Protein AF-V5IE99-F1 (afdb_monomer)

Organism: Ixodes ricinus (NCBI:txid34613)

InterPro domains:
  IPR027350 Glycosyltransferase family 23 (GT23) domain [PS51659] (46-322)
  IPR045573 Alpha-(1,6)-fucosyltransferase, N- and catalytic domain [PF19745] (2-326)

Mean predicted aligned error: 5.26 Å

Sequence (420 aa):
RSMELDVKNMRELGGVNRSVTSNMLKLRNYVREKIHALQNPTDCGRAPKLRCLLDNPHGVAAGIHDVLWCFVAALRMGRTVVLDSTQWHYAPGMEWAKTFLPTAGPSCSSASKNNTIEKGYPGYDSAPKERSQILDLPSTIVEPLVGNHGNPYAWWYGQIVSYAFRLQDSTQQKIEELKAAQGYAHPIVGVHIRQTDKSREAAYHSVEEYMSHVEEFYAGLSLTAPVEKKRVFVATDEPKVVNEIRKKFPDYLVIHNNSSSSQAHDLGVRSKSSSLFGVISDIHLLAESDFLVCTMSSGFCRVAYELMQARHPDASLMAASLDVEYFYAYVPFPPRRTLQPNVPSFASELGWSGPGVLIERPGTFASLDEAKFKKNADGFVAGRIAKHAALKQMTVFPVFKTVQTYRVANYSAFSTLPPS

Solvent-accessible surface area (backbone atoms only — not comparable to full-atom values): 22319 Å² total; per-residue (Å²): 99,71,68,57,50,51,51,51,48,51,36,51,76,70,43,47,51,59,52,36,40,51,53,36,48,53,50,50,51,46,51,52,49,40,56,49,52,51,24,45,46,90,55,28,49,75,40,47,30,30,34,28,47,41,56,56,89,64,59,70,40,58,44,52,52,38,53,42,39,37,48,50,54,21,37,40,69,48,25,25,49,45,74,42,40,45,61,17,51,47,25,44,60,75,44,45,67,71,47,25,45,75,62,36,31,80,53,48,78,81,41,55,75,48,62,42,47,76,74,53,28,50,38,82,89,30,40,76,70,55,49,53,51,66,60,44,39,44,60,60,50,42,64,69,38,58,75,49,29,87,40,48,66,45,33,57,49,5,51,49,45,55,58,55,62,30,62,27,68,75,40,50,50,54,47,51,52,51,30,64,76,58,65,66,56,86,67,25,34,12,34,48,51,79,64,81,82,38,79,85,53,29,51,90,77,58,72,64,65,53,48,50,56,52,48,51,51,53,57,48,45,52,76,79,44,88,74,92,61,53,36,34,40,46,42,35,32,44,64,66,55,60,56,49,46,50,69,76,41,68,81,44,49,79,32,62,57,65,68,32,16,53,31,49,50,34,82,92,38,47,68,31,44,90,31,39,61,38,55,50,46,45,36,51,52,36,25,66,30,74,28,33,34,31,39,36,71,35,52,58,46,44,53,15,54,14,41,24,26,55,75,40,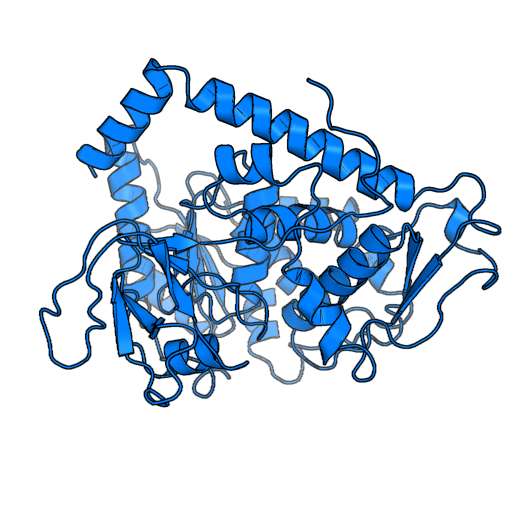59,63,40,61,80,39,54,48,44,48,32,34,76,86,75,58,98,48,56,58,66,63,40,27,33,27,67,45,59,37,79,55,89,51,95,58,39,54,61,45,91,36,53,72,46,42,38,27,45,78,52,54,52,46,65,42,55,44,16,44,74,38,87,53,58,76,59,57,45,70,29,38,61,58,93,49,82,86,61,81,66,74,27,31,34,61,48,91,45,43,43,83,48,81,45,71,36,84,23,58,50,50,78,62,72,66,86,132

Structure (mmCIF, N/CA/C/O backbone):
data_AF-V5IE99-F1
#
_entry.id   AF-V5IE99-F1
#
loop_
_atom_site.group_PDB
_atom_site.id
_atom_site.type_symbol
_atom_site.label_atom_id
_atom_site.label_alt_id
_atom_site.label_comp_id
_atom_site.label_asym_id
_atom_site.label_entity_id
_atom_site.label_seq_id
_atom_site.pdbx_PDB_ins_code
_atom_site.Cartn_x
_atom_site.Cartn_y
_atom_site.Cartn_z
_atom_site.occupancy
_atom_site.B_iso_or_equiv
_atom_site.auth_seq_id
_atom_site.auth_comp_id
_atom_site.auth_asym_id
_atom_site.auth_atom_id
_atom_site.pdbx_PDB_model_num
ATOM 1 N N . ARG A 1 1 ? -15.075 -18.399 11.398 1.00 77.75 1 ARG A N 1
ATOM 2 C CA . ARG A 1 1 ? -14.352 -18.378 12.692 1.00 77.75 1 ARG A CA 1
ATOM 3 C C . ARG A 1 1 ? -13.781 -19.742 13.089 1.00 77.75 1 ARG A C 1
ATOM 5 O O . ARG A 1 1 ? -12.583 -19.898 12.928 1.00 77.75 1 ARG A O 1
ATOM 12 N N . SER A 1 2 ? -14.563 -20.749 13.521 1.00 80.94 2 SER A N 1
ATOM 13 C CA . SER A 1 2 ? -13.982 -22.071 13.884 1.00 80.94 2 SER A CA 1
ATOM 14 C C . SER A 1 2 ? -13.213 -22.717 12.727 1.00 80.94 2 SER A C 1
ATOM 16 O O . SER A 1 2 ? -12.048 -23.039 12.885 1.00 80.94 2 SER A O 1
ATOM 18 N N . MET A 1 3 ? -13.807 -22.784 11.530 1.00 85.81 3 MET A N 1
ATOM 19 C CA . MET A 1 3 ? -13.120 -23.334 10.350 1.00 85.81 3 MET A CA 1
ATOM 20 C C . MET A 1 3 ? -11.851 -22.557 9.964 1.00 85.81 3 MET A C 1
ATOM 22 O O . MET A 1 3 ? -10.882 -23.151 9.511 1.00 85.81 3 MET A O 1
ATOM 26 N N . GLU A 1 4 ? -11.836 -21.231 10.128 1.00 83.69 4 GLU A N 1
ATOM 27 C CA . GLU A 1 4 ? -10.646 -20.411 9.843 1.00 83.69 4 GLU A CA 1
ATOM 28 C C . GLU A 1 4 ? -9.533 -20.700 10.851 1.00 83.69 4 GLU A C 1
ATOM 30 O O . GLU A 1 4 ? -8.364 -20.789 10.475 1.00 83.69 4 GLU A O 1
ATOM 35 N N . LEU A 1 5 ? -9.905 -20.891 12.120 1.00 83.50 5 LEU A N 1
ATOM 36 C CA . LEU A 1 5 ? -8.990 -21.316 13.167 1.00 83.50 5 LEU A CA 1
ATOM 37 C C . LEU A 1 5 ? -8.450 -22.723 12.888 1.00 83.50 5 LEU A C 1
ATOM 39 O O . LEU A 1 5 ? -7.245 -22.931 12.978 1.00 83.50 5 LEU A O 1
ATOM 43 N N . ASP A 1 6 ? -9.299 -23.656 12.461 1.00 85.75 6 ASP A N 1
ATOM 44 C CA . ASP A 1 6 ? -8.879 -25.005 12.081 1.00 85.75 6 ASP A CA 1
ATOM 45 C C . ASP A 1 6 ? -7.899 -24.965 10.904 1.00 85.75 6 ASP A C 1
ATOM 47 O O . ASP A 1 6 ? -6.848 -25.601 10.950 1.00 85.75 6 ASP A O 1
ATOM 51 N N . VAL A 1 7 ? -8.173 -24.155 9.874 1.00 85.31 7 VAL A N 1
ATOM 52 C CA . VAL A 1 7 ? -7.245 -23.940 8.751 1.00 85.31 7 VAL A CA 1
ATOM 53 C C . VAL A 1 7 ? -5.921 -23.348 9.232 1.00 85.31 7 VAL A C 1
ATOM 55 O O . VAL A 1 7 ? -4.860 -23.827 8.824 1.00 85.31 7 VAL A O 1
ATOM 58 N N . LYS A 1 8 ? -5.948 -22.345 10.116 1.00 83.56 8 LYS A N 1
ATOM 59 C CA . LYS A 1 8 ? -4.735 -21.757 10.705 1.00 83.56 8 LYS A CA 1
ATOM 60 C C . LYS A 1 8 ? -3.921 -22.812 11.462 1.00 83.56 8 LYS A C 1
ATOM 62 O O . LYS A 1 8 ? -2.722 -22.935 11.211 1.00 83.56 8 LYS A O 1
ATOM 67 N N . ASN A 1 9 ? -4.578 -23.604 12.306 1.00 83.81 9 ASN A N 1
ATOM 68 C CA . ASN A 1 9 ? -3.962 -24.667 13.097 1.00 83.81 9 ASN A CA 1
ATOM 69 C C . ASN A 1 9 ? -3.379 -25.767 12.201 1.00 83.81 9 ASN A C 1
ATOM 71 O O . ASN A 1 9 ? -2.246 -26.191 12.411 1.00 83.81 9 ASN A O 1
ATOM 75 N N . MET A 1 10 ? -4.094 -26.185 11.152 1.00 84.12 10 MET A N 1
ATOM 76 C CA . MET A 1 10 ? -3.597 -27.164 10.179 1.00 84.12 10 MET A CA 1
ATOM 77 C C . MET A 1 10 ? -2.335 -26.668 9.463 1.00 84.12 10 MET A C 1
ATOM 79 O O . MET A 1 10 ? -1.373 -27.423 9.312 1.00 84.12 10 MET A O 1
ATOM 83 N N . ARG A 1 11 ? -2.299 -25.391 9.054 1.00 84.69 11 ARG A N 1
ATOM 84 C CA . ARG A 1 11 ? -1.109 -24.788 8.423 1.00 84.69 11 ARG A CA 1
ATOM 85 C C . ARG A 1 11 ? 0.074 -24.692 9.388 1.00 84.69 11 ARG A C 1
ATOM 87 O O . ARG A 1 11 ? 1.222 -24.827 8.963 1.00 84.69 11 ARG A O 1
ATOM 94 N N . GLU A 1 12 ? -0.184 -24.451 10.668 1.00 82.31 12 GLU A N 1
ATOM 95 C CA . GLU A 1 12 ? 0.849 -24.393 11.700 1.00 82.31 12 GLU A CA 1
ATOM 96 C C . GLU A 1 12 ? 1.422 -25.780 12.016 1.00 82.31 12 GLU A C 1
ATOM 98 O O . GLU A 1 12 ? 2.633 -25.985 11.894 1.00 82.31 12 GLU A O 1
ATOM 103 N N . LEU A 1 13 ? 0.552 -26.749 12.317 1.00 77.94 13 LEU A N 1
ATOM 104 C CA . LEU A 1 13 ? 0.912 -28.141 12.603 1.00 77.94 13 LEU A CA 1
ATOM 105 C C . LEU A 1 13 ? 1.650 -28.799 11.434 1.00 77.94 13 LEU A C 1
ATOM 107 O O . LEU A 1 13 ? 2.660 -29.469 11.636 1.00 77.94 13 LEU A O 1
ATOM 111 N N . GLY A 1 14 ? 1.197 -28.550 10.202 1.00 77.25 14 GLY A N 1
ATOM 112 C CA . GLY A 1 14 ? 1.844 -29.043 8.985 1.00 77.25 14 GLY A CA 1
ATOM 113 C C . GLY A 1 14 ? 3.170 -28.351 8.645 1.00 77.25 14 GLY A C 1
ATOM 114 O O . GLY A 1 14 ? 3.773 -28.664 7.623 1.00 77.25 14 GLY A O 1
ATOM 115 N N . GLY A 1 15 ? 3.627 -27.379 9.445 1.00 82.81 15 GLY A N 1
ATOM 116 C CA . GLY A 1 15 ? 4.868 -26.637 9.207 1.00 82.81 15 GLY A CA 1
ATOM 117 C C . GLY A 1 15 ? 4.815 -25.645 8.037 1.00 82.81 15 GLY A C 1
ATOM 118 O O . GLY A 1 15 ? 5.810 -24.962 7.781 1.00 82.81 15 GLY A O 1
ATOM 119 N N . VAL A 1 16 ? 3.665 -25.503 7.371 1.00 84.12 16 VAL A N 1
ATOM 120 C CA . VAL A 1 16 ? 3.455 -24.597 6.231 1.00 84.12 16 VAL A CA 1
ATOM 121 C C . VAL A 1 16 ? 3.736 -23.154 6.637 1.00 84.12 16 VAL A C 1
ATOM 123 O O . VAL A 1 16 ? 4.467 -22.461 5.936 1.00 84.12 16 VAL A O 1
ATOM 126 N N . ASN A 1 17 ? 3.250 -22.711 7.803 1.00 84.81 17 ASN A N 1
ATOM 127 C CA . ASN A 1 17 ? 3.498 -21.345 8.285 1.00 84.81 17 ASN A CA 1
ATOM 128 C C . ASN A 1 17 ? 4.995 -21.058 8.486 1.00 84.81 17 ASN A C 1
ATOM 130 O O . ASN A 1 17 ? 5.459 -19.966 8.157 1.00 84.81 17 ASN A O 1
ATOM 134 N N . ARG A 1 18 ? 5.770 -22.038 8.976 1.00 88.75 18 ARG A N 1
ATOM 135 C CA . ARG A 1 18 ? 7.229 -21.902 9.132 1.00 88.75 18 ARG A CA 1
ATOM 136 C C . ARG A 1 18 ? 7.927 -21.810 7.776 1.00 88.75 18 ARG A C 1
ATOM 138 O O . ARG A 1 18 ? 8.789 -20.951 7.605 1.00 88.75 18 ARG A O 1
ATOM 145 N N . SER A 1 19 ? 7.528 -22.646 6.815 1.00 89.69 19 SER A N 1
ATOM 146 C CA . SER A 1 19 ? 8.071 -22.617 5.452 1.00 89.69 19 SER A CA 1
ATOM 147 C C . SER A 1 19 ? 7.765 -21.293 4.745 1.00 89.69 19 SER A C 1
ATOM 149 O O . SER A 1 19 ? 8.694 -20.625 4.298 1.00 89.69 19 SER A O 1
ATOM 151 N N . VAL A 1 20 ? 6.502 -20.849 4.751 1.00 90.75 20 VAL A N 1
ATOM 152 C CA . VAL A 1 20 ? 6.081 -19.555 4.184 1.00 90.75 20 VAL A CA 1
ATOM 153 C C . VAL A 1 20 ? 6.846 -18.405 4.836 1.00 90.75 20 VAL A C 1
ATOM 155 O O . VAL A 1 20 ? 7.405 -17.564 4.136 1.00 90.75 20 VAL A O 1
ATOM 158 N N . THR A 1 21 ? 6.949 -18.396 6.169 1.00 92.94 21 THR A N 1
ATOM 159 C CA . THR A 1 21 ? 7.695 -17.364 6.907 1.00 92.94 21 THR A CA 1
ATOM 160 C C . THR A 1 21 ? 9.160 -17.311 6.484 1.00 92.94 21 THR A C 1
ATOM 162 O O . THR A 1 21 ? 9.684 -16.230 6.219 1.00 92.94 21 THR A O 1
ATOM 165 N N . SER A 1 22 ? 9.817 -18.467 6.377 1.00 94.44 22 SER A N 1
ATOM 166 C CA . SER A 1 22 ? 11.213 -18.553 5.946 1.00 94.44 22 SER A CA 1
ATOM 167 C C . SER A 1 22 ? 11.395 -18.080 4.500 1.00 94.44 22 SER A C 1
ATOM 169 O O . SER A 1 22 ? 12.231 -17.213 4.241 1.00 94.44 22 SER A O 1
ATOM 171 N N . ASN A 1 23 ? 10.570 -18.576 3.573 1.00 94.81 23 ASN A N 1
ATOM 172 C CA . ASN A 1 23 ? 10.627 -18.228 2.152 1.00 94.81 23 ASN A CA 1
ATOM 173 C C . ASN A 1 23 ? 10.417 -16.727 1.935 1.00 94.81 23 ASN A C 1
ATOM 175 O O . ASN A 1 23 ? 11.206 -16.075 1.249 1.00 94.81 23 ASN A O 1
ATOM 179 N N . MET A 1 24 ? 9.394 -16.157 2.572 1.00 96.38 24 MET A N 1
ATOM 180 C CA . MET A 1 24 ? 9.078 -14.736 2.441 1.00 96.38 24 MET A CA 1
ATOM 181 C C . MET A 1 24 ? 10.121 -13.845 3.117 1.00 96.38 24 MET A C 1
ATOM 183 O O . MET A 1 24 ? 10.417 -12.767 2.603 1.00 96.38 24 MET A O 1
ATOM 187 N N . LEU A 1 25 ? 10.748 -14.293 4.211 1.00 95.75 25 LEU A N 1
ATOM 188 C CA . LEU A 1 25 ? 11.875 -13.583 4.818 1.00 95.75 25 LEU A CA 1
ATOM 189 C C . LEU A 1 25 ? 13.093 -13.546 3.883 1.00 95.75 25 LEU A C 1
ATOM 191 O O . LEU A 1 25 ? 13.661 -12.471 3.678 1.00 95.75 25 LEU A O 1
ATOM 195 N N . LYS A 1 26 ? 13.471 -14.688 3.288 1.00 96.00 26 LYS A N 1
ATOM 196 C CA . LYS A 1 26 ? 14.560 -14.759 2.297 1.00 96.00 26 LYS A CA 1
ATOM 197 C C . LYS A 1 26 ? 14.274 -13.844 1.107 1.00 96.00 26 LYS A C 1
ATOM 199 O O . LYS A 1 26 ? 15.125 -13.036 0.735 1.00 96.00 26 LYS A O 1
ATOM 204 N N . LEU A 1 27 ? 13.058 -13.917 0.562 1.00 97.38 27 LEU A N 1
ATOM 205 C CA . LEU A 1 27 ? 12.647 -13.118 -0.588 1.00 97.38 27 LEU A CA 1
ATOM 206 C C . LEU A 1 27 ? 12.660 -11.617 -0.278 1.00 97.38 27 LEU A C 1
ATOM 208 O O . LEU A 1 27 ? 13.171 -10.825 -1.067 1.00 97.38 27 LEU A O 1
ATOM 212 N N . ARG A 1 28 ? 12.155 -11.225 0.897 1.00 97.44 28 ARG A N 1
ATOM 213 C CA . ARG A 1 28 ? 12.186 -9.841 1.384 1.00 97.44 28 ARG A CA 1
ATOM 214 C C . ARG A 1 28 ? 13.612 -9.315 1.494 1.00 97.44 28 ARG A C 1
ATOM 216 O O . ARG A 1 28 ? 13.885 -8.213 1.026 1.00 97.44 28 ARG A O 1
ATOM 223 N N . ASN A 1 29 ? 14.508 -10.085 2.107 1.00 96.94 29 ASN A N 1
ATOM 224 C CA . ASN A 1 29 ? 15.902 -9.684 2.284 1.00 96.94 29 ASN A CA 1
ATOM 225 C C . ASN A 1 29 ? 16.594 -9.506 0.930 1.00 96.94 29 ASN A C 1
ATOM 227 O O . ASN A 1 29 ? 17.188 -8.459 0.693 1.00 96.94 29 ASN A O 1
ATOM 231 N N . TYR A 1 30 ? 16.415 -10.464 0.018 1.00 97.75 30 TYR A N 1
ATOM 232 C CA . TYR A 1 30 ? 16.929 -10.380 -1.346 1.00 97.75 30 TYR A CA 1
ATOM 233 C C . TYR A 1 30 ? 16.411 -9.136 -2.089 1.00 97.75 30 TYR A C 1
ATOM 235 O O . TYR A 1 30 ? 17.199 -8.376 -2.650 1.00 97.75 30 TYR A O 1
ATOM 243 N N . VAL A 1 31 ? 15.098 -8.869 -2.057 1.00 98.06 31 VAL A N 1
ATOM 244 C CA . VAL A 1 31 ? 14.520 -7.691 -2.727 1.00 98.06 31 VAL A CA 1
ATOM 245 C C . VAL A 1 31 ? 15.064 -6.389 -2.141 1.00 98.06 31 VAL A C 1
ATOM 247 O O . VAL A 1 31 ? 15.465 -5.496 -2.890 1.00 98.06 31 VAL A O 1
ATOM 250 N N . ARG A 1 32 ? 15.124 -6.282 -0.809 1.00 97.00 32 ARG A N 1
ATOM 251 C CA . ARG A 1 32 ? 15.664 -5.100 -0.123 1.00 97.00 32 ARG A CA 1
ATOM 252 C C . ARG A 1 32 ? 17.134 -4.877 -0.450 1.00 97.00 32 ARG A C 1
ATOM 254 O O . ARG A 1 32 ? 17.517 -3.737 -0.691 1.00 97.00 32 ARG A O 1
ATOM 261 N N . GLU A 1 33 ? 17.931 -5.940 -0.501 1.00 97.31 33 GLU A N 1
ATOM 262 C CA . GLU A 1 33 ? 19.341 -5.877 -0.883 1.00 97.31 33 GLU A CA 1
ATOM 263 C C . GLU A 1 33 ? 19.504 -5.377 -2.322 1.00 97.31 33 GLU A C 1
ATOM 265 O O . GLU A 1 33 ? 20.274 -4.449 -2.553 1.00 97.31 33 GLU A O 1
ATOM 270 N N . LYS A 1 34 ? 18.739 -5.909 -3.286 1.00 97.94 34 LYS A N 1
ATOM 271 C CA . LYS A 1 34 ? 18.812 -5.470 -4.691 1.00 97.94 34 LYS A CA 1
ATOM 272 C C . LYS A 1 34 ? 18.424 -4.007 -4.876 1.00 97.94 34 LYS A C 1
ATOM 274 O O . LYS A 1 34 ? 19.138 -3.274 -5.560 1.00 97.94 34 LYS A O 1
ATOM 279 N N . ILE A 1 35 ? 17.336 -3.563 -4.240 1.00 98.31 35 ILE A N 1
ATOM 280 C CA . ILE A 1 35 ? 16.940 -2.147 -4.261 1.00 98.31 35 ILE A CA 1
ATOM 281 C C . ILE A 1 35 ? 18.033 -1.297 -3.601 1.00 98.31 35 ILE A C 1
ATOM 283 O O . ILE A 1 35 ? 18.434 -0.273 -4.152 1.00 98.31 35 ILE A O 1
ATOM 287 N N . HIS A 1 36 ? 18.557 -1.730 -2.450 1.00 97.75 36 HIS A N 1
ATOM 288 C CA . HIS A 1 36 ? 19.601 -1.002 -1.740 1.00 97.75 36 HIS A CA 1
ATOM 289 C C . HIS A 1 36 ? 20.883 -0.869 -2.567 1.00 97.75 36 HIS A C 1
ATOM 291 O O . HIS A 1 36 ? 21.386 0.242 -2.707 1.00 97.75 36 HIS A O 1
ATOM 297 N N . ALA A 1 37 ? 21.375 -1.957 -3.156 1.00 96.88 37 ALA A N 1
ATOM 298 C CA . ALA A 1 37 ? 22.576 -1.963 -3.981 1.00 96.88 37 ALA A CA 1
ATOM 299 C C . ALA A 1 37 ? 22.434 -1.048 -5.206 1.00 96.88 37 ALA A C 1
ATOM 301 O O . ALA A 1 37 ? 23.328 -0.248 -5.478 1.00 96.88 37 ALA A O 1
ATOM 302 N N . LEU A 1 38 ? 21.289 -1.091 -5.901 1.00 97.38 38 LEU A N 1
ATOM 303 C CA . LEU A 1 38 ? 21.032 -0.203 -7.040 1.00 97.38 38 LEU A CA 1
ATOM 304 C C . LEU A 1 38 ? 21.037 1.276 -6.632 1.00 97.38 38 LEU A C 1
ATOM 306 O O . LEU A 1 38 ? 21.513 2.132 -7.377 1.00 97.38 38 LEU A O 1
ATOM 310 N N . GLN A 1 39 ? 20.505 1.581 -5.450 1.00 97.81 39 GLN A N 1
ATOM 311 C CA . GLN A 1 39 ? 20.426 2.945 -4.941 1.00 97.81 39 GLN A CA 1
ATOM 312 C C . GLN A 1 39 ? 21.733 3.460 -4.330 1.00 97.81 39 GLN A C 1
ATOM 314 O O . GLN A 1 39 ? 21.844 4.662 -4.106 1.00 97.81 39 GLN A O 1
ATOM 319 N N . ASN A 1 40 ? 22.722 2.595 -4.081 1.00 96.88 40 ASN A N 1
ATOM 320 C CA . ASN A 1 40 ? 23.994 2.949 -3.443 1.00 96.88 40 ASN A CA 1
ATOM 321 C C . ASN A 1 40 ? 25.199 2.570 -4.331 1.00 96.88 40 ASN A C 1
ATOM 323 O O . ASN A 1 40 ? 26.038 1.767 -3.918 1.00 96.88 40 ASN A O 1
ATOM 327 N N . PRO A 1 41 ? 25.318 3.130 -5.552 1.00 94.94 41 PRO A N 1
ATOM 328 C CA . PRO A 1 41 ? 26.479 2.881 -6.396 1.00 94.94 41 PRO A CA 1
ATOM 329 C C . PRO A 1 41 ? 27.747 3.478 -5.770 1.00 94.94 41 PRO A C 1
ATOM 331 O O . PRO A 1 41 ? 27.720 4.582 -5.223 1.00 94.94 41 PRO A O 1
ATOM 334 N N . THR A 1 42 ? 28.883 2.790 -5.908 1.00 92.62 42 THR A N 1
ATOM 335 C CA . THR A 1 42 ? 30.182 3.285 -5.416 1.00 92.62 42 THR A CA 1
ATOM 336 C C . THR A 1 42 ? 30.576 4.614 -6.068 1.00 92.62 42 THR A C 1
ATOM 338 O O . THR A 1 42 ? 31.030 5.523 -5.383 1.00 92.62 42 THR A O 1
ATOM 341 N N . ASP A 1 43 ? 30.346 4.750 -7.379 1.00 91.19 43 ASP A N 1
ATOM 342 C CA . ASP A 1 43 ? 30.554 5.986 -8.142 1.00 91.19 43 ASP A CA 1
ATOM 343 C C . ASP A 1 43 ? 29.251 6.391 -8.845 1.00 91.19 43 ASP A C 1
ATOM 345 O O . ASP A 1 43 ? 28.924 5.930 -9.946 1.00 91.19 43 ASP A O 1
ATOM 349 N N . CYS A 1 44 ? 28.489 7.276 -8.198 1.00 91.69 44 CYS A N 1
ATOM 350 C CA . CYS A 1 44 ? 27.229 7.759 -8.750 1.00 91.69 44 CYS A CA 1
ATOM 351 C C . CYS A 1 44 ? 27.417 8.682 -9.967 1.00 91.69 44 CYS A C 1
ATOM 353 O O . CYS A 1 44 ? 26.496 8.827 -10.773 1.00 91.69 44 CYS A O 1
ATOM 355 N N . GLY A 1 45 ? 28.600 9.277 -10.164 1.00 90.19 45 GLY A N 1
ATOM 356 C CA . GLY A 1 45 ? 28.891 10.114 -11.331 1.00 90.19 45 GLY A CA 1
ATOM 357 C C . GLY A 1 45 ? 28.849 9.324 -12.642 1.00 90.19 45 GLY A C 1
ATOM 358 O O . GLY A 1 45 ? 28.413 9.851 -13.668 1.00 90.19 45 GLY A O 1
ATOM 359 N N . ARG A 1 46 ? 29.230 8.040 -12.601 1.00 90.25 46 ARG A N 1
ATOM 360 C CA . ARG A 1 46 ? 29.197 7.122 -13.755 1.00 90.25 46 ARG A CA 1
ATOM 361 C C . ARG A 1 46 ? 27.948 6.245 -13.814 1.00 90.25 46 ARG A C 1
ATOM 363 O O . ARG A 1 46 ? 27.547 5.834 -14.907 1.00 90.25 46 ARG A O 1
ATOM 370 N N . ALA A 1 47 ? 27.330 5.965 -12.667 1.00 94.50 47 ALA A N 1
ATOM 371 C CA . ALA A 1 47 ? 26.153 5.108 -12.590 1.00 94.50 47 ALA A CA 1
ATOM 372 C C . ALA A 1 47 ? 24.997 5.631 -13.471 1.00 94.50 47 ALA A C 1
ATOM 374 O O . ALA A 1 47 ? 24.763 6.846 -13.527 1.00 94.50 47 ALA A O 1
ATOM 375 N N . PRO A 1 48 ? 24.259 4.746 -14.165 1.00 96.25 48 PRO A N 1
ATOM 376 C CA . PRO A 1 48 ? 23.080 5.140 -14.919 1.00 96.25 48 PRO A CA 1
ATOM 377 C C . PRO A 1 48 ? 21.962 5.541 -13.953 1.00 96.25 48 PRO A C 1
ATOM 379 O O . PRO A 1 48 ? 21.644 4.821 -13.008 1.00 96.25 48 PRO A O 1
ATOM 382 N N . LYS A 1 49 ? 21.359 6.706 -14.189 1.00 95.94 49 LYS A N 1
ATOM 383 C CA . LYS A 1 49 ? 20.376 7.314 -13.284 1.00 95.94 49 LYS A CA 1
ATOM 384 C C . LYS A 1 49 ? 19.035 7.537 -13.972 1.00 95.94 49 LYS A C 1
ATOM 386 O O . LYS A 1 49 ? 18.966 7.665 -15.200 1.00 95.94 49 LYS A O 1
ATOM 391 N N . LEU A 1 50 ? 17.983 7.594 -13.166 1.00 95.00 50 LEU A N 1
ATOM 392 C CA . LEU A 1 50 ? 16.653 8.056 -13.539 1.00 95.00 50 LEU A CA 1
ATOM 393 C C . LEU A 1 50 ? 16.252 9.172 -12.576 1.00 95.00 50 LEU A C 1
ATOM 395 O O . LEU A 1 50 ? 16.159 8.936 -11.371 1.00 95.00 50 LEU A O 1
ATOM 399 N N . ARG A 1 51 ? 16.018 10.377 -13.096 1.00 93.81 51 ARG A N 1
ATOM 400 C CA . ARG A 1 51 ? 15.460 11.466 -12.296 1.00 93.81 51 ARG A CA 1
ATOM 401 C C . ARG A 1 51 ? 13.950 11.269 -12.174 1.00 93.81 51 ARG A C 1
ATOM 403 O O . ARG A 1 51 ? 13.269 11.181 -13.190 1.00 93.81 51 ARG A O 1
ATOM 410 N N . CYS A 1 52 ? 13.451 11.232 -10.942 1.00 93.88 52 CYS A N 1
ATOM 411 C CA . CYS A 1 52 ? 12.024 11.201 -10.628 1.00 93.88 52 CYS A CA 1
ATOM 412 C C . CYS A 1 52 ? 11.613 12.575 -10.082 1.00 93.88 52 CYS A C 1
ATOM 414 O O . CYS A 1 52 ? 11.942 12.876 -8.938 1.00 93.88 52 CYS A O 1
ATOM 416 N N . LEU A 1 53 ? 10.933 13.413 -10.867 1.00 93.50 53 LEU A N 1
ATOM 417 C CA . LEU A 1 53 ? 10.361 14.674 -10.378 1.00 93.50 53 LEU A CA 1
ATOM 418 C C . LEU A 1 53 ? 9.001 14.413 -9.729 1.00 93.50 53 LEU A C 1
ATOM 420 O O . LEU A 1 53 ? 8.047 14.075 -10.416 1.00 93.50 53 LEU A O 1
ATOM 424 N N . LEU A 1 54 ? 8.903 14.589 -8.417 1.00 94.00 54 LEU A N 1
ATOM 425 C CA . LEU A 1 54 ? 7.639 14.505 -7.701 1.00 94.00 54 LEU A CA 1
ATOM 426 C C . LEU A 1 54 ? 6.993 15.894 -7.638 1.00 94.00 54 LEU A C 1
ATOM 428 O O . LEU A 1 54 ? 7.322 16.703 -6.775 1.00 94.00 54 LEU A O 1
ATOM 432 N N . ASP A 1 55 ? 6.067 16.151 -8.556 1.00 92.31 55 ASP A N 1
ATOM 433 C CA . ASP A 1 55 ? 5.290 17.393 -8.678 1.00 92.31 55 ASP A CA 1
ATOM 434 C C . ASP A 1 55 ? 3.768 17.147 -8.612 1.00 92.31 55 ASP A C 1
ATOM 436 O O . ASP A 1 55 ? 2.967 18.045 -8.876 1.00 92.31 55 ASP A O 1
ATOM 440 N N . ASN A 1 56 ? 3.357 15.929 -8.231 1.00 91.12 56 ASN A N 1
ATOM 441 C CA . ASN A 1 56 ? 1.957 15.519 -8.179 1.00 91.12 56 ASN A CA 1
ATOM 442 C C . ASN A 1 56 ? 1.117 16.514 -7.341 1.00 91.12 56 ASN A C 1
ATOM 444 O O . ASN A 1 56 ? 1.463 16.754 -6.179 1.00 91.12 56 ASN A O 1
ATOM 448 N N . PRO A 1 57 ? 0.013 17.067 -7.884 1.00 90.19 57 PRO A N 1
ATOM 449 C CA . PRO A 1 57 ? -0.810 18.072 -7.203 1.00 90.19 57 PRO A CA 1
ATOM 450 C C . PRO A 1 57 ? -1.954 17.475 -6.360 1.00 90.19 57 PRO A C 1
ATOM 452 O O . PRO A 1 57 ? -2.732 18.214 -5.760 1.00 90.19 57 PRO A O 1
ATOM 455 N N . HIS A 1 58 ? -2.109 16.151 -6.344 1.00 90.25 58 HIS A N 1
ATOM 456 C CA . HIS A 1 58 ? -3.180 15.434 -5.651 1.00 90.25 58 HIS A CA 1
ATOM 457 C C . HIS A 1 58 ? -2.747 14.961 -4.252 1.00 90.25 58 HIS A C 1
ATOM 459 O O . HIS A 1 58 ? -1.665 15.269 -3.773 1.00 90.25 58 HIS A O 1
ATOM 465 N N . GLY A 1 59 ? -3.598 14.203 -3.557 1.00 90.56 59 GLY A N 1
ATOM 466 C CA . GLY A 1 59 ? -3.310 13.766 -2.186 1.00 90.56 59 GLY A CA 1
ATOM 467 C C . GLY A 1 59 ? -2.044 12.906 -2.043 1.00 90.56 59 GLY A C 1
ATOM 468 O O . GLY A 1 59 ? -1.567 12.302 -3.005 1.00 90.56 59 GLY A O 1
ATOM 469 N N . VAL A 1 60 ? -1.552 12.784 -0.804 1.00 94.25 60 VAL A N 1
ATOM 470 C CA . VAL A 1 60 ? -0.277 12.118 -0.456 1.00 94.25 60 VAL A CA 1
ATOM 471 C C . VAL A 1 60 ? -0.076 10.761 -1.140 1.00 94.25 60 VAL A C 1
ATOM 473 O O . VAL A 1 60 ? 1.002 10.471 -1.651 1.00 94.25 60 VAL A O 1
ATOM 476 N N . ALA A 1 61 ? -1.129 9.940 -1.201 1.00 95.12 61 ALA A N 1
ATOM 477 C CA . ALA A 1 61 ? -1.057 8.584 -1.722 1.00 95.12 61 ALA A CA 1
ATOM 478 C C . ALA A 1 61 ? -0.826 8.561 -3.236 1.00 95.12 61 ALA A C 1
ATOM 480 O O . ALA A 1 61 ? -0.152 7.665 -3.732 1.00 95.12 61 ALA A O 1
ATOM 481 N N . ALA A 1 62 ? -1.338 9.558 -3.966 1.00 93.62 62 ALA A N 1
ATOM 482 C CA . ALA A 1 62 ? -1.057 9.699 -5.390 1.00 93.62 62 ALA A CA 1
ATOM 483 C C . ALA A 1 62 ? 0.432 9.997 -5.619 1.00 93.62 62 ALA A C 1
ATOM 485 O O . ALA A 1 62 ? 1.049 9.352 -6.460 1.00 93.62 62 ALA A O 1
ATOM 486 N N . GLY A 1 63 ? 1.024 10.884 -4.809 1.00 95.12 63 GLY A N 1
ATOM 487 C CA . GLY A 1 63 ? 2.463 11.158 -4.834 1.00 95.12 63 GLY A CA 1
ATOM 488 C C . GLY A 1 63 ? 3.319 9.941 -4.458 1.00 95.12 63 GLY A C 1
ATOM 489 O O . GLY A 1 63 ? 4.285 9.629 -5.151 1.00 95.12 63 GLY A O 1
ATOM 490 N N . ILE A 1 64 ? 2.934 9.193 -3.417 1.00 97.56 64 ILE A N 1
ATOM 491 C CA . ILE A 1 64 ? 3.604 7.936 -3.031 1.00 97.56 64 ILE A CA 1
ATOM 492 C C . ILE A 1 64 ? 3.554 6.916 -4.172 1.00 97.56 64 ILE A C 1
ATOM 494 O O . ILE A 1 64 ? 4.573 6.320 -4.528 1.00 97.56 64 ILE A O 1
ATOM 498 N N . HIS A 1 65 ? 2.381 6.736 -4.782 1.00 96.06 65 HIS A N 1
ATOM 499 C CA . HIS A 1 65 ? 2.215 5.829 -5.912 1.00 96.06 65 HIS A CA 1
ATOM 500 C C . HIS A 1 65 ? 2.962 6.297 -7.162 1.00 96.06 65 HIS A C 1
ATOM 502 O O . HIS A 1 65 ? 3.385 5.435 -7.933 1.00 96.06 65 HIS A O 1
ATOM 508 N N . ASP A 1 66 ? 3.189 7.601 -7.335 1.00 94.38 66 ASP A N 1
ATOM 509 C CA . ASP A 1 66 ? 4.028 8.149 -8.403 1.00 94.38 66 ASP A CA 1
ATOM 510 C C . ASP A 1 66 ? 5.516 7.829 -8.222 1.00 94.38 66 ASP A C 1
ATOM 512 O O . ASP A 1 66 ? 6.177 7.372 -9.160 1.00 94.38 66 ASP A O 1
ATOM 516 N N . VAL A 1 67 ? 6.035 7.962 -6.999 1.00 96.06 67 VAL A N 1
ATOM 517 C CA . VAL A 1 67 ? 7.396 7.508 -6.668 1.00 96.06 67 VAL A CA 1
ATOM 518 C C . VAL A 1 67 ? 7.530 5.999 -6.890 1.00 96.06 67 VAL A C 1
ATOM 520 O O . VAL A 1 67 ? 8.511 5.553 -7.485 1.00 96.06 67 VAL A O 1
ATOM 523 N N . LEU A 1 68 ? 6.533 5.211 -6.478 1.00 96.88 68 LEU A N 1
ATOM 524 C CA . LEU A 1 68 ? 6.522 3.754 -6.641 1.00 96.88 68 LEU A CA 1
ATOM 525 C C . LEU A 1 68 ? 6.680 3.321 -8.106 1.00 96.88 68 LEU A C 1
ATOM 527 O O . LEU A 1 68 ? 7.553 2.503 -8.403 1.00 96.88 68 LEU A O 1
ATOM 531 N N . TRP A 1 69 ? 5.881 3.848 -9.040 1.00 93.56 69 TRP A N 1
ATOM 532 C CA . TRP A 1 69 ? 6.022 3.416 -10.436 1.00 93.56 69 TRP A CA 1
ATOM 533 C C . TRP A 1 69 ? 7.308 3.946 -11.080 1.00 93.56 69 TRP A C 1
ATOM 535 O O . TRP A 1 69 ? 7.885 3.253 -11.922 1.00 93.56 69 TRP A O 1
ATOM 545 N N . CYS A 1 70 ? 7.821 5.102 -10.635 1.00 94.75 70 CYS A N 1
ATOM 546 C CA . CYS A 1 70 ? 9.143 5.574 -11.044 1.00 94.75 70 CYS A CA 1
ATOM 547 C C . CYS A 1 70 ? 10.251 4.595 -10.614 1.00 94.75 70 CYS A C 1
ATOM 549 O O . CYS A 1 70 ? 11.107 4.227 -11.420 1.00 94.75 70 CYS A O 1
ATOM 551 N N . PHE A 1 71 ? 10.193 4.096 -9.374 1.00 97.00 71 PHE A N 1
ATOM 552 C CA . PHE A 1 71 ? 11.096 3.052 -8.889 1.00 97.00 71 PHE A CA 1
ATOM 553 C C . PHE A 1 71 ? 10.966 1.755 -9.690 1.00 97.00 71 PHE A C 1
ATOM 555 O O . PHE A 1 71 ? 11.983 1.164 -10.045 1.00 97.00 71 PHE A O 1
ATOM 562 N N . VAL A 1 72 ? 9.750 1.316 -10.030 1.00 96.19 72 VAL A N 1
ATOM 563 C CA . VAL A 1 72 ? 9.567 0.129 -10.882 1.00 96.19 72 VAL A CA 1
ATOM 564 C C . VAL A 1 72 ? 10.244 0.313 -12.240 1.00 96.19 72 VAL A C 1
ATOM 566 O O . VAL A 1 72 ? 10.998 -0.564 -12.665 1.00 96.19 72 VAL A O 1
ATOM 569 N N . ALA A 1 73 ? 10.057 1.461 -12.895 1.00 94.75 73 ALA A N 1
ATOM 570 C CA . ALA A 1 73 ? 10.740 1.763 -14.151 1.00 94.75 73 ALA A CA 1
ATOM 571 C C . ALA A 1 73 ? 12.272 1.735 -13.984 1.00 94.75 73 ALA A C 1
ATOM 573 O O . ALA A 1 73 ? 12.981 1.112 -14.777 1.00 94.75 73 ALA A O 1
ATOM 574 N N . ALA A 1 74 ? 12.790 2.349 -12.919 1.00 95.69 74 ALA A N 1
ATOM 575 C CA . ALA A 1 74 ? 14.216 2.384 -12.614 1.00 95.69 74 ALA A CA 1
ATOM 576 C C . ALA A 1 74 ? 14.811 0.985 -12.377 1.00 95.69 74 ALA A C 1
ATOM 578 O O . ALA A 1 74 ? 15.852 0.654 -12.945 1.00 95.69 74 ALA A O 1
ATOM 579 N N . LEU A 1 75 ? 14.121 0.129 -11.618 1.00 97.06 75 LEU A N 1
ATOM 580 C CA . LEU A 1 75 ? 14.536 -1.251 -11.348 1.00 97.06 75 LEU A CA 1
ATOM 581 C C . LEU A 1 75 ? 14.558 -2.099 -12.627 1.00 97.06 75 LEU A C 1
ATOM 583 O O . LEU A 1 75 ? 15.469 -2.909 -12.819 1.00 97.06 75 LEU A O 1
ATOM 587 N N . ARG A 1 76 ? 13.598 -1.889 -13.536 1.00 95.00 76 ARG A N 1
ATOM 588 C CA . ARG A 1 76 ? 13.595 -2.544 -14.853 1.00 95.00 76 ARG A CA 1
ATOM 589 C C . ARG A 1 76 ? 14.790 -2.124 -15.691 1.00 95.00 76 ARG A C 1
ATOM 591 O O . ARG A 1 76 ? 15.437 -2.971 -16.294 1.00 95.00 76 ARG A O 1
ATOM 598 N N . MET A 1 77 ? 15.096 -0.829 -15.698 1.00 94.50 77 MET A N 1
ATOM 599 C CA . MET A 1 77 ? 16.210 -0.263 -16.460 1.00 94.50 77 MET A CA 1
ATOM 600 C C . MET A 1 77 ? 17.581 -0.497 -15.813 1.00 94.50 77 MET A C 1
ATOM 602 O O . MET A 1 77 ? 18.592 -0.321 -16.487 1.00 94.50 77 MET A O 1
ATOM 606 N N . GLY A 1 78 ? 17.634 -0.870 -14.531 1.00 96.38 78 GLY A N 1
ATOM 607 C CA . GLY A 1 78 ? 18.884 -0.949 -13.773 1.00 96.38 78 GLY A CA 1
ATOM 608 C C . GLY A 1 78 ? 19.486 0.436 -13.533 1.00 96.38 78 GLY A C 1
ATOM 609 O O . GLY A 1 78 ? 20.686 0.626 -13.710 1.00 96.38 78 GLY A O 1
ATOM 610 N N . ARG A 1 79 ? 18.646 1.418 -13.183 1.00 96.38 79 ARG A N 1
ATOM 611 C CA . ARG A 1 79 ? 19.036 2.818 -12.968 1.00 96.38 79 ARG A CA 1
ATOM 612 C C . ARG A 1 79 ? 18.820 3.238 -11.521 1.00 96.38 79 ARG A C 1
ATOM 614 O O . ARG A 1 79 ? 17.766 2.964 -10.961 1.00 96.38 79 ARG A O 1
ATOM 621 N N . THR A 1 80 ? 19.775 3.961 -10.949 1.00 97.38 80 THR A N 1
ATOM 622 C CA . THR A 1 80 ? 19.613 4.597 -9.637 1.00 97.38 80 THR A CA 1
ATOM 623 C C . THR A 1 80 ? 18.571 5.715 -9.727 1.00 97.38 80 THR A C 1
ATOM 625 O O . THR A 1 80 ? 18.679 6.604 -10.574 1.00 97.38 80 THR A O 1
ATOM 628 N N . VAL A 1 81 ? 17.566 5.690 -8.857 1.00 96.38 81 VAL A N 1
ATOM 629 C CA . VAL A 1 81 ? 16.565 6.752 -8.721 1.00 96.38 81 VAL A CA 1
ATOM 630 C C . VAL A 1 81 ? 17.180 7.953 -8.018 1.00 96.38 81 VAL A C 1
ATOM 632 O O . VAL A 1 81 ? 17.611 7.836 -6.873 1.00 96.38 81 VAL A O 1
ATOM 635 N N . VAL A 1 82 ? 17.144 9.111 -8.675 1.00 94.50 82 VAL A N 1
ATOM 636 C CA . VAL A 1 82 ? 17.398 10.422 -8.071 1.00 94.50 82 VAL A CA 1
ATOM 637 C C . VAL A 1 82 ? 16.054 11.127 -7.929 1.00 94.50 82 VAL A C 1
ATOM 639 O O . VAL A 1 82 ? 15.478 11.581 -8.919 1.00 94.50 82 VAL A O 1
ATOM 642 N N . LEU A 1 83 ? 15.523 11.165 -6.707 1.00 95.12 83 LEU A N 1
ATOM 643 C CA . LEU A 1 83 ? 14.243 11.811 -6.424 1.00 95.12 83 LEU A CA 1
ATOM 644 C C . LEU A 1 83 ? 14.433 13.325 -6.297 1.00 95.12 83 LEU A C 1
ATOM 646 O O . LEU A 1 83 ? 15.201 13.790 -5.461 1.00 95.12 83 LEU A O 1
ATOM 650 N N . ASP A 1 84 ? 13.690 14.075 -7.097 1.00 93.81 84 ASP A N 1
ATOM 651 C CA . ASP A 1 84 ? 13.530 15.515 -6.968 1.00 93.81 84 ASP A CA 1
ATOM 652 C C . ASP A 1 84 ? 12.123 15.799 -6.437 1.00 93.81 84 ASP A C 1
ATOM 654 O O . ASP A 1 84 ? 11.146 15.761 -7.181 1.00 93.81 84 ASP A O 1
ATOM 658 N N . SER A 1 85 ? 12.014 16.041 -5.133 1.00 94.62 85 SER A N 1
ATOM 659 C CA . SER A 1 85 ? 10.749 16.361 -4.465 1.00 94.62 85 SER A CA 1
ATOM 660 C C . SER A 1 85 ? 10.523 17.861 -4.297 1.00 94.62 85 SER A C 1
ATOM 662 O O . SER A 1 85 ? 9.611 18.255 -3.576 1.00 94.62 85 SER A O 1
ATOM 664 N N . THR A 1 86 ? 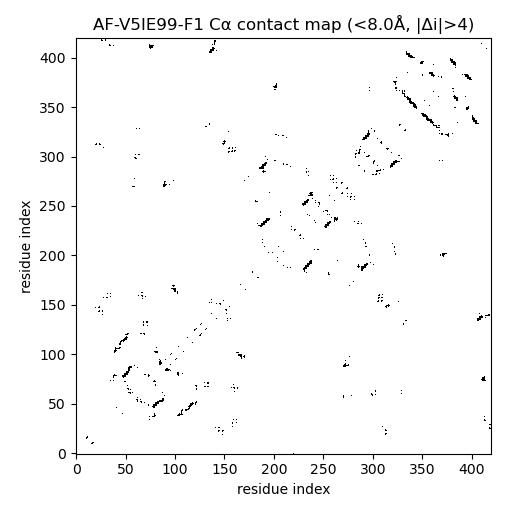11.353 18.711 -4.912 1.00 93.81 86 THR A N 1
ATOM 665 C CA . THR A 1 86 ? 11.362 20.157 -4.630 1.00 93.81 86 THR A CA 1
ATOM 666 C C . THR A 1 86 ? 10.031 20.842 -4.944 1.00 93.81 86 THR A C 1
ATOM 668 O O . THR A 1 86 ? 9.733 21.887 -4.365 1.00 93.81 86 THR A O 1
ATOM 671 N N . GLN A 1 87 ? 9.223 20.240 -5.820 1.00 94.06 87 GLN A N 1
ATOM 672 C CA . GLN A 1 87 ? 7.911 20.731 -6.242 1.00 94.06 87 GLN A CA 1
ATOM 673 C C . GLN A 1 87 ? 6.740 19.985 -5.588 1.00 94.06 87 GLN A C 1
ATOM 675 O O . GLN A 1 87 ? 5.582 20.302 -5.856 1.00 94.06 87 GLN A O 1
ATOM 680 N N . TRP A 1 88 ? 7.003 19.011 -4.713 1.00 94.94 88 TRP A N 1
ATOM 681 C CA . TRP A 1 88 ? 5.933 18.285 -4.046 1.00 94.94 88 TRP A CA 1
ATOM 682 C C . TRP A 1 88 ? 5.350 19.129 -2.917 1.00 94.94 88 TRP A C 1
ATOM 684 O O . TRP A 1 88 ? 6.043 19.469 -1.963 1.00 94.94 88 TRP A O 1
ATOM 694 N N . HIS A 1 89 ? 4.058 19.433 -2.979 1.00 93.31 89 HIS A N 1
ATOM 695 C CA . HIS A 1 89 ? 3.392 20.342 -2.037 1.00 93.31 89 HIS A CA 1
ATOM 696 C C . HIS A 1 89 ? 3.404 19.875 -0.566 1.00 93.31 89 HIS A C 1
ATOM 698 O O . HIS A 1 89 ? 3.269 20.699 0.340 1.00 93.31 89 HIS A O 1
ATOM 704 N N . TYR A 1 90 ? 3.612 18.580 -0.307 1.00 93.69 90 TYR A N 1
ATOM 705 C CA . TYR A 1 90 ? 3.812 18.061 1.051 1.00 93.69 90 TYR A CA 1
ATOM 706 C C . TYR A 1 90 ? 5.253 18.192 1.564 1.00 93.69 90 TYR A C 1
ATOM 708 O O . TYR A 1 90 ? 5.463 18.157 2.772 1.00 93.69 90 TYR A O 1
ATOM 716 N N . ALA A 1 91 ? 6.251 18.315 0.690 1.00 93.75 91 ALA A N 1
ATOM 717 C CA . ALA A 1 91 ? 7.650 18.440 1.093 1.00 93.75 91 ALA A CA 1
ATOM 718 C C . ALA A 1 91 ? 8.457 19.320 0.113 1.00 93.75 91 ALA A C 1
ATOM 720 O O . ALA A 1 91 ? 9.435 18.838 -0.469 1.00 93.75 91 ALA A O 1
ATOM 721 N N . PRO A 1 92 ? 8.061 20.592 -0.089 1.00 93.56 92 PRO A N 1
ATOM 722 C CA . PRO A 1 92 ? 8.681 21.473 -1.069 1.00 93.56 92 PRO A CA 1
ATOM 723 C C . PRO A 1 92 ? 10.138 21.793 -0.717 1.00 93.56 92 PRO A C 1
ATOM 725 O O . PRO A 1 92 ? 10.560 21.749 0.440 1.00 93.56 92 PRO A O 1
ATOM 728 N N . GLY A 1 93 ? 10.925 22.155 -1.729 1.00 92.44 93 GLY A N 1
ATOM 729 C CA . GLY A 1 93 ? 12.343 22.470 -1.564 1.00 92.44 93 GLY A CA 1
ATOM 730 C C . GLY A 1 93 ? 13.114 21.333 -0.882 1.00 92.44 93 GLY A C 1
ATOM 731 O O . GLY A 1 93 ? 13.198 20.228 -1.408 1.00 92.44 93 GLY A O 1
ATOM 732 N N . MET A 1 94 ? 13.673 21.614 0.297 1.00 90.88 94 MET A N 1
ATOM 733 C CA . MET A 1 94 ? 14.499 20.671 1.066 1.00 90.88 94 MET A CA 1
ATOM 734 C C . MET A 1 94 ? 13.718 19.930 2.167 1.00 90.88 94 MET A C 1
ATOM 736 O O . MET A 1 94 ? 14.320 19.273 3.017 1.00 90.88 94 MET A O 1
ATOM 740 N N . GLU A 1 95 ? 12.385 20.037 2.203 1.00 94.31 95 GLU A N 1
ATOM 741 C CA . GLU A 1 95 ? 11.586 19.507 3.316 1.00 94.31 95 GLU A CA 1
ATOM 742 C C . GLU A 1 95 ? 11.472 17.979 3.345 1.00 94.31 95 GLU A C 1
ATOM 744 O O . GLU A 1 95 ? 11.191 17.428 4.410 1.00 94.31 95 GLU A O 1
ATOM 749 N N . TRP A 1 96 ? 11.776 17.277 2.245 1.00 95.12 96 TRP A N 1
ATOM 750 C CA . TRP A 1 96 ? 11.833 15.807 2.222 1.00 95.12 96 TRP A CA 1
ATOM 751 C C . TRP A 1 96 ? 12.703 15.257 3.351 1.00 95.12 96 TRP A C 1
ATOM 753 O O . TRP A 1 96 ? 12.269 14.395 4.115 1.00 95.12 96 TRP A O 1
ATOM 763 N N . ALA A 1 97 ? 13.897 15.833 3.510 1.00 95.00 97 ALA A N 1
ATOM 764 C CA . ALA A 1 97 ? 14.891 15.393 4.481 1.00 95.00 97 ALA A CA 1
ATOM 765 C C . ALA A 1 97 ? 14.445 15.568 5.943 1.00 95.00 97 ALA A C 1
ATOM 767 O O . ALA A 1 97 ? 15.053 14.969 6.826 1.00 95.00 97 ALA A O 1
ATOM 768 N N . LYS A 1 98 ? 13.388 16.352 6.214 1.00 95.50 98 LYS A N 1
ATOM 769 C CA . LYS A 1 98 ? 12.814 16.494 7.563 1.00 95.50 98 LYS A CA 1
ATOM 770 C C . LYS A 1 98 ? 12.049 15.244 8.006 1.00 95.50 98 LYS A C 1
ATOM 772 O O . LYS A 1 98 ? 11.961 15.000 9.204 1.00 95.50 98 LYS A O 1
ATOM 777 N N . THR A 1 99 ? 11.494 14.490 7.053 1.00 96.81 99 THR A N 1
ATOM 778 C CA . THR A 1 99 ? 10.607 13.342 7.318 1.00 96.81 99 THR A CA 1
ATOM 779 C C . THR A 1 99 ? 11.237 12.028 6.867 1.00 96.81 99 THR A C 1
ATOM 781 O O . THR A 1 99 ? 11.188 11.030 7.584 1.00 96.81 99 THR A O 1
ATOM 784 N N . PHE A 1 100 ? 11.867 12.030 5.692 1.00 97.94 100 PHE A N 1
ATOM 785 C CA . PHE A 1 100 ? 12.354 10.832 5.021 1.00 97.94 100 PHE A CA 1
ATOM 786 C C . PHE A 1 100 ? 13.869 10.858 4.827 1.00 97.94 100 PHE A C 1
ATOM 788 O O . PHE A 1 100 ? 14.488 11.911 4.653 1.00 97.94 100 PHE A O 1
ATOM 795 N N . LEU A 1 101 ? 14.465 9.669 4.808 1.00 97.56 101 LEU A N 1
ATOM 796 C CA . LEU A 1 101 ? 15.834 9.462 4.359 1.00 97.56 101 LEU A CA 1
ATOM 797 C C . LEU A 1 101 ? 15.940 9.691 2.839 1.00 97.56 101 LEU A C 1
ATOM 799 O O . LEU A 1 101 ? 14.953 9.532 2.111 1.00 97.56 101 LEU A O 1
ATOM 803 N N . PRO A 1 102 ? 17.132 10.034 2.319 1.00 95.56 102 PRO A N 1
ATOM 804 C CA . PRO A 1 102 ? 17.373 10.072 0.882 1.00 95.56 102 PRO A CA 1
ATOM 805 C C . PRO A 1 102 ? 17.054 8.732 0.204 1.00 95.56 102 PRO A C 1
ATOM 807 O O . PRO A 1 102 ? 17.305 7.647 0.742 1.00 95.56 102 PRO A O 1
ATOM 810 N N . THR A 1 103 ? 16.511 8.802 -1.011 1.00 95.00 103 THR A N 1
ATOM 811 C CA . THR A 1 103 ? 16.218 7.608 -1.816 1.00 95.00 103 THR A CA 1
ATOM 812 C C . THR A 1 103 ? 17.478 6.994 -2.416 1.00 95.00 103 THR A C 1
ATOM 814 O O . THR A 1 103 ? 17.532 5.777 -2.581 1.00 95.00 103 THR A O 1
ATOM 817 N N . ALA A 1 104 ? 18.489 7.808 -2.725 1.00 95.56 104 ALA A N 1
ATOM 818 C CA . ALA A 1 104 ? 19.800 7.381 -3.203 1.00 95.56 104 ALA A CA 1
ATOM 819 C C . ALA A 1 104 ? 20.865 7.512 -2.107 1.00 95.56 104 ALA A C 1
ATOM 821 O O . ALA A 1 104 ? 20.730 8.307 -1.178 1.00 95.56 104 ALA A O 1
ATOM 822 N N . GLY A 1 105 ? 21.930 6.728 -2.238 1.00 93.88 105 GLY A N 1
ATOM 823 C CA . GLY A 1 105 ? 23.063 6.737 -1.327 1.00 93.88 105 GLY A CA 1
ATOM 824 C C . GLY A 1 105 ? 23.860 8.046 -1.347 1.00 93.88 105 GLY A C 1
ATOM 825 O O . GLY A 1 105 ? 23.743 8.833 -2.289 1.00 93.88 105 GLY A O 1
ATOM 826 N N . PRO A 1 106 ? 24.738 8.266 -0.351 1.00 91.94 106 PRO A N 1
ATOM 827 C CA . PRO A 1 106 ? 25.493 9.513 -0.199 1.00 91.94 106 PRO A CA 1
ATOM 828 C C . PRO A 1 106 ? 26.371 9.886 -1.401 1.00 91.94 106 PRO A C 1
ATOM 830 O O . PRO A 1 106 ? 26.575 11.069 -1.666 1.00 91.94 106 PRO A O 1
ATOM 833 N N . SER A 1 107 ? 26.857 8.898 -2.164 1.00 91.12 107 SER A N 1
ATOM 834 C CA . SER A 1 107 ? 27.625 9.134 -3.397 1.00 91.12 107 SER A CA 1
ATOM 835 C C . SER A 1 107 ? 26.821 9.894 -4.460 1.00 91.12 107 SER A C 1
ATOM 837 O O . SER A 1 107 ? 27.409 10.502 -5.354 1.00 91.12 107 SER A O 1
ATOM 839 N N . CYS A 1 108 ? 25.487 9.893 -4.360 1.00 89.75 108 CYS A N 1
ATOM 840 C CA . CYS A 1 108 ? 24.577 10.572 -5.273 1.00 89.75 108 CYS A CA 1
ATOM 841 C C . CYS A 1 108 ? 24.149 11.979 -4.826 1.00 89.75 108 CYS A C 1
ATOM 843 O O . CYS A 1 108 ? 23.530 12.678 -5.625 1.00 89.75 108 CYS A O 1
ATOM 845 N N . SER A 1 109 ? 24.489 12.430 -3.611 1.00 81.50 109 SER A N 1
ATOM 846 C CA . SER A 1 109 ? 24.023 13.719 -3.058 1.00 81.50 109 SER A CA 1
ATOM 847 C C . SER A 1 109 ? 24.462 14.949 -3.866 1.00 81.50 109 SER A C 1
ATOM 849 O O . SER A 1 109 ? 23.769 15.962 -3.861 1.00 81.50 109 SER A O 1
ATOM 851 N N . SER A 1 110 ? 25.583 14.843 -4.585 1.00 73.75 110 SER A N 1
ATOM 852 C CA . SER A 1 110 ? 26.141 15.901 -5.446 1.00 73.75 110 SER A CA 1
ATOM 853 C C . SER A 1 110 ? 26.531 15.371 -6.832 1.00 73.75 110 SER A C 1
ATOM 855 O O . SER A 1 110 ? 27.409 15.927 -7.493 1.00 73.75 110 SER A O 1
ATOM 857 N N . ALA A 1 111 ? 25.948 14.245 -7.255 1.00 66.56 111 ALA A N 1
ATOM 858 C CA . ALA A 1 111 ? 26.348 13.587 -8.492 1.00 66.56 111 ALA A CA 1
ATOM 859 C C . ALA A 1 111 ? 25.991 14.422 -9.729 1.00 66.56 111 ALA A C 1
ATOM 861 O O . ALA A 1 111 ? 24.946 15.072 -9.797 1.00 66.56 111 ALA A O 1
ATOM 862 N N . SER A 1 112 ? 26.863 14.373 -10.739 1.00 77.56 112 SER A N 1
ATOM 863 C CA . SER A 1 112 ? 26.608 15.021 -12.023 1.00 77.56 112 SER A CA 1
ATOM 864 C C . SER A 1 112 ? 25.391 14.408 -12.721 1.00 77.56 112 SER A C 1
ATOM 866 O O . SER A 1 112 ? 25.037 13.244 -12.517 1.00 77.56 112 SER A O 1
ATOM 868 N N . LYS A 1 113 ? 24.777 15.175 -13.626 1.00 84.44 113 LYS A N 1
ATOM 869 C CA . LYS A 1 113 ? 23.656 14.714 -14.463 1.00 84.44 113 LYS A CA 1
ATOM 870 C C . LYS A 1 113 ? 24.075 13.757 -15.592 1.00 84.44 113 LYS A C 1
ATOM 872 O O . LYS A 1 113 ? 23.269 13.415 -16.455 1.00 84.44 113 LYS A O 1
ATOM 877 N N . ASN A 1 114 ? 25.336 13.329 -15.618 1.00 87.06 114 ASN A N 1
ATOM 878 C CA . ASN A 1 114 ? 25.836 12.418 -16.640 1.00 87.06 114 ASN A CA 1
ATOM 879 C C . ASN A 1 114 ? 25.117 11.069 -16.535 1.00 87.06 114 ASN A C 1
ATOM 881 O O . ASN A 1 114 ? 24.945 10.537 -15.439 1.00 87.06 114 ASN A O 1
ATOM 885 N N . ASN A 1 115 ? 24.738 10.493 -17.680 1.00 90.88 115 ASN A N 1
ATOM 886 C CA . ASN A 1 115 ? 24.023 9.214 -17.757 1.00 90.88 115 ASN A CA 1
ATOM 887 C C . ASN A 1 115 ? 22.659 9.209 -17.019 1.00 90.88 115 ASN A C 1
ATOM 889 O O . ASN A 1 115 ? 22.181 8.153 -16.588 1.00 90.88 115 ASN A O 1
ATOM 893 N N . THR A 1 116 ? 22.022 10.379 -16.879 1.00 93.62 116 THR A N 1
ATOM 894 C CA . THR A 1 116 ? 20.686 10.524 -16.286 1.00 93.62 116 THR A CA 1
ATOM 895 C C . THR A 1 116 ? 19.608 10.657 -17.355 1.00 93.62 116 THR A C 1
ATOM 897 O O . THR A 1 116 ? 19.708 11.477 -18.266 1.00 93.62 116 THR A O 1
ATOM 900 N N . ILE A 1 117 ? 18.529 9.888 -17.212 1.00 92.94 117 ILE A N 1
ATOM 901 C CA . ILE A 1 117 ? 17.261 10.193 -17.882 1.00 92.94 117 ILE A CA 1
ATOM 902 C C . ILE A 1 117 ? 16.572 11.292 -17.062 1.00 92.94 117 ILE A C 1
ATOM 904 O O . ILE A 1 117 ? 16.129 11.038 -15.944 1.00 92.94 117 ILE A O 1
ATOM 908 N N . GLU A 1 118 ? 16.541 12.519 -17.589 1.00 89.12 118 GLU A N 1
ATOM 909 C CA . GLU A 1 118 ? 16.131 13.722 -16.836 1.00 89.12 118 GLU A CA 1
ATOM 910 C C . GLU A 1 118 ? 14.621 14.020 -16.869 1.00 89.12 118 GLU A C 1
ATOM 912 O O . GLU A 1 118 ? 14.121 14.736 -15.997 1.00 89.12 118 GLU A O 1
ATOM 917 N N . LYS A 1 119 ? 13.905 13.534 -17.892 1.00 85.19 119 LYS A N 1
ATOM 918 C CA . LYS A 1 119 ? 12.509 13.900 -18.173 1.00 85.19 119 LYS A CA 1
ATOM 919 C C . LYS A 1 119 ? 11.611 12.680 -18.306 1.00 85.19 119 LYS A C 1
ATOM 921 O O . LYS A 1 119 ? 12.062 11.602 -18.686 1.00 85.19 119 LYS A O 1
ATOM 926 N N . GLY A 1 120 ? 10.326 12.913 -18.050 1.00 81.75 120 GLY A N 1
ATOM 927 C CA . GLY A 1 120 ? 9.262 11.947 -18.273 1.00 81.75 120 GLY A CA 1
ATOM 928 C C . GLY A 1 120 ? 9.005 11.019 -17.096 1.00 8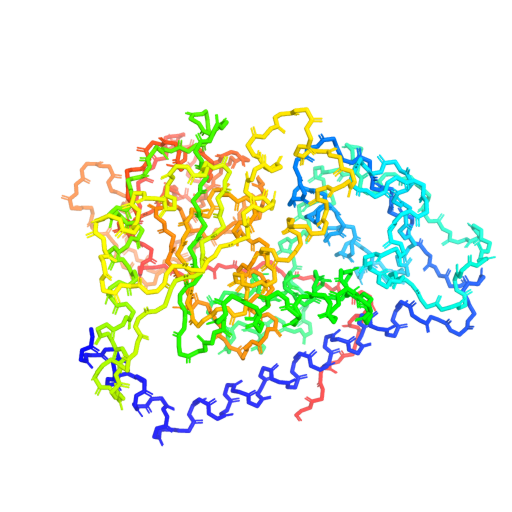1.75 120 GLY A C 1
ATOM 929 O O . GLY A 1 120 ? 8.305 10.047 -17.297 1.00 81.75 120 GLY A O 1
ATOM 930 N N . TYR A 1 121 ? 9.536 11.250 -15.893 1.00 88.75 121 TYR A N 1
ATOM 931 C CA . TYR A 1 121 ? 9.278 10.357 -14.762 1.00 88.75 121 TYR A CA 1
ATOM 932 C C . TYR A 1 121 ? 9.180 11.109 -13.426 1.00 88.75 121 TYR A C 1
ATOM 934 O O . TYR A 1 121 ? 10.069 11.906 -13.126 1.00 88.75 121 TYR A O 1
ATOM 942 N N . PRO A 1 122 ? 8.167 10.796 -12.600 1.00 82.69 122 PRO A N 1
ATOM 943 C CA . PRO A 1 122 ? 6.818 10.473 -13.059 1.00 82.69 122 PRO A CA 1
ATOM 944 C C . PRO A 1 122 ? 6.257 11.589 -13.973 1.00 82.69 122 PRO A C 1
ATOM 946 O O . PRO A 1 122 ? 6.606 12.749 -13.799 1.00 82.69 122 PRO A O 1
ATOM 949 N N . GLY A 1 123 ? 5.444 11.285 -14.994 1.00 68.69 123 GLY A N 1
ATOM 950 C CA . GLY A 1 123 ? 4.881 12.344 -15.847 1.00 68.69 123 GLY A CA 1
ATOM 951 C C . GLY A 1 123 ? 3.918 11.870 -16.936 1.00 68.69 123 GLY A C 1
ATOM 952 O O . GLY A 1 123 ? 3.904 10.696 -17.296 1.00 68.69 123 GLY A O 1
ATOM 953 N N . TYR A 1 124 ? 3.112 12.796 -17.471 1.00 58.91 124 TYR A N 1
ATOM 954 C CA . TYR A 1 124 ? 2.065 12.523 -18.471 1.00 58.91 124 TYR A CA 1
ATOM 955 C C . TYR A 1 124 ? 2.606 11.849 -19.746 1.00 58.91 124 TYR A C 1
ATOM 957 O O . TYR A 1 124 ? 1.977 10.927 -20.263 1.00 58.91 124 TYR A O 1
ATOM 965 N N . ASP A 1 125 ? 3.806 12.238 -20.190 1.00 56.31 125 ASP A N 1
ATOM 966 C CA . ASP A 1 125 ? 4.434 11.746 -21.427 1.00 56.31 125 ASP A CA 1
ATOM 967 C C . ASP A 1 125 ? 4.844 10.261 -21.377 1.00 56.31 125 ASP A C 1
ATOM 969 O O . ASP A 1 125 ? 4.975 9.623 -22.419 1.00 56.31 125 ASP A O 1
ATOM 973 N N . SER A 1 126 ? 5.021 9.691 -20.183 1.00 59.94 126 SER A N 1
ATOM 974 C CA . SER A 1 126 ? 5.345 8.270 -19.972 1.00 59.94 126 SER A CA 1
ATOM 975 C C . SER A 1 126 ? 4.230 7.500 -19.251 1.00 59.94 126 SER A C 1
ATOM 977 O O . SER A 1 126 ? 4.226 6.273 -19.171 1.00 59.94 126 SER A O 1
ATOM 979 N N . ALA A 1 127 ? 3.233 8.192 -18.698 1.00 62.28 127 ALA A N 1
ATOM 980 C CA . ALA A 1 127 ? 2.248 7.554 -17.836 1.00 62.28 127 ALA A CA 1
ATOM 981 C C . ALA A 1 127 ? 1.508 6.376 -18.507 1.00 62.28 127 ALA A C 1
ATOM 983 O O . ALA A 1 127 ? 1.341 5.358 -17.844 1.00 62.28 127 ALA A O 1
ATOM 984 N N . PRO A 1 128 ? 1.084 6.400 -19.785 1.00 66.38 128 PRO A N 1
ATOM 985 C CA . PRO A 1 128 ? 0.320 5.273 -20.323 1.00 66.38 128 PRO A CA 1
ATOM 986 C C . PRO A 1 128 ? 1.138 3.980 -20.453 1.00 66.38 128 PRO A C 1
ATOM 988 O O . PRO A 1 128 ? 0.673 2.913 -20.050 1.00 66.38 128 PRO A O 1
ATOM 991 N N . LYS A 1 129 ? 2.361 4.054 -20.995 1.00 72.06 129 LYS A N 1
ATOM 992 C CA . LYS A 1 129 ? 3.183 2.868 -21.268 1.00 72.06 129 LYS A CA 1
ATOM 993 C C . LYS A 1 129 ? 3.987 2.465 -20.040 1.00 72.06 129 LYS A C 1
ATOM 995 O O . LYS A 1 129 ? 3.956 1.294 -19.663 1.00 72.06 129 LYS A O 1
ATOM 1000 N N . GLU A 1 130 ? 4.661 3.402 -19.389 1.00 76.69 130 GLU A N 1
ATOM 1001 C CA . GLU A 1 130 ? 5.551 3.126 -18.267 1.00 76.69 130 GLU A CA 1
ATOM 1002 C C . GLU A 1 130 ? 4.770 2.807 -16.988 1.00 76.69 130 GLU A C 1
ATOM 1004 O O . GLU A 1 130 ? 5.080 1.809 -16.337 1.00 76.69 130 GLU A O 1
ATOM 1009 N N . ARG A 1 131 ? 3.686 3.534 -16.665 1.00 82.12 131 ARG A N 1
ATOM 1010 C CA . ARG A 1 131 ? 2.849 3.196 -15.493 1.00 82.12 131 ARG A CA 1
ATOM 1011 C C . ARG A 1 131 ? 2.207 1.824 -15.642 1.00 82.12 131 ARG A C 1
ATOM 1013 O O . ARG A 1 131 ? 2.041 1.126 -14.649 1.00 82.12 131 ARG A O 1
ATOM 1020 N N . SER A 1 132 ? 1.878 1.398 -16.867 1.00 85.81 132 SER A N 1
ATOM 1021 C CA . SER A 1 132 ? 1.325 0.058 -17.084 1.00 85.81 132 SER A CA 1
ATOM 1022 C C . SER A 1 132 ? 2.290 -1.042 -16.636 1.00 85.81 132 SER A C 1
ATOM 1024 O O . SER A 1 132 ? 1.824 -2.089 -16.196 1.00 85.81 132 SER A O 1
ATOM 1026 N N . GLN A 1 133 ? 3.611 -0.810 -16.676 1.00 89.06 133 GLN A N 1
ATOM 1027 C CA . GLN A 1 133 ? 4.647 -1.778 -16.284 1.00 89.06 133 GLN A CA 1
ATOM 1028 C C . GLN A 1 133 ? 4.650 -2.079 -14.783 1.00 89.06 133 GLN A C 1
ATOM 1030 O O . GLN A 1 133 ? 5.273 -3.055 -14.375 1.00 89.06 133 GLN A O 1
ATOM 1035 N N . ILE A 1 134 ? 3.907 -1.314 -13.972 1.00 92.12 134 ILE A N 1
ATOM 1036 C CA . ILE A 1 134 ? 3.677 -1.614 -12.555 1.00 92.12 134 ILE A CA 1
ATOM 1037 C C . ILE A 1 134 ? 3.138 -3.042 -12.352 1.00 92.12 134 ILE A C 1
ATOM 1039 O O . ILE A 1 134 ? 3.399 -3.668 -11.329 1.00 92.12 134 ILE A O 1
ATOM 1043 N N . LEU A 1 135 ? 2.423 -3.594 -13.340 1.00 93.69 135 LEU A N 1
ATOM 1044 C CA . LEU A 1 135 ? 1.849 -4.941 -13.275 1.00 93.69 135 LEU A CA 1
ATOM 1045 C C . LEU A 1 135 ? 2.808 -6.055 -13.716 1.00 93.69 135 LEU A C 1
ATOM 1047 O O . LEU A 1 135 ? 2.417 -7.223 -13.700 1.00 93.69 135 LEU A O 1
ATOM 1051 N N . ASP A 1 136 ? 4.034 -5.732 -14.123 1.00 95.00 136 ASP A N 1
ATOM 1052 C CA . ASP A 1 136 ? 5.037 -6.736 -14.473 1.00 95.00 136 ASP A CA 1
ATOM 1053 C C . ASP A 1 136 ? 5.858 -7.096 -13.239 1.00 95.00 136 ASP A C 1
ATOM 1055 O O . ASP A 1 136 ? 6.643 -6.282 -12.766 1.00 95.00 136 ASP A O 1
ATOM 1059 N N . LEU A 1 137 ? 5.730 -8.314 -12.729 1.00 97.12 137 LEU A N 1
ATOM 1060 C CA . LEU A 1 137 ? 6.570 -8.792 -11.634 1.00 97.12 137 LEU A CA 1
ATOM 1061 C C . LEU A 1 137 ? 7.938 -9.267 -12.164 1.00 97.12 137 LEU A C 1
ATOM 1063 O O . LEU A 1 137 ? 8.000 -9.803 -13.277 1.00 97.12 137 LEU A O 1
ATOM 1067 N N . PRO A 1 138 ? 9.038 -9.101 -11.402 1.00 97.31 138 PRO A N 1
ATOM 1068 C CA . PRO A 1 138 ? 10.337 -9.625 -11.804 1.00 97.31 138 PRO A CA 1
ATOM 1069 C C . PRO A 1 138 ? 10.316 -11.154 -11.909 1.00 97.31 138 PRO A C 1
ATOM 1071 O O . PRO A 1 138 ? 9.911 -11.851 -10.975 1.00 97.31 138 PRO A O 1
ATOM 1074 N N . SER A 1 139 ? 10.796 -11.677 -13.037 1.00 95.94 139 SER A N 1
ATOM 1075 C CA . SER A 1 139 ? 10.870 -13.118 -13.323 1.00 95.94 139 SER A CA 1
ATOM 1076 C C . SER A 1 139 ? 11.627 -13.916 -12.262 1.00 95.94 139 SER A C 1
ATOM 1078 O O . SER A 1 139 ? 11.274 -15.058 -11.993 1.00 95.94 139 SER A O 1
ATOM 1080 N N . THR A 1 140 ? 12.611 -13.307 -11.605 1.00 95.38 140 THR A N 1
ATOM 1081 C CA . THR A 1 140 ? 13.434 -13.939 -10.565 1.00 95.38 140 THR A CA 1
ATOM 1082 C C . THR A 1 140 ? 12.763 -14.056 -9.199 1.00 95.38 140 THR A C 1
ATOM 1084 O O . THR A 1 140 ? 13.269 -14.789 -8.353 1.00 95.38 140 THR A O 1
ATOM 1087 N N . ILE A 1 141 ? 11.643 -13.363 -8.961 1.00 96.25 141 ILE A N 1
ATOM 1088 C CA . ILE A 1 141 ? 10.927 -13.410 -7.673 1.00 96.25 141 ILE A CA 1
ATOM 1089 C C . ILE A 1 141 ? 9.494 -13.925 -7.791 1.00 96.25 141 ILE A C 1
ATOM 1091 O O . ILE A 1 141 ? 8.901 -14.278 -6.776 1.00 96.25 141 ILE A O 1
ATOM 1095 N N . VAL A 1 142 ? 8.912 -13.936 -8.995 1.00 96.25 142 VAL A N 1
ATOM 1096 C CA . VAL A 1 142 ? 7.468 -14.151 -9.164 1.00 96.25 142 VAL A CA 1
ATOM 1097 C C . VAL A 1 142 ? 7.005 -15.526 -8.688 1.00 96.25 142 VAL A C 1
ATOM 1099 O O . VAL A 1 142 ? 5.977 -15.609 -8.029 1.00 96.25 142 VAL A O 1
ATOM 1102 N N . GLU A 1 143 ? 7.754 -16.591 -8.966 1.00 95.00 143 GLU A N 1
ATOM 1103 C CA . GLU A 1 143 ? 7.381 -17.950 -8.562 1.00 95.00 143 GLU A CA 1
ATOM 1104 C C . GLU A 1 143 ? 7.341 -18.123 -7.032 1.00 95.00 143 GLU A C 1
ATOM 1106 O O . GLU A 1 143 ? 6.268 -18.450 -6.513 1.00 95.00 143 GLU A O 1
ATOM 1111 N N . PRO A 1 144 ? 8.422 -17.834 -6.272 1.00 95.12 144 PRO A N 1
ATOM 1112 C CA . PRO A 1 144 ? 8.359 -17.924 -4.817 1.00 95.12 144 PRO A CA 1
ATOM 1113 C C . PRO A 1 144 ? 7.363 -16.924 -4.218 1.00 95.12 144 PRO A C 1
ATOM 1115 O O . PRO A 1 144 ? 6.722 -17.250 -3.222 1.00 95.12 144 PRO A O 1
ATOM 1118 N N . LEU A 1 145 ? 7.174 -15.746 -4.821 1.00 97.38 145 LEU A N 1
ATOM 1119 C CA . LEU A 1 145 ? 6.200 -14.766 -4.344 1.00 97.38 145 LEU A CA 1
ATOM 1120 C C . LEU A 1 145 ? 4.758 -15.273 -4.472 1.00 97.38 145 LEU A C 1
ATOM 1122 O O . LEU A 1 145 ? 4.015 -15.272 -3.495 1.00 97.38 145 LEU A O 1
ATOM 1126 N N . VAL A 1 146 ? 4.358 -15.721 -5.664 1.00 96.50 146 VAL A N 1
ATOM 1127 C CA . VAL A 1 146 ? 2.996 -16.213 -5.933 1.00 96.50 146 VAL A CA 1
ATOM 1128 C C . VAL A 1 146 ? 2.710 -17.493 -5.147 1.00 96.50 146 VAL A C 1
ATOM 1130 O O . VAL A 1 146 ? 1.585 -17.694 -4.700 1.00 96.50 146 VAL A O 1
ATOM 1133 N N . GLY A 1 147 ? 3.721 -18.342 -4.937 1.00 94.75 147 GLY A N 1
ATOM 1134 C CA . GLY A 1 147 ? 3.578 -19.565 -4.147 1.00 94.75 147 GLY A CA 1
ATOM 1135 C C . GLY A 1 147 ? 3.420 -19.342 -2.638 1.00 94.75 147 GLY A C 1
ATOM 1136 O O . GLY A 1 147 ? 2.922 -20.234 -1.956 1.00 94.75 147 GLY A O 1
ATOM 1137 N N . ASN A 1 148 ? 3.833 -18.185 -2.103 1.00 95.50 148 ASN A N 1
ATOM 1138 C CA . ASN A 1 148 ? 3.898 -17.951 -0.653 1.00 95.50 148 ASN A CA 1
ATOM 1139 C C . ASN A 1 148 ? 3.114 -16.720 -0.161 1.00 95.50 148 ASN A C 1
ATOM 1141 O O . ASN A 1 148 ? 3.079 -16.496 1.046 1.00 95.50 148 ASN A O 1
ATOM 1145 N N . HIS A 1 149 ? 2.488 -15.932 -1.041 1.00 96.94 149 HIS A N 1
ATOM 1146 C CA . HIS A 1 149 ? 1.798 -14.697 -0.656 1.00 96.94 149 HIS A CA 1
ATOM 1147 C C . HIS A 1 149 ? 0.434 -14.549 -1.341 1.00 96.94 149 HIS A C 1
ATOM 1149 O O . HIS A 1 149 ? 0.342 -14.623 -2.568 1.00 96.94 149 HIS A O 1
ATOM 1155 N N . GLY A 1 150 ? -0.626 -14.260 -0.576 1.00 95.62 150 GLY A N 1
ATOM 1156 C CA . GLY A 1 150 ? -1.989 -14.161 -1.123 1.00 95.62 150 GLY A CA 1
ATOM 1157 C C . GLY A 1 150 ? -2.254 -12.928 -2.000 1.00 95.62 150 GLY A C 1
ATOM 1158 O O . GLY A 1 150 ? -3.189 -12.921 -2.797 1.00 95.62 150 GLY A O 1
ATOM 1159 N N . ASN A 1 151 ? -1.414 -11.889 -1.916 1.00 96.88 151 ASN A N 1
ATOM 1160 C CA . ASN A 1 151 ? -1.484 -10.711 -2.796 1.00 96.88 151 ASN A CA 1
ATOM 1161 C C . ASN A 1 151 ? -0.092 -10.236 -3.286 1.00 96.88 151 ASN A C 1
ATOM 1163 O O . ASN A 1 151 ? 0.493 -9.322 -2.701 1.00 96.88 151 ASN A O 1
ATOM 1167 N N . PRO A 1 152 ? 0.471 -10.863 -4.337 1.00 97.75 152 PRO A N 1
ATOM 1168 C CA . PRO A 1 152 ? 1.811 -10.568 -4.861 1.00 97.75 152 PRO A CA 1
ATOM 1169 C C . PRO A 1 152 ? 2.060 -9.109 -5.262 1.00 97.75 152 PRO A C 1
ATOM 1171 O O . PRO A 1 152 ? 3.152 -8.593 -5.027 1.00 97.75 152 PRO A O 1
ATOM 1174 N N . TYR A 1 153 ? 1.066 -8.422 -5.837 1.00 97.75 153 TYR A N 1
ATOM 1175 C CA . TYR A 1 153 ? 1.223 -7.018 -6.235 1.00 97.75 153 TYR A CA 1
ATOM 1176 C C . TYR A 1 153 ? 1.388 -6.102 -5.022 1.00 97.75 153 TYR A C 1
ATOM 1178 O O . TYR A 1 153 ? 2.346 -5.333 -4.974 1.00 97.75 153 TYR A O 1
ATOM 1186 N N . ALA A 1 154 ? 0.516 -6.236 -4.017 1.00 98.19 154 ALA A N 1
ATOM 1187 C CA . ALA A 1 154 ? 0.605 -5.436 -2.798 1.00 98.19 154 ALA A CA 1
ATOM 1188 C C . ALA A 1 154 ? 1.933 -5.657 -2.059 1.00 98.19 154 ALA A C 1
ATOM 1190 O O . ALA A 1 154 ? 2.535 -4.698 -1.582 1.00 98.19 154 ALA A O 1
ATOM 1191 N N . TRP A 1 155 ? 2.429 -6.900 -2.020 1.00 98.50 155 TRP A N 1
ATOM 1192 C CA . TRP A 1 155 ? 3.734 -7.206 -1.431 1.00 98.50 155 TRP A CA 1
ATOM 1193 C C . TRP A 1 155 ? 4.885 -6.543 -2.185 1.00 98.50 155 TRP A C 1
ATOM 1195 O O . TRP A 1 155 ? 5.726 -5.883 -1.574 1.00 98.50 155 TRP A O 1
ATOM 1205 N N . TRP A 1 156 ? 4.913 -6.683 -3.514 1.00 98.44 156 TRP A N 1
ATOM 1206 C CA . TRP A 1 156 ? 5.963 -6.109 -4.356 1.00 98.44 156 TRP A CA 1
ATOM 1207 C C . TRP A 1 156 ? 6.024 -4.585 -4.219 1.00 98.44 156 TRP A C 1
ATOM 1209 O O . TRP A 1 156 ? 7.096 -4.014 -4.010 1.00 98.44 156 TRP A O 1
ATOM 1219 N N . TYR A 1 157 ? 4.866 -3.927 -4.261 1.00 98.50 157 TYR A N 1
ATOM 1220 C CA . TYR A 1 157 ? 4.776 -2.481 -4.089 1.00 98.50 157 TYR A CA 1
ATOM 1221 C C . TYR A 1 157 ? 5.138 -2.057 -2.668 1.00 98.50 157 TYR A C 1
ATOM 1223 O O . TYR A 1 157 ? 5.878 -1.090 -2.497 1.00 98.50 157 TYR A O 1
ATOM 1231 N N . GLY A 1 158 ? 4.719 -2.829 -1.664 1.00 98.44 158 GLY A N 1
ATOM 1232 C CA . GLY A 1 158 ? 5.091 -2.638 -0.268 1.00 98.44 158 GLY A CA 1
ATOM 1233 C C . GLY A 1 158 ? 6.598 -2.592 -0.041 1.00 98.44 158 GLY A C 1
ATOM 1234 O O . GLY A 1 158 ? 7.078 -1.700 0.658 1.00 98.44 158 GLY A O 1
ATOM 1235 N N . GLN A 1 159 ? 7.373 -3.490 -0.666 1.00 98.56 159 GLN A N 1
ATOM 1236 C CA . GLN A 1 159 ? 8.838 -3.477 -0.537 1.00 98.56 159 GLN A CA 1
ATOM 1237 C C . GLN A 1 159 ? 9.462 -2.190 -1.094 1.00 98.56 159 GLN A C 1
ATOM 1239 O O . GLN A 1 159 ? 10.365 -1.622 -0.478 1.00 98.56 159 GLN A O 1
ATOM 1244 N N . ILE A 1 160 ? 8.969 -1.714 -2.239 1.00 98.62 160 ILE A N 1
ATOM 1245 C CA . ILE A 1 160 ? 9.480 -0.503 -2.890 1.00 98.62 160 ILE A CA 1
ATOM 1246 C C . ILE A 1 160 ? 9.086 0.744 -2.097 1.00 98.62 160 ILE A C 1
ATOM 1248 O O . ILE A 1 160 ? 9.949 1.568 -1.796 1.00 98.62 160 ILE A O 1
ATOM 1252 N N . VAL A 1 161 ? 7.811 0.873 -1.716 1.00 98.62 161 VAL A N 1
ATOM 1253 C CA . VAL A 1 161 ? 7.311 2.004 -0.918 1.00 98.62 161 VAL A CA 1
ATOM 1254 C C . VAL A 1 161 ? 8.030 2.058 0.431 1.00 98.62 161 VAL A C 1
ATOM 1256 O O . VAL A 1 161 ? 8.501 3.123 0.826 1.00 98.62 161 VAL A O 1
ATOM 1259 N N . SER A 1 162 ? 8.218 0.910 1.092 1.00 98.38 162 SER A N 1
ATOM 1260 C CA . SER A 1 162 ? 8.961 0.816 2.354 1.00 98.38 162 SER A CA 1
ATOM 1261 C C . SER A 1 162 ? 10.415 1.283 2.232 1.00 98.38 162 SER A C 1
ATOM 1263 O O . SER A 1 162 ? 10.947 1.810 3.206 1.00 98.38 162 SER A O 1
ATOM 1265 N N . TYR A 1 163 ? 11.066 1.102 1.076 1.00 98.62 163 TYR A N 1
ATOM 1266 C CA . TYR A 1 163 ? 12.422 1.604 0.836 1.00 98.62 163 TYR A CA 1
ATOM 1267 C C . TYR A 1 163 ? 12.432 3.102 0.502 1.00 98.62 163 TYR A C 1
ATOM 1269 O O . TYR A 1 163 ? 13.244 3.861 1.039 1.00 98.62 163 TYR A O 1
ATOM 1277 N N . ALA A 1 164 ? 11.550 3.526 -0.405 1.00 98.25 164 ALA A N 1
ATOM 1278 C CA . ALA A 1 164 ? 11.516 4.891 -0.917 1.00 98.25 164 ALA A CA 1
ATOM 1279 C C . ALA A 1 164 ? 11.126 5.910 0.164 1.00 98.25 164 ALA A C 1
ATOM 1281 O O . ALA A 1 164 ? 11.661 7.012 0.169 1.00 98.25 164 ALA A O 1
ATOM 1282 N N . PHE A 1 165 ? 10.258 5.525 1.102 1.00 98.19 165 PHE A N 1
ATOM 1283 C CA . PHE A 1 165 ? 9.739 6.387 2.169 1.00 98.19 165 PHE A CA 1
ATOM 1284 C C . PHE A 1 165 ? 10.273 6.000 3.554 1.00 98.19 165 PHE A C 1
ATOM 1286 O O . PHE A 1 165 ? 9.568 6.107 4.557 1.00 98.19 165 PHE A O 1
ATOM 1293 N N . ARG A 1 166 ? 11.528 5.536 3.638 1.00 98.19 166 ARG A N 1
ATOM 1294 C CA . ARG A 1 166 ? 12.177 5.290 4.937 1.00 98.19 166 ARG A CA 1
ATOM 1295 C C . ARG A 1 166 ? 12.196 6.574 5.758 1.00 98.19 166 ARG A C 1
ATOM 1297 O O . ARG A 1 166 ? 12.626 7.613 5.266 1.00 98.19 166 ARG A O 1
ATOM 1304 N N . LEU A 1 167 ? 11.746 6.488 7.002 1.00 98.19 167 LEU A N 1
ATOM 1305 C CA . LEU A 1 167 ? 11.643 7.632 7.899 1.00 98.19 167 LEU A CA 1
ATOM 1306 C C . LEU A 1 167 ? 13.000 7.994 8.506 1.00 98.19 167 LEU A C 1
ATOM 1308 O O . LEU A 1 167 ? 13.801 7.112 8.811 1.00 98.19 167 LEU A O 1
ATOM 1312 N N . GLN A 1 168 ? 13.212 9.284 8.753 1.00 98.06 168 GLN A N 1
ATOM 1313 C CA . GLN A 1 168 ? 14.281 9.757 9.633 1.00 98.06 168 GLN A CA 1
ATOM 1314 C C . GLN A 1 168 ? 14.080 9.235 11.059 1.00 98.06 168 GLN A C 1
ATOM 1316 O O . GLN A 1 168 ? 12.940 9.136 11.518 1.00 98.06 168 GLN A O 1
ATOM 1321 N N . ASP A 1 169 ? 15.166 9.007 11.796 1.00 98.25 169 ASP A N 1
ATOM 1322 C CA . ASP A 1 169 ? 15.103 8.556 13.196 1.00 98.25 169 ASP A CA 1
ATOM 1323 C C . ASP A 1 169 ? 14.299 9.528 14.071 1.00 98.25 169 ASP A C 1
ATOM 1325 O O . ASP A 1 169 ? 13.457 9.114 14.864 1.00 98.25 169 ASP A O 1
ATOM 1329 N N . SER A 1 170 ? 14.455 10.836 13.846 1.00 97.56 170 SER A N 1
ATOM 1330 C CA . SER A 1 170 ? 13.678 11.875 14.536 1.00 97.56 170 SER A CA 1
ATOM 1331 C C . SER A 1 170 ? 12.176 11.807 14.244 1.00 97.56 170 SER A C 1
ATOM 1333 O O . SER A 1 170 ? 11.361 12.195 15.078 1.00 97.56 170 SER A O 1
ATOM 1335 N N . THR A 1 171 ? 11.788 11.320 13.064 1.00 97.50 171 THR A N 1
ATOM 1336 C CA . THR A 1 171 ? 10.380 11.118 12.704 1.00 97.50 171 THR A CA 1
ATOM 1337 C C . THR A 1 171 ? 9.844 9.839 13.332 1.00 97.50 171 THR A C 1
ATOM 1339 O O . THR A 1 171 ? 8.738 9.850 13.867 1.00 97.50 171 THR A O 1
ATOM 1342 N N . GLN A 1 172 ? 10.636 8.762 13.328 1.00 97.88 172 GLN A N 1
ATOM 1343 C CA . GLN A 1 172 ? 10.290 7.511 14.009 1.00 97.88 172 GLN A CA 1
ATOM 1344 C C . GLN A 1 172 ? 10.085 7.742 15.509 1.00 97.88 172 GLN A C 1
ATOM 1346 O O . GLN A 1 172 ? 9.060 7.342 16.050 1.00 97.88 172 GLN A O 1
ATOM 1351 N N . GLN A 1 173 ? 10.989 8.480 16.159 1.00 98.19 173 GLN A N 1
ATOM 1352 C CA . GLN A 1 173 ? 10.875 8.819 17.576 1.00 98.19 173 GLN A CA 1
ATOM 1353 C C . GLN A 1 173 ? 9.567 9.557 17.890 1.00 98.19 173 GLN A C 1
ATOM 1355 O O . GLN A 1 173 ? 8.864 9.184 18.824 1.00 98.19 173 GLN A O 1
ATOM 1360 N N . LYS A 1 174 ? 9.187 10.553 17.081 1.00 97.06 174 LYS A N 1
ATOM 1361 C CA . LYS A 1 174 ? 7.914 11.268 17.266 1.00 97.06 174 LYS A CA 1
ATOM 1362 C C . LYS A 1 174 ? 6.696 10.354 17.111 1.00 97.06 174 LYS A C 1
ATOM 1364 O O . LYS A 1 174 ? 5.693 10.560 17.787 1.00 97.06 174 LYS A O 1
ATOM 1369 N N . ILE A 1 175 ? 6.756 9.359 16.224 1.00 97.38 175 ILE A N 1
ATOM 1370 C CA . ILE A 1 175 ? 5.686 8.359 16.085 1.00 97.38 175 ILE A CA 1
ATOM 1371 C C . ILE A 1 175 ? 5.615 7.477 17.336 1.00 97.38 175 ILE A C 1
ATOM 1373 O O . ILE A 1 175 ? 4.520 7.230 17.834 1.00 97.38 175 ILE A O 1
ATOM 1377 N N . GLU A 1 176 ? 6.751 7.049 17.887 1.00 97.50 176 GLU A N 1
ATOM 1378 C CA . GLU A 1 176 ? 6.781 6.273 19.135 1.00 97.50 176 GLU A CA 1
ATOM 1379 C C . GLU A 1 176 ? 6.275 7.082 20.340 1.00 97.50 176 GLU A C 1
ATOM 1381 O O . GLU A 1 176 ? 5.512 6.565 21.157 1.00 97.50 176 GLU A O 1
ATOM 1386 N N . GLU A 1 177 ? 6.600 8.373 20.419 1.00 96.25 177 GLU A N 1
ATOM 1387 C CA . GLU A 1 177 ? 6.052 9.287 21.429 1.00 96.25 177 GLU A CA 1
ATOM 1388 C C . GLU A 1 177 ? 4.525 9.420 21.304 1.00 96.25 177 GLU A C 1
ATOM 1390 O O . GLU A 1 177 ? 3.815 9.352 22.310 1.00 96.25 177 GLU A O 1
ATOM 1395 N N . LEU A 1 178 ? 3.997 9.536 20.077 1.00 94.12 178 LEU A N 1
ATOM 1396 C CA . LEU A 1 178 ? 2.551 9.527 19.825 1.00 94.12 178 LEU A CA 1
ATOM 1397 C C . LEU A 1 178 ? 1.905 8.206 20.258 1.00 94.12 178 LEU A C 1
ATOM 1399 O O . LEU A 1 178 ? 0.859 8.223 20.910 1.00 94.12 178 LEU A O 1
ATOM 1403 N N . LYS A 1 179 ? 2.526 7.065 19.935 1.00 96.69 179 LYS A N 1
ATOM 1404 C CA . LYS A 1 179 ? 2.040 5.737 20.337 1.00 96.69 179 LYS A CA 1
ATOM 1405 C C . LYS A 1 179 ? 1.948 5.620 21.855 1.00 96.69 179 LYS A C 1
ATOM 1407 O O . LYS A 1 179 ? 0.893 5.249 22.373 1.00 96.69 179 LYS A O 1
ATOM 1412 N N . ALA A 1 180 ? 3.016 5.994 22.558 1.00 95.94 180 ALA A N 1
ATOM 1413 C CA . ALA A 1 180 ? 3.073 5.961 24.014 1.00 95.94 180 ALA A CA 1
ATOM 1414 C C . ALA A 1 180 ? 2.030 6.895 24.648 1.00 95.94 180 ALA A C 1
ATOM 1416 O O . ALA A 1 180 ? 1.285 6.475 25.533 1.00 95.94 180 ALA A O 1
ATOM 1417 N N . ALA A 1 181 ? 1.918 8.133 24.157 1.00 94.19 181 ALA A N 1
ATOM 1418 C CA . ALA A 1 181 ? 0.992 9.129 24.693 1.00 94.19 181 ALA A CA 1
ATOM 1419 C C . ALA A 1 181 ? -0.484 8.744 24.515 1.00 94.19 181 ALA A C 1
ATOM 1421 O O . ALA A 1 181 ? -1.321 9.117 25.336 1.00 94.19 181 ALA A O 1
ATOM 1422 N N . GLN A 1 182 ? -0.818 8.014 23.448 1.00 92.00 182 GLN A N 1
ATOM 1423 C CA . GLN A 1 182 ? -2.200 7.640 23.146 1.00 92.00 182 GLN A CA 1
ATOM 1424 C C . GLN A 1 182 ? -2.564 6.204 23.545 1.00 92.00 182 GLN A C 1
ATOM 1426 O O . GLN A 1 182 ? -3.708 5.793 23.353 1.00 92.00 182 GLN A O 1
ATOM 1431 N N . GLY A 1 183 ? -1.624 5.436 24.103 1.00 93.75 183 GLY A N 1
ATOM 1432 C CA . GLY A 1 183 ? -1.858 4.043 24.482 1.00 93.75 183 GLY A CA 1
ATOM 1433 C C . GLY A 1 183 ? -2.026 3.103 23.285 1.00 93.75 183 GLY A C 1
ATOM 1434 O O . GLY A 1 183 ? -2.779 2.129 23.373 1.00 93.75 183 GLY A O 1
ATOM 1435 N N . TYR A 1 184 ? -1.348 3.393 22.168 1.00 97.44 184 TYR A N 1
ATOM 1436 C CA . TYR A 1 184 ? -1.273 2.487 21.024 1.00 97.44 184 TYR A CA 1
ATOM 1437 C C . TYR A 1 184 ? -0.527 1.213 21.431 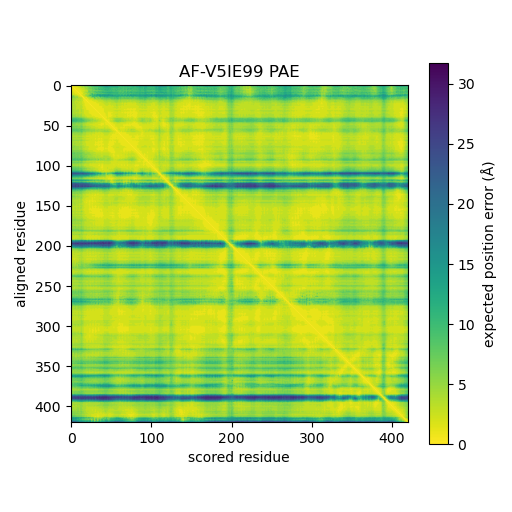1.00 97.44 184 TYR A C 1
ATOM 1439 O O . TYR A 1 184 ? 0.673 1.234 21.697 1.00 97.44 184 TYR A O 1
ATOM 1447 N N . ALA A 1 185 ? -1.260 0.104 21.495 1.00 97.25 185 ALA A N 1
ATOM 1448 C CA . ALA A 1 185 ? -0.764 -1.195 21.926 1.00 97.25 185 ALA A CA 1
ATOM 1449 C C . ALA A 1 185 ? -1.543 -2.317 21.236 1.00 97.25 185 ALA A C 1
ATOM 1451 O O . ALA A 1 185 ? -2.734 -2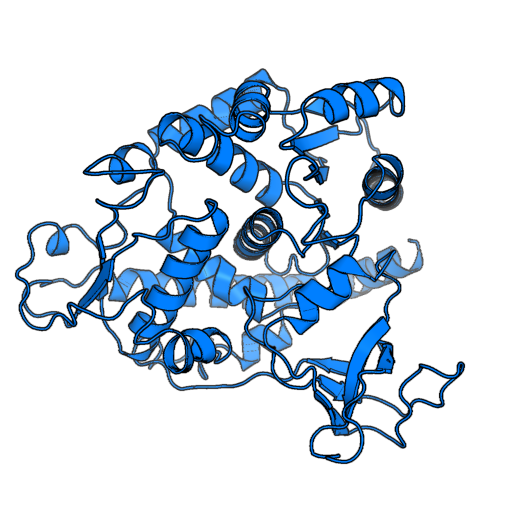.176 20.971 1.00 97.25 185 ALA A O 1
ATOM 1452 N N . HIS A 1 186 ? -0.878 -3.443 20.999 1.00 96.62 186 HIS A N 1
ATOM 1453 C CA . HIS A 1 186 ? -1.488 -4.637 20.418 1.00 96.62 186 HIS A CA 1
ATOM 1454 C C . HIS A 1 186 ? -2.286 -5.429 21.474 1.00 96.62 186 HIS A C 1
ATOM 1456 O O . HIS A 1 186 ? -1.942 -5.382 22.660 1.00 96.62 186 HIS A O 1
ATOM 1462 N N . PRO A 1 187 ? -3.341 -6.168 21.087 1.00 97.31 187 PRO A N 1
ATOM 1463 C CA . PRO A 1 187 ? -3.948 -6.202 19.756 1.00 97.31 187 PRO A CA 1
ATOM 1464 C C . PRO A 1 187 ? -4.742 -4.920 19.443 1.00 97.31 187 PRO A C 1
ATOM 1466 O O . PRO A 1 187 ? -5.501 -4.437 20.291 1.00 97.31 187 PRO A O 1
ATOM 1469 N N . ILE A 1 188 ? -4.616 -4.403 18.220 1.00 98.44 188 ILE A N 1
ATOM 1470 C CA . ILE A 1 188 ? -5.281 -3.190 17.726 1.00 98.44 188 ILE A CA 1
ATOM 1471 C C . ILE A 1 188 ? -5.707 -3.327 16.264 1.00 98.44 188 ILE A C 1
ATOM 1473 O O . ILE A 1 188 ? -4.961 -3.831 15.427 1.00 98.44 188 ILE A O 1
ATOM 1477 N N . VAL A 1 189 ? -6.904 -2.829 15.951 1.00 98.88 189 VAL A N 1
ATOM 1478 C CA . VAL A 1 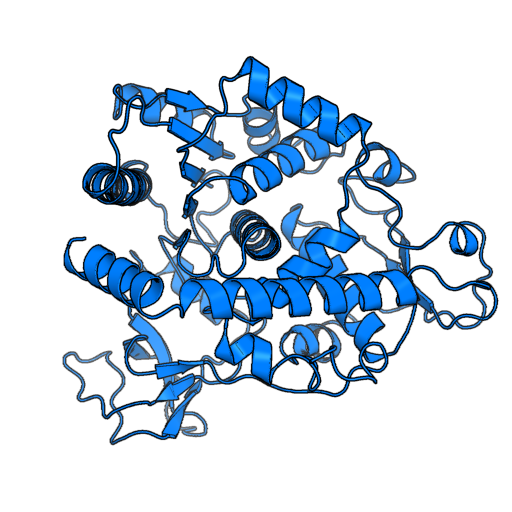189 ? -7.395 -2.739 14.571 1.00 98.88 189 VAL A CA 1
ATOM 1479 C C . VAL A 1 189 ? -7.254 -1.308 14.061 1.00 98.88 189 VAL A C 1
ATOM 1481 O O . VAL A 1 189 ? -7.729 -0.362 14.690 1.00 98.88 189 VAL A O 1
ATOM 1484 N N . GLY A 1 190 ? -6.612 -1.148 12.909 1.00 98.75 190 GLY A N 1
ATOM 1485 C CA . GLY A 1 190 ? -6.516 0.115 12.194 1.00 98.75 190 GLY A CA 1
ATOM 1486 C C . GLY A 1 190 ? -7.771 0.331 11.358 1.00 98.75 190 GLY A C 1
ATOM 1487 O O . GLY A 1 190 ? -8.156 -0.535 10.578 1.00 98.75 190 GLY A O 1
ATOM 1488 N N . VAL A 1 191 ? -8.412 1.484 11.502 1.00 98.75 191 VAL A N 1
ATOM 1489 C CA . VAL A 1 191 ? -9.638 1.844 10.789 1.00 98.75 191 VAL A CA 1
ATOM 1490 C C . VAL A 1 191 ? -9.411 3.158 10.055 1.00 98.75 191 VAL A C 1
ATOM 1492 O O . VAL A 1 191 ? -9.133 4.186 10.673 1.00 98.75 191 VAL A O 1
ATOM 1495 N N . HIS A 1 192 ? -9.536 3.139 8.730 1.00 97.94 192 HIS A N 1
ATOM 1496 C CA . HIS A 1 192 ? -9.441 4.346 7.911 1.00 97.94 192 HIS A CA 1
ATOM 1497 C C . HIS A 1 192 ? -10.808 4.714 7.331 1.00 97.94 192 HIS A C 1
ATOM 1499 O O . HIS A 1 192 ? -11.314 4.029 6.436 1.00 97.94 192 HIS A O 1
ATOM 1505 N N . ILE A 1 193 ? -11.362 5.834 7.799 1.00 94.38 193 ILE A N 1
ATOM 1506 C CA . ILE A 1 193 ? -12.675 6.350 7.399 1.00 94.38 193 ILE A CA 1
ATOM 1507 C C . ILE A 1 193 ? -12.464 7.664 6.652 1.00 94.38 193 ILE A C 1
ATOM 1509 O O . ILE A 1 193 ? -11.892 8.599 7.194 1.00 94.38 193 ILE A O 1
ATOM 1513 N N . ARG A 1 194 ? -12.922 7.746 5.401 1.00 80.75 194 ARG A N 1
ATOM 1514 C CA . ARG A 1 194 ? -12.792 8.954 4.574 1.00 80.75 194 ARG A CA 1
ATOM 1515 C C . ARG A 1 194 ? -14.160 9.435 4.105 1.00 80.75 194 ARG A C 1
ATOM 1517 O O . ARG A 1 194 ? -14.826 8.690 3.390 1.00 80.75 194 ARG A O 1
ATOM 1524 N N . GLN A 1 195 ? -14.567 10.648 4.486 1.00 78.19 195 GLN A N 1
ATOM 1525 C CA . GLN A 1 195 ? -15.927 11.166 4.262 1.00 78.19 195 GLN A CA 1
ATOM 1526 C C . GLN A 1 195 ? -16.007 12.525 3.540 1.00 78.19 195 GLN A C 1
ATOM 1528 O O . GLN A 1 195 ? -16.960 12.731 2.791 1.00 78.19 195 GLN A O 1
ATOM 1533 N N . THR A 1 196 ? -15.055 13.451 3.719 1.00 60.25 196 THR A N 1
ATOM 1534 C CA . THR A 1 196 ? -15.297 14.888 3.434 1.00 60.25 196 THR A CA 1
ATOM 1535 C C . THR A 1 196 ? -15.393 15.268 1.952 1.00 60.25 196 THR A C 1
ATOM 1537 O O . THR A 1 196 ? -16.163 16.159 1.597 1.00 60.25 196 THR A O 1
ATOM 1540 N N . ASP A 1 197 ? -14.645 14.602 1.066 1.00 56.81 197 ASP A N 1
ATOM 1541 C CA . ASP A 1 197 ? -14.533 14.959 -0.360 1.00 56.81 197 ASP A CA 1
ATOM 1542 C C . ASP A 1 197 ? -14.948 13.839 -1.328 1.00 56.81 197 ASP A C 1
ATOM 1544 O O . ASP A 1 197 ? -14.957 14.021 -2.549 1.00 56.81 197 ASP A O 1
ATOM 1548 N N . LYS A 1 198 ? -15.288 12.664 -0.790 1.00 59.59 198 LYS A N 1
ATOM 1549 C CA . LYS A 1 198 ? -15.235 11.409 -1.545 1.00 59.59 198 LYS A CA 1
ATOM 1550 C C . LYS A 1 198 ? -16.575 10.883 -2.060 1.00 59.59 198 LYS A C 1
ATOM 1552 O O . LYS A 1 198 ? -16.601 9.860 -2.738 1.00 59.59 198 LYS A O 1
ATOM 1557 N N . SER A 1 199 ? -17.672 11.612 -1.865 1.00 56.94 199 SER A N 1
ATOM 1558 C CA . SER A 1 199 ? -18.993 11.237 -2.404 1.00 56.94 199 SER A CA 1
ATOM 1559 C C . SER A 1 199 ? -19.027 11.085 -3.936 1.00 56.94 199 SER A C 1
ATOM 1561 O O . SER A 1 199 ? -19.953 10.493 -4.480 1.00 56.94 199 SER A O 1
ATOM 1563 N N . ARG A 1 200 ? -18.008 11.591 -4.652 1.00 57.09 200 ARG A N 1
ATOM 1564 C CA . ARG A 1 200 ? -17.829 11.411 -6.104 1.00 57.09 200 ARG A CA 1
ATOM 1565 C C . ARG A 1 200 ? -17.021 10.172 -6.501 1.00 57.09 200 ARG A C 1
ATOM 1567 O O . ARG A 1 200 ? -17.048 9.807 -7.678 1.00 57.09 200 ARG A O 1
ATOM 1574 N N . GLU A 1 201 ? -16.266 9.571 -5.582 1.00 57.28 201 GLU A N 1
ATOM 1575 C CA . GLU A 1 201 ? -15.277 8.515 -5.858 1.00 57.28 201 GLU A CA 1
ATOM 1576 C C . GLU A 1 201 ? -15.620 7.160 -5.228 1.00 57.28 201 GLU A C 1
ATOM 1578 O O . GLU A 1 201 ? -15.126 6.147 -5.715 1.00 57.28 201 GLU A O 1
ATOM 1583 N N . ALA A 1 202 ? -16.441 7.134 -4.176 1.00 65.75 202 ALA A N 1
ATOM 1584 C CA . ALA A 1 202 ? -16.893 5.914 -3.515 1.00 65.75 202 ALA A CA 1
ATOM 1585 C C . ALA A 1 202 ? -18.251 6.125 -2.829 1.00 65.75 202 ALA A C 1
ATOM 1587 O O . ALA A 1 202 ? -18.649 7.264 -2.562 1.00 65.75 202 ALA A O 1
ATOM 1588 N N . ALA A 1 203 ? -18.945 5.026 -2.535 1.00 75.06 203 ALA A N 1
ATOM 1589 C CA . ALA A 1 203 ? -20.151 5.045 -1.720 1.00 75.06 203 ALA A CA 1
ATOM 1590 C C . ALA A 1 203 ? -19.863 5.510 -0.277 1.00 75.06 203 ALA A C 1
ATOM 1592 O O . ALA A 1 203 ? -18.751 5.376 0.242 1.00 75.06 203 ALA A O 1
ATOM 1593 N N . TYR A 1 204 ? -20.882 6.072 0.376 1.00 84.19 204 TYR A N 1
ATOM 1594 C CA . TYR A 1 204 ? -20.836 6.337 1.812 1.00 84.19 204 TYR A CA 1
ATOM 1595 C C . TYR A 1 204 ? -20.969 5.023 2.585 1.00 84.19 204 TYR A C 1
ATOM 1597 O O . TYR A 1 204 ? -21.852 4.223 2.281 1.00 84.19 204 TYR A O 1
ATOM 1605 N N . HIS A 1 205 ? -20.145 4.868 3.619 1.00 87.81 205 HIS A N 1
ATOM 1606 C CA . HIS A 1 205 ? -20.167 3.736 4.539 1.00 87.81 205 HIS A CA 1
ATOM 1607 C C . HIS A 1 205 ? -20.339 4.237 5.972 1.00 87.81 205 HIS A C 1
ATOM 1609 O O . HIS A 1 205 ? -19.637 5.169 6.387 1.00 87.81 205 HIS A O 1
ATOM 1615 N N . SER A 1 206 ? -21.263 3.635 6.724 1.00 91.56 206 SER A N 1
ATOM 1616 C CA . SER A 1 206 ? -21.515 4.030 8.114 1.00 91.56 206 SER A CA 1
ATOM 1617 C C . SER A 1 206 ? -20.422 3.500 9.043 1.00 91.56 206 SER A C 1
ATOM 1619 O O . SER A 1 206 ? -19.736 2.531 8.724 1.00 91.56 206 SER A O 1
ATOM 1621 N N . VAL A 1 207 ? -20.263 4.109 10.221 1.00 94.75 207 VAL A N 1
ATOM 1622 C CA . VAL A 1 207 ? -19.280 3.659 11.222 1.00 94.75 207 VAL A CA 1
ATOM 1623 C C . VAL A 1 207 ? -19.499 2.195 11.617 1.00 94.75 207 VAL A C 1
ATOM 1625 O O . VAL A 1 207 ? -18.536 1.458 11.814 1.00 94.75 207 VAL A O 1
ATOM 1628 N N . GLU A 1 208 ? -20.752 1.757 11.703 1.00 96.06 208 GLU A N 1
ATOM 1629 C CA . GLU A 1 208 ? -21.121 0.379 12.025 1.00 96.06 208 GLU A CA 1
ATOM 1630 C C . GLU A 1 208 ? -20.599 -0.630 11.005 1.00 96.06 208 GLU A C 1
ATOM 1632 O O . GLU A 1 208 ? -20.199 -1.720 11.405 1.00 96.06 208 GLU A O 1
ATOM 1637 N N . GLU A 1 209 ? -20.549 -0.279 9.718 1.00 94.88 209 GLU A N 1
ATOM 1638 C CA . GLU A 1 209 ? -20.010 -1.171 8.687 1.00 94.88 209 GLU A CA 1
ATOM 1639 C C . GLU A 1 209 ? -18.520 -1.443 8.936 1.00 94.88 209 GLU A C 1
ATOM 1641 O O . GLU A 1 209 ? -18.109 -2.602 8.973 1.00 94.88 209 GLU A O 1
ATOM 1646 N N . TYR A 1 210 ? -17.724 -0.410 9.238 1.00 97.19 210 TYR A N 1
ATOM 1647 C CA . TYR A 1 210 ? -16.319 -0.592 9.631 1.00 97.19 210 TYR A CA 1
ATOM 1648 C C . TYR A 1 210 ? -16.201 -1.402 10.928 1.00 97.19 210 TYR A C 1
ATOM 1650 O O . TYR A 1 210 ? -15.443 -2.369 11.007 1.00 97.19 210 TYR A O 1
ATOM 1658 N N . MET A 1 211 ? -16.963 -1.020 11.955 1.00 98.06 211 MET A N 1
ATOM 1659 C CA . MET A 1 211 ? -16.866 -1.631 13.281 1.00 98.06 211 MET A CA 1
ATOM 1660 C C . MET A 1 211 ? -17.371 -3.079 13.315 1.00 98.06 211 MET A C 1
ATOM 1662 O O . MET A 1 211 ? -16.949 -3.839 14.184 1.00 98.06 211 MET A O 1
ATOM 1666 N N . SER A 1 212 ? -18.203 -3.499 12.356 1.00 97.12 212 SER A N 1
ATOM 1667 C CA . SER A 1 212 ? -18.611 -4.899 12.212 1.00 97.12 212 SER A CA 1
ATOM 1668 C C . SER A 1 212 ? -17.409 -5.816 11.944 1.00 97.12 212 SER A C 1
ATOM 1670 O O . SER A 1 212 ? -17.234 -6.812 12.644 1.00 97.12 212 SER A O 1
ATOM 1672 N N . HIS A 1 213 ? -16.502 -5.425 11.042 1.00 97.38 213 HIS A N 1
ATOM 1673 C CA . HIS A 1 213 ? -15.270 -6.172 10.769 1.00 97.38 213 HIS A CA 1
ATOM 1674 C C . HIS A 1 213 ? -14.252 -6.081 11.909 1.00 97.38 213 HIS A C 1
ATOM 1676 O O . HIS A 1 213 ? -13.515 -7.033 12.169 1.00 97.38 213 HIS A O 1
ATOM 1682 N N . VAL A 1 214 ? -14.223 -4.957 12.631 1.00 98.44 214 VAL A N 1
ATOM 1683 C CA . VAL A 1 214 ? -13.423 -4.834 13.860 1.00 98.44 214 VAL A CA 1
ATOM 1684 C C . VAL A 1 214 ? -13.894 -5.855 14.904 1.00 98.44 214 VAL A C 1
ATOM 1686 O O . VAL A 1 214 ? -13.077 -6.542 15.520 1.00 98.44 214 VAL A O 1
ATOM 1689 N N . GLU A 1 215 ? -15.208 -5.989 15.093 1.00 97.62 215 GLU A N 1
ATOM 1690 C CA . GLU A 1 215 ? -15.778 -6.968 16.018 1.00 97.62 215 GLU A CA 1
ATOM 1691 C C . GLU A 1 215 ? -15.515 -8.403 15.548 1.00 97.62 215 GLU A C 1
ATOM 1693 O O . GLU A 1 215 ? -15.200 -9.269 16.364 1.00 97.62 215 GLU A O 1
ATOM 1698 N N . GLU A 1 216 ? -15.570 -8.665 14.239 1.00 95.81 216 GLU A N 1
ATOM 1699 C CA . GLU A 1 216 ? -15.189 -9.961 13.669 1.00 95.81 216 GLU A CA 1
ATOM 1700 C C . GLU A 1 216 ? -13.743 -10.341 13.990 1.00 95.81 216 GLU A C 1
ATOM 1702 O O . GLU A 1 216 ? -13.505 -11.480 14.406 1.00 95.81 216 GLU A O 1
ATOM 1707 N N . PHE A 1 217 ? -12.805 -9.397 13.867 1.00 96.88 217 PHE A N 1
ATOM 1708 C CA . PHE A 1 217 ? -11.408 -9.604 14.242 1.00 96.88 217 PHE A CA 1
ATOM 1709 C C . PHE A 1 217 ? -11.271 -9.978 15.723 1.00 96.88 217 PHE A C 1
ATOM 1711 O O . PHE A 1 217 ? -10.689 -11.016 16.049 1.00 96.88 217 PHE A O 1
ATOM 1718 N N . TYR A 1 218 ? -11.840 -9.179 16.633 1.00 97.56 218 TYR A N 1
ATOM 1719 C CA . TYR A 1 218 ? -11.716 -9.435 18.072 1.00 97.56 218 TYR A CA 1
ATOM 1720 C C . TYR A 1 218 ? -12.421 -10.715 18.509 1.00 97.56 218 TYR A C 1
ATOM 1722 O O . TYR A 1 218 ? -11.908 -11.442 19.361 1.00 97.56 218 TYR A O 1
ATOM 1730 N N . ALA A 1 219 ? -13.565 -11.031 17.906 1.00 95.25 219 ALA A N 1
ATOM 1731 C CA . ALA A 1 219 ? -14.247 -12.282 18.168 1.00 95.25 219 ALA A CA 1
ATOM 1732 C C . ALA A 1 219 ? -13.437 -13.486 17.661 1.00 95.25 219 ALA A C 1
ATOM 1734 O O . ALA A 1 219 ? -13.393 -14.510 18.338 1.00 95.25 219 ALA A O 1
ATOM 1735 N N . GLY A 1 220 ? -12.749 -13.370 16.521 1.00 93.50 220 GLY A N 1
ATOM 1736 C CA . GLY A 1 220 ? -11.786 -14.375 16.065 1.00 93.50 220 GLY A CA 1
ATOM 1737 C C . GLY A 1 220 ? -10.615 -14.543 17.036 1.00 93.50 220 GLY A C 1
ATOM 1738 O O . GLY A 1 220 ? -10.291 -15.666 17.419 1.00 93.50 220 GLY A O 1
ATOM 1739 N N . LEU A 1 221 ? -10.028 -13.435 17.498 1.00 93.56 221 LEU A N 1
ATOM 1740 C CA . LEU A 1 221 ? -8.923 -13.447 18.458 1.00 93.56 221 LEU A CA 1
ATOM 1741 C C . LEU A 1 221 ? -9.315 -14.117 19.784 1.00 93.56 221 LEU A C 1
ATOM 1743 O O . LEU A 1 221 ? -8.549 -14.931 20.306 1.00 93.56 221 LEU A O 1
ATOM 1747 N N . SER A 1 222 ? -10.535 -13.852 20.266 1.00 93.94 222 SER A N 1
ATOM 1748 C CA . SER A 1 222 ? -11.077 -14.410 21.513 1.00 93.94 222 SER A CA 1
ATOM 1749 C C . SER A 1 222 ? -11.186 -15.940 21.535 1.00 93.94 222 SER A C 1
ATOM 1751 O O . SER A 1 222 ? -11.255 -16.531 22.608 1.00 93.94 222 SER A O 1
ATOM 1753 N N . LEU A 1 223 ? -11.142 -16.595 20.366 1.00 91.38 223 LEU A N 1
ATOM 1754 C CA . LEU A 1 223 ? -11.094 -18.058 20.271 1.00 91.38 223 LEU A CA 1
ATOM 1755 C C . LEU A 1 223 ? -9.727 -18.643 20.650 1.00 91.38 223 LEU A C 1
ATOM 1757 O O . LEU A 1 223 ? -9.623 -19.843 20.879 1.00 91.38 223 LEU A O 1
ATOM 1761 N N . THR A 1 224 ? -8.678 -17.818 20.668 1.00 88.75 224 THR A N 1
ATOM 1762 C CA . THR A 1 224 ? -7.287 -18.265 20.859 1.00 88.75 224 THR A CA 1
ATOM 1763 C C . THR A 1 224 ? -6.594 -17.620 22.050 1.00 88.75 224 THR A C 1
ATOM 1765 O O . THR A 1 224 ? -5.687 -18.220 22.618 1.00 88.75 224 THR A O 1
ATOM 1768 N N . ALA A 1 225 ? -7.010 -16.415 22.438 1.00 90.12 225 ALA A N 1
ATOM 1769 C CA . ALA A 1 225 ? -6.434 -15.684 23.555 1.00 90.12 225 ALA A CA 1
ATOM 1770 C C . ALA A 1 225 ? -7.488 -14.779 24.212 1.00 90.12 225 ALA A C 1
ATOM 1772 O O . ALA A 1 225 ? -8.366 -14.260 23.516 1.00 90.12 225 ALA A O 1
ATOM 1773 N N . PRO A 1 226 ? -7.406 -14.542 25.534 1.00 91.69 226 PRO A N 1
ATOM 1774 C CA . PRO A 1 226 ? -8.246 -13.545 26.185 1.00 91.69 226 PRO A CA 1
ATOM 1775 C C . PRO A 1 226 ? -7.956 -12.147 25.620 1.00 91.69 226 PRO A C 1
ATOM 1777 O O . PRO A 1 226 ? -6.805 -11.770 25.404 1.00 91.69 226 PRO A O 1
ATOM 1780 N N . VAL A 1 227 ? -9.012 -11.362 25.397 1.00 94.00 227 VAL A N 1
ATOM 1781 C CA . VAL A 1 227 ? -8.912 -9.975 24.921 1.00 94.00 227 VAL A CA 1
ATOM 1782 C C . VAL A 1 227 ? -9.164 -9.038 26.098 1.00 94.00 227 VAL A C 1
ATOM 1784 O O . VAL A 1 227 ? -10.310 -8.759 26.436 1.00 94.00 227 VAL A O 1
ATOM 1787 N N . GLU A 1 228 ? -8.095 -8.541 26.719 1.00 91.19 228 GLU A N 1
ATOM 1788 C CA . GLU A 1 228 ? -8.195 -7.629 27.871 1.00 91.19 228 GLU A CA 1
ATOM 1789 C C . GLU A 1 228 ? -8.826 -6.281 27.503 1.00 91.19 228 GLU A C 1
ATOM 1791 O O . GLU A 1 228 ? -9.614 -5.712 28.258 1.00 91.19 228 GLU A O 1
ATOM 1796 N N . LYS A 1 229 ? -8.472 -5.749 26.327 1.00 94.81 229 LYS A N 1
ATOM 1797 C CA . LYS A 1 229 ? -8.985 -4.470 25.835 1.00 94.81 229 LYS A CA 1
ATOM 1798 C C . LYS A 1 229 ? -9.087 -4.480 24.317 1.00 94.81 229 LYS A C 1
ATOM 1800 O O . LYS A 1 229 ? -8.101 -4.739 23.629 1.00 94.81 229 LYS A O 1
ATOM 1805 N N . LYS A 1 230 ? -10.267 -4.132 23.800 1.00 97.81 230 LYS A N 1
ATOM 1806 C CA . LYS A 1 230 ? -10.478 -3.869 22.374 1.00 97.81 230 LYS A CA 1
ATOM 1807 C C . LYS A 1 230 ? -10.005 -2.451 22.053 1.00 97.81 230 LYS A C 1
ATOM 1809 O O . LYS A 1 230 ? -10.434 -1.496 22.701 1.00 97.81 230 LYS A O 1
ATOM 1814 N N . ARG A 1 231 ? -9.098 -2.308 21.092 1.00 98.44 231 ARG A N 1
ATOM 1815 C CA . ARG A 1 231 ? -8.468 -1.046 20.690 1.00 98.44 231 ARG A CA 1
ATOM 1816 C C . ARG A 1 231 ? -8.689 -0.810 19.203 1.00 98.44 231 ARG A C 1
ATOM 1818 O O . ARG A 1 231 ? -8.550 -1.722 18.392 1.00 98.44 231 ARG A O 1
ATOM 1825 N N . VAL A 1 232 ? -8.987 0.429 18.842 1.00 98.56 232 VAL A N 1
ATOM 1826 C CA . VAL A 1 232 ? -9.028 0.858 17.442 1.00 98.56 232 VAL A CA 1
ATOM 1827 C C . VAL A 1 232 ? -8.165 2.089 17.256 1.00 98.56 232 VAL A C 1
ATOM 1829 O O . VAL A 1 232 ? -8.288 3.047 18.019 1.00 98.56 232 VAL A O 1
ATOM 1832 N N . PHE A 1 233 ? -7.303 2.065 16.243 1.00 98.62 233 PHE A N 1
ATOM 1833 C CA . PHE A 1 233 ? -6.644 3.263 15.740 1.00 98.62 233 PHE A CA 1
ATOM 1834 C C . PHE A 1 233 ? -7.462 3.818 14.577 1.00 98.62 233 PHE A C 1
ATOM 1836 O O . PHE A 1 233 ? -7.652 3.128 13.582 1.00 98.62 233 PHE A O 1
ATOM 1843 N N . VAL A 1 234 ? -7.952 5.050 14.692 1.00 98.38 234 VAL A N 1
ATOM 1844 C CA . VAL A 1 234 ? -8.822 5.671 13.690 1.00 98.38 234 VAL A CA 1
ATOM 1845 C C . VAL A 1 234 ? -8.077 6.792 12.976 1.00 98.38 234 VAL A C 1
ATOM 1847 O O . VAL A 1 234 ? -7.754 7.815 13.580 1.00 98.38 234 VAL A O 1
ATOM 1850 N N . ALA A 1 235 ? -7.863 6.614 11.674 1.00 97.75 235 ALA A N 1
ATOM 1851 C CA . ALA A 1 235 ? -7.413 7.659 10.761 1.00 97.75 235 ALA A CA 1
ATOM 1852 C C . ALA A 1 235 ? -8.618 8.171 9.960 1.00 97.75 235 ALA A C 1
ATOM 1854 O O . ALA A 1 235 ? -9.292 7.394 9.280 1.00 97.75 235 ALA A O 1
ATOM 1855 N N . THR A 1 236 ? -8.917 9.467 10.052 1.00 94.88 236 THR A N 1
ATOM 1856 C CA . THR A 1 236 ? -10.103 10.050 9.408 1.00 94.88 236 THR A CA 1
ATOM 1857 C C . THR A 1 236 ? -9.905 11.511 9.034 1.00 94.88 236 THR A C 1
ATOM 1859 O O . THR A 1 236 ? -9.264 12.262 9.768 1.00 94.88 236 THR A O 1
ATOM 1862 N N . ASP A 1 237 ? -10.491 11.921 7.911 1.00 89.75 237 ASP A N 1
ATOM 1863 C CA . ASP A 1 237 ? -10.627 13.326 7.506 1.00 89.75 237 ASP A CA 1
ATOM 1864 C C . ASP A 1 237 ? -11.892 13.995 8.080 1.00 89.75 237 ASP A C 1
ATOM 1866 O O . ASP A 1 237 ? -12.108 15.188 7.889 1.00 89.75 237 ASP A O 1
ATOM 1870 N N . GLU A 1 238 ? -12.724 13.242 8.802 1.00 89.88 238 GLU A N 1
ATOM 1871 C CA . GLU A 1 238 ? -13.910 13.730 9.504 1.00 89.88 238 GLU A CA 1
ATOM 1872 C C . GLU A 1 238 ? -13.766 13.479 11.017 1.00 89.88 238 GLU A C 1
ATOM 1874 O O . GLU A 1 238 ? -14.030 12.364 11.488 1.00 89.88 238 GLU A O 1
ATOM 1879 N N . PRO A 1 239 ? -13.355 14.492 11.806 1.00 88.56 239 PRO A N 1
ATOM 1880 C CA . PRO A 1 239 ? -13.134 14.347 13.245 1.00 88.56 239 PRO A CA 1
ATOM 1881 C C . PRO A 1 239 ? -14.372 13.881 14.027 1.00 88.56 239 PRO A C 1
ATOM 1883 O O . PRO A 1 239 ? -14.241 13.203 15.050 1.00 88.56 239 PRO A O 1
ATOM 1886 N N . LYS A 1 240 ? -15.592 14.200 13.562 1.00 91.81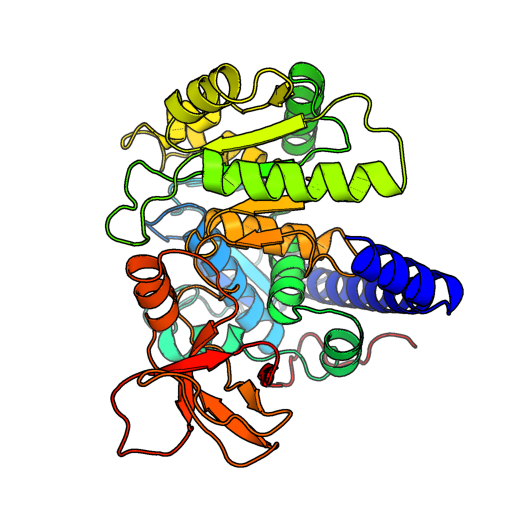 240 LYS A N 1
ATOM 1887 C CA . LYS A 1 240 ? -16.832 13.814 14.262 1.00 91.81 240 LYS A CA 1
ATOM 1888 C C . LYS A 1 240 ? -17.029 12.300 14.329 1.00 91.81 240 LYS A C 1
ATOM 1890 O O . LYS A 1 240 ? -17.619 11.821 15.298 1.00 91.81 240 LYS A O 1
ATOM 1895 N N . VAL A 1 241 ? -16.477 11.551 13.373 1.00 92.75 241 VAL A N 1
ATOM 1896 C CA . VAL A 1 241 ? -16.528 10.081 13.343 1.00 92.75 241 VAL A CA 1
ATOM 1897 C C . VAL A 1 241 ? -15.892 9.466 14.589 1.00 92.75 241 VAL A C 1
ATOM 1899 O O . VAL A 1 241 ? -16.402 8.489 15.130 1.00 92.75 241 VAL A O 1
ATOM 1902 N N . VAL A 1 242 ? -14.815 10.057 15.109 1.00 95.06 242 VAL A N 1
ATOM 1903 C CA . VAL A 1 242 ? -14.147 9.547 16.316 1.00 95.06 242 VAL A CA 1
ATOM 1904 C C . VAL A 1 242 ? -15.084 9.623 17.526 1.00 95.06 242 VAL A C 1
ATOM 1906 O O . VAL A 1 242 ? -15.159 8.690 18.328 1.00 95.06 242 VAL A O 1
ATOM 1909 N N . ASN A 1 243 ? -15.841 10.716 17.645 1.00 95.25 243 ASN A N 1
ATOM 1910 C CA . ASN A 1 243 ? -16.823 10.889 18.716 1.00 95.25 243 ASN A CA 1
ATOM 1911 C C . ASN A 1 243 ? -18.019 9.948 18.545 1.00 95.25 243 ASN A C 1
ATOM 1913 O O . ASN A 1 243 ? -18.537 9.424 19.531 1.00 95.25 243 ASN A O 1
ATOM 1917 N N . GLU A 1 244 ? -18.434 9.701 17.305 1.00 96.44 244 GLU A N 1
ATOM 1918 C CA . GLU A 1 244 ? -19.473 8.725 16.990 1.00 96.44 244 GLU A CA 1
ATOM 1919 C C . GLU A 1 244 ? -19.068 7.305 17.407 1.00 96.44 244 GLU A C 1
ATOM 1921 O O . GLU A 1 244 ? -19.849 6.641 18.091 1.00 96.44 244 GLU A O 1
ATOM 1926 N N . ILE A 1 245 ? -17.839 6.870 17.089 1.00 97.69 245 ILE A N 1
ATOM 1927 C CA . ILE A 1 245 ? -17.315 5.560 17.509 1.00 97.69 245 ILE A CA 1
ATOM 1928 C C . ILE A 1 245 ? -17.329 5.456 19.033 1.00 97.69 245 ILE A C 1
ATOM 1930 O O . ILE A 1 245 ? -17.881 4.501 19.570 1.00 97.69 245 ILE A O 1
ATOM 1934 N N . ARG A 1 246 ? -16.796 6.458 19.745 1.00 97.62 246 ARG A N 1
ATOM 1935 C CA . ARG A 1 246 ? -16.787 6.470 21.221 1.00 97.62 246 ARG A CA 1
ATOM 1936 C C . ARG A 1 246 ? -18.186 6.351 21.824 1.00 97.62 246 ARG A C 1
ATOM 1938 O O . ARG A 1 246 ? -18.352 5.703 22.851 1.00 97.62 246 ARG A O 1
ATOM 1945 N N . LYS A 1 247 ? -19.184 6.983 21.200 1.00 98.00 247 LYS A N 1
ATOM 1946 C CA . LYS A 1 247 ? -20.573 6.958 21.668 1.00 98.00 247 LYS A CA 1
ATOM 1947 C C . LYS A 1 247 ? -21.252 5.613 21.400 1.00 98.00 247 LYS A C 1
ATOM 1949 O O . LYS A 1 247 ? -21.973 5.127 22.264 1.00 98.00 247 LYS A O 1
ATOM 1954 N N . LYS A 1 248 ? -21.076 5.051 20.202 1.00 98.25 248 LYS A N 1
ATOM 1955 C CA . LYS A 1 248 ? -21.760 3.820 19.765 1.00 98.25 248 LYS A CA 1
ATOM 1956 C C . LYS A 1 248 ? -21.060 2.542 20.236 1.00 98.25 248 LYS A C 1
ATOM 1958 O O . LYS A 1 248 ? -21.725 1.530 20.420 1.00 98.25 248 LYS A O 1
ATOM 1963 N N . PHE A 1 249 ? -19.748 2.597 20.459 1.00 97.88 249 PHE A N 1
ATOM 1964 C CA . PHE A 1 249 ? -18.896 1.459 20.815 1.00 97.88 249 PHE A CA 1
ATOM 1965 C C . PHE A 1 249 ? -18.080 1.754 22.090 1.00 97.88 249 PHE A C 1
ATOM 1967 O O . PHE A 1 249 ? -16.849 1.803 22.036 1.00 97.88 249 PHE A O 1
ATOM 1974 N N . PRO A 1 250 ? -18.737 1.961 23.250 1.00 97.25 250 PRO A N 1
ATOM 1975 C CA . PRO A 1 250 ? -18.075 2.415 24.480 1.00 97.25 250 PRO A CA 1
ATOM 1976 C C . PRO A 1 250 ? -17.043 1.424 25.050 1.00 97.25 250 PRO A C 1
ATOM 1978 O O . PRO A 1 250 ? -16.148 1.830 25.791 1.00 97.25 250 PRO A O 1
ATOM 1981 N N . ASP A 1 251 ? -17.118 0.143 24.682 1.00 96.31 251 ASP A N 1
ATOM 1982 C CA . ASP A 1 251 ? -16.174 -0.887 25.142 1.00 96.31 251 ASP A CA 1
ATOM 1983 C C . ASP A 1 251 ? -14.788 -0.780 24.476 1.00 96.31 251 ASP A C 1
ATOM 1985 O O . ASP A 1 251 ? -13.794 -1.321 24.982 1.00 96.31 251 ASP A O 1
ATOM 1989 N N . TYR A 1 252 ? -14.697 -0.046 23.363 1.00 97.81 252 TYR A N 1
ATOM 1990 C CA . TYR A 1 252 ? -13.472 0.143 22.595 1.00 97.81 252 TYR A CA 1
ATOM 1991 C C . TYR A 1 252 ? -12.650 1.333 23.101 1.00 97.81 252 TYR A C 1
ATOM 1993 O O . TYR A 1 252 ? -13.150 2.441 23.293 1.00 97.81 252 TYR A O 1
ATOM 2001 N N . LEU A 1 253 ? -11.339 1.136 23.249 1.00 97.44 253 LEU A N 1
ATOM 2002 C CA . LEU A 1 253 ? -10.391 2.240 23.382 1.00 97.44 253 LEU A CA 1
ATOM 2003 C C . LEU A 1 253 ? -10.104 2.829 21.995 1.00 97.44 253 LEU A C 1
ATOM 2005 O O . LEU A 1 253 ? -9.481 2.174 21.159 1.00 97.44 253 LEU A O 1
ATOM 2009 N N . VAL A 1 254 ? -10.551 4.065 21.768 1.00 97.69 254 VAL A N 1
ATOM 2010 C CA . VAL A 1 254 ? -10.401 4.769 20.485 1.00 97.69 254 VAL A CA 1
ATOM 2011 C C . VAL A 1 254 ? -9.179 5.687 20.504 1.00 97.69 254 VAL A C 1
ATOM 2013 O O . VAL A 1 254 ? -9.192 6.750 21.137 1.00 97.69 254 VAL A O 1
ATOM 2016 N N . ILE A 1 255 ? -8.157 5.286 19.756 1.00 97.62 255 ILE A N 1
ATOM 2017 C CA . ILE A 1 255 ? -6.891 5.990 19.535 1.00 97.62 255 ILE A CA 1
ATOM 2018 C C . ILE A 1 255 ? -6.999 6.734 18.201 1.00 97.62 255 ILE A C 1
ATOM 2020 O O . ILE A 1 255 ? -7.508 6.184 17.229 1.00 97.62 255 ILE A O 1
ATOM 2024 N N . HIS A 1 256 ? -6.565 7.992 18.137 1.00 95.25 256 HIS A N 1
ATOM 2025 C CA . HIS A 1 256 ? -6.598 8.775 16.895 1.00 95.25 256 HIS A CA 1
ATOM 2026 C C . HIS A 1 256 ? -5.656 9.977 16.990 1.00 95.25 256 HIS A C 1
ATOM 2028 O O . HIS A 1 256 ? -5.515 10.594 18.051 1.00 95.25 256 HIS A O 1
ATOM 2034 N N . ASN A 1 257 ? -5.076 10.383 15.866 1.00 93.69 257 ASN A N 1
ATOM 2035 C CA . ASN A 1 257 ? -4.274 11.596 15.792 1.00 93.69 257 ASN A CA 1
ATOM 2036 C C . ASN A 1 257 ? -5.172 12.821 15.539 1.00 93.69 257 ASN A C 1
ATOM 2038 O O . ASN A 1 257 ? -5.490 13.154 14.398 1.00 93.69 257 ASN A O 1
ATOM 2042 N N . ASN A 1 258 ? -5.589 13.504 16.612 1.00 90.62 258 ASN A N 1
ATOM 2043 C CA . ASN A 1 258 ? -6.496 14.657 16.524 1.00 90.62 258 ASN A CA 1
ATOM 2044 C C . ASN A 1 258 ? -5.950 15.783 15.625 1.00 90.62 258 ASN A C 1
ATOM 2046 O O . ASN A 1 258 ? -6.707 16.404 14.877 1.00 90.62 258 ASN A O 1
ATOM 2050 N N . SER A 1 259 ? -4.636 16.033 15.677 1.00 91.06 259 SER A N 1
ATOM 2051 C CA . SER A 1 259 ? -3.991 17.046 14.836 1.00 91.06 259 SER A CA 1
ATOM 2052 C C . SER A 1 259 ? -4.039 16.656 13.360 1.00 91.06 259 SER A C 1
ATOM 2054 O O . SER A 1 259 ? -4.465 17.478 12.551 1.00 91.06 259 SER A O 1
ATOM 2056 N N . SER A 1 260 ? -3.696 15.407 13.029 1.00 91.62 260 SER A N 1
ATOM 2057 C CA . SER A 1 260 ? -3.787 14.892 11.656 1.00 91.62 260 SER A CA 1
ATOM 2058 C C . SER A 1 260 ? -5.215 14.964 11.117 1.00 91.62 260 SER A C 1
ATOM 2060 O O . SER A 1 260 ? -5.444 15.513 10.043 1.00 91.62 260 SER A O 1
ATOM 2062 N N . SER A 1 261 ? -6.199 14.505 11.897 1.00 87.88 261 SER A N 1
ATOM 2063 C CA . SER A 1 261 ? -7.604 14.503 11.477 1.00 87.88 261 SER A CA 1
ATOM 2064 C C . SER A 1 261 ? -8.136 15.914 11.208 1.00 87.88 261 SER A C 1
ATOM 2066 O O . SER A 1 261 ? -8.779 16.159 10.187 1.00 87.88 261 SER A O 1
ATOM 2068 N N . SER A 1 262 ? -7.792 16.872 12.074 1.00 88.25 262 SER A N 1
ATOM 2069 C CA . SER A 1 262 ? -8.161 18.281 11.893 1.00 88.25 262 SER A CA 1
ATOM 2070 C C . SER A 1 262 ? -7.506 18.888 10.645 1.00 88.25 262 SER A C 1
ATOM 2072 O O . SER A 1 262 ? -8.161 19.597 9.885 1.00 88.25 262 SER A O 1
ATOM 2074 N N . GLN A 1 263 ? -6.226 18.587 10.400 1.00 90.19 263 GLN A N 1
ATOM 2075 C CA . GLN A 1 263 ? -5.511 19.047 9.206 1.00 90.19 263 GLN A CA 1
ATOM 2076 C C . GLN A 1 263 ? -6.054 18.416 7.920 1.00 90.19 263 GLN A C 1
ATOM 2078 O O . GLN A 1 263 ? -6.102 19.092 6.898 1.00 90.19 263 GLN A O 1
ATOM 2083 N N . ALA A 1 264 ? -6.457 17.144 7.959 1.00 83.25 264 ALA A N 1
ATOM 2084 C CA . ALA A 1 264 ? -7.045 16.436 6.826 1.00 83.25 264 ALA A CA 1
ATOM 2085 C C . ALA A 1 264 ? -8.437 16.978 6.457 1.00 83.25 264 ALA A C 1
ATOM 2087 O O . ALA A 1 264 ? -8.766 17.049 5.270 1.00 83.25 264 ALA A O 1
ATOM 2088 N N . HIS A 1 265 ? -9.217 17.398 7.458 1.00 84.50 265 HIS A N 1
ATOM 2089 C CA . HIS A 1 265 ? -10.516 18.047 7.282 1.00 84.50 265 HIS A CA 1
ATOM 2090 C C . HIS A 1 265 ? -10.403 19.427 6.613 1.00 84.50 265 HIS A C 1
ATOM 2092 O O . HIS A 1 265 ? -11.223 19.797 5.771 1.00 84.50 265 HIS A O 1
ATOM 2098 N N . ASP A 1 266 ? -9.375 20.201 6.972 1.00 86.25 266 ASP A N 1
ATOM 2099 C CA . ASP A 1 266 ? -9.171 21.558 6.467 1.00 86.25 266 ASP A CA 1
ATOM 2100 C C . ASP A 1 266 ? -8.613 21.553 5.032 1.00 86.25 266 ASP A C 1
ATOM 2102 O O . ASP A 1 266 ? -7.432 21.280 4.791 1.00 86.25 266 ASP A O 1
ATOM 2106 N N . LEU A 1 267 ? -9.453 21.930 4.060 1.00 82.69 267 LEU A N 1
ATOM 2107 C CA . LEU A 1 267 ? -9.084 22.018 2.641 1.00 82.69 267 LEU A CA 1
ATOM 2108 C C . LEU A 1 267 ? -7.891 22.948 2.365 1.00 82.69 267 LEU A C 1
ATOM 2110 O O . LEU A 1 267 ? -7.148 22.722 1.410 1.00 82.69 267 LEU A O 1
ATOM 2114 N N . GLY A 1 268 ? -7.684 23.970 3.196 1.00 82.62 268 GLY A N 1
ATOM 2115 C CA . GLY A 1 268 ? -6.570 24.902 3.084 1.00 82.62 268 GLY A CA 1
ATOM 2116 C C . GLY A 1 268 ? -5.259 24.379 3.673 1.00 82.62 268 GLY A C 1
ATOM 2117 O O . GLY A 1 268 ? -4.222 25.007 3.451 1.00 82.62 268 GLY A O 1
ATOM 2118 N N . VAL A 1 269 ? -5.269 23.270 4.422 1.00 86.06 269 VAL A N 1
ATOM 2119 C CA . VAL A 1 269 ? -4.100 22.746 5.157 1.00 86.06 269 VAL A CA 1
ATOM 2120 C C . VAL A 1 269 ? -3.756 21.301 4.782 1.00 86.06 269 VAL A C 1
ATOM 2122 O O . VAL A 1 269 ? -2.574 20.951 4.752 1.00 86.06 269 VAL A O 1
ATOM 2125 N N . ARG A 1 270 ? -4.732 20.471 4.405 1.00 82.44 270 ARG A N 1
ATOM 2126 C CA . ARG A 1 270 ? -4.564 19.035 4.088 1.00 82.44 270 ARG A CA 1
ATOM 2127 C C . ARG A 1 270 ? -3.523 18.695 3.017 1.00 82.44 270 ARG A C 1
ATOM 2129 O O . ARG A 1 270 ? -3.056 17.560 2.961 1.00 82.44 270 ARG A O 1
ATOM 2136 N N . SER A 1 271 ? -3.161 19.665 2.179 1.00 85.00 271 SER A N 1
ATOM 2137 C CA . SER A 1 271 ? -2.168 19.549 1.100 1.00 85.00 271 SER A CA 1
ATOM 2138 C C . SER A 1 271 ? -0.974 20.492 1.302 1.00 85.00 271 SER A C 1
ATOM 2140 O O . SER A 1 271 ? -0.371 20.956 0.340 1.00 85.00 271 SER A O 1
ATOM 2142 N N . LYS A 1 272 ? -0.641 20.812 2.557 1.00 87.44 272 LYS A N 1
ATOM 2143 C CA . LYS A 1 272 ? 0.555 21.579 2.933 1.00 87.44 272 LYS A CA 1
ATOM 2144 C C . LYS A 1 272 ? 1.569 20.698 3.651 1.00 87.44 272 LYS A C 1
ATOM 2146 O O . LYS A 1 272 ? 1.216 19.683 4.255 1.00 87.44 272 LYS A O 1
ATOM 2151 N N . SER A 1 273 ? 2.825 21.136 3.665 1.00 87.81 273 SER A N 1
ATOM 2152 C CA . SER A 1 273 ? 3.907 20.404 4.326 1.00 87.81 273 SER A CA 1
ATOM 2153 C C . SER A 1 273 ? 3.747 20.251 5.836 1.00 87.81 273 SER A C 1
ATOM 2155 O O . SER A 1 273 ? 4.160 19.240 6.400 1.00 87.81 273 SER A O 1
ATOM 2157 N N . SER A 1 274 ? 3.033 21.175 6.485 1.00 88.62 274 SER A N 1
ATOM 2158 C CA . SER A 1 274 ? 2.632 21.073 7.895 1.00 88.62 274 SER A CA 1
ATOM 2159 C C . SER A 1 274 ? 1.837 19.807 8.229 1.00 88.62 274 SER A C 1
ATOM 2161 O O . SER A 1 274 ? 1.819 19.386 9.383 1.00 88.62 274 SER A O 1
ATOM 2163 N N . SER A 1 275 ? 1.166 19.223 7.234 1.00 91.94 275 SER A N 1
ATOM 2164 C CA . SER A 1 275 ? 0.276 18.068 7.393 1.00 91.94 275 SER A CA 1
ATOM 2165 C C . SER A 1 275 ? 0.975 16.746 7.089 1.00 91.94 275 SER A C 1
ATOM 2167 O O . SER A 1 275 ? 0.451 15.687 7.426 1.00 91.94 275 SER A O 1
ATOM 2169 N N . LEU A 1 276 ? 2.167 16.784 6.475 1.00 94.75 276 LEU A N 1
ATOM 2170 C CA . LEU A 1 276 ? 2.881 15.582 6.048 1.00 94.75 276 LEU A CA 1
ATOM 2171 C C . LEU A 1 276 ? 3.167 14.647 7.226 1.00 94.75 276 LEU A C 1
ATOM 2173 O O . LEU A 1 276 ? 2.939 13.449 7.109 1.00 94.75 276 LEU A O 1
ATOM 2177 N N . PHE A 1 277 ? 3.624 15.181 8.362 1.00 95.19 277 PHE A N 1
ATOM 2178 C CA . PHE A 1 277 ? 3.919 14.355 9.532 1.00 95.19 277 PHE A CA 1
ATOM 2179 C C . PHE A 1 277 ? 2.683 13.577 10.002 1.00 95.19 277 PHE A C 1
ATOM 2181 O O . PHE A 1 277 ? 2.751 12.357 10.075 1.00 95.19 277 PHE A O 1
ATOM 2188 N N . GLY A 1 278 ? 1.550 14.251 10.241 1.00 95.19 278 GLY A N 1
ATOM 2189 C CA . GLY A 1 278 ? 0.324 13.601 10.722 1.00 95.19 278 GLY A CA 1
ATOM 2190 C C . GLY A 1 278 ? -0.185 12.521 9.768 1.00 95.19 278 GLY A C 1
ATOM 2191 O O . GLY A 1 278 ? -0.431 11.390 10.176 1.00 95.19 278 GLY A O 1
ATOM 2192 N N . VAL A 1 279 ? -0.227 12.848 8.478 1.00 95.25 279 VAL A N 1
ATOM 2193 C CA . VAL A 1 279 ? -0.632 11.947 7.394 1.00 95.25 279 VAL A CA 1
ATOM 2194 C C . VAL A 1 279 ? 0.270 10.706 7.312 1.00 95.25 279 VAL A C 1
ATOM 2196 O O . VAL A 1 279 ? -0.226 9.590 7.169 1.00 95.25 279 VAL A O 1
ATOM 2199 N N . ILE A 1 280 ? 1.591 10.873 7.414 1.00 97.31 280 ILE A N 1
ATOM 2200 C CA . ILE A 1 280 ? 2.543 9.755 7.386 1.00 97.31 280 ILE A CA 1
ATOM 2201 C C . ILE A 1 280 ? 2.462 8.934 8.673 1.00 97.31 280 ILE A C 1
ATOM 2203 O O . ILE A 1 280 ? 2.448 7.707 8.596 1.00 97.31 280 ILE A O 1
ATOM 2207 N N . SER A 1 281 ? 2.335 9.567 9.841 1.00 97.12 281 SER A N 1
ATOM 2208 C CA . SER A 1 281 ? 2.099 8.860 11.103 1.00 97.12 281 SER A CA 1
ATOM 2209 C C . SER A 1 281 ? 0.854 7.979 11.019 1.00 97.12 281 SER A C 1
ATOM 2211 O O . SER A 1 281 ? 0.934 6.798 11.342 1.00 97.12 281 SER A O 1
ATOM 2213 N N . ASP A 1 282 ? -0.261 8.501 10.507 1.00 98.12 282 ASP A N 1
ATOM 2214 C CA . ASP A 1 282 ? -1.501 7.737 10.369 1.00 98.12 282 ASP A CA 1
ATOM 2215 C C . ASP A 1 282 ? -1.336 6.534 9.428 1.00 98.12 282 ASP A C 1
ATOM 2217 O O . ASP A 1 282 ? -1.752 5.430 9.772 1.00 98.12 282 ASP A O 1
ATOM 2221 N N . ILE A 1 283 ? -0.668 6.700 8.277 1.00 98.38 283 ILE A N 1
ATOM 2222 C CA . ILE A 1 283 ? -0.355 5.580 7.370 1.00 98.38 283 ILE A CA 1
ATOM 2223 C C . ILE A 1 283 ? 0.475 4.508 8.088 1.00 98.38 283 ILE A C 1
ATOM 2225 O O . ILE A 1 283 ? 0.186 3.317 7.959 1.00 98.38 283 ILE A O 1
ATOM 2229 N N . HIS A 1 284 ? 1.504 4.911 8.837 1.00 98.19 284 HIS A N 1
ATOM 2230 C CA . HIS A 1 284 ? 2.384 3.976 9.536 1.00 98.19 284 HIS A CA 1
ATOM 2231 C C . HIS A 1 284 ? 1.661 3.216 10.649 1.00 98.19 284 HIS A C 1
ATOM 2233 O O . HIS A 1 284 ? 1.876 2.012 10.768 1.00 98.19 284 HIS A O 1
ATOM 2239 N N . LEU A 1 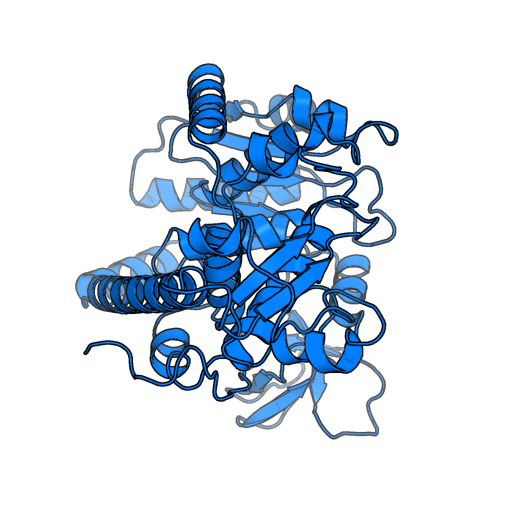285 ? 0.798 3.885 11.417 1.00 98.44 285 LEU A N 1
ATOM 2240 C CA . LEU A 1 285 ? 0.007 3.269 12.484 1.00 98.44 285 LEU A CA 1
ATOM 2241 C C . LEU A 1 285 ? -1.075 2.332 11.925 1.00 98.44 285 LEU A C 1
ATOM 2243 O O . LEU A 1 285 ? -1.264 1.236 12.446 1.00 98.44 285 LEU A O 1
ATOM 2247 N N . LEU A 1 286 ? -1.721 2.687 10.809 1.00 98.69 286 LEU A N 1
ATOM 2248 C CA . LEU A 1 286 ? -2.613 1.763 10.097 1.00 98.69 286 LEU A CA 1
ATOM 2249 C C . LEU A 1 286 ? -1.865 0.518 9.600 1.00 98.69 286 LEU A C 1
ATOM 2251 O O . LEU A 1 286 ? -2.349 -0.596 9.768 1.00 98.69 286 LEU A O 1
ATOM 2255 N N . ALA A 1 287 ? -0.687 0.701 8.997 1.00 98.50 287 ALA A N 1
ATOM 2256 C CA . ALA A 1 287 ? 0.126 -0.396 8.471 1.00 98.50 287 ALA A CA 1
ATOM 2257 C C . ALA A 1 287 ? 0.716 -1.299 9.568 1.00 98.50 287 ALA A C 1
ATOM 2259 O O . ALA A 1 287 ? 1.088 -2.436 9.289 1.00 98.50 287 ALA A O 1
ATOM 2260 N N . GLU A 1 288 ? 0.865 -0.775 10.785 1.00 98.00 288 GLU A N 1
ATOM 2261 C CA . GLU A 1 288 ? 1.367 -1.500 11.953 1.00 98.00 288 GLU A CA 1
ATOM 2262 C C . GLU A 1 288 ? 0.277 -2.256 12.710 1.00 98.00 288 GLU A C 1
ATOM 2264 O O . GLU A 1 288 ? 0.599 -3.153 13.477 1.00 98.00 288 GLU A O 1
ATOM 2269 N N . SER A 1 289 ? -0.994 -1.904 12.519 1.00 98.56 289 SER A N 1
ATOM 2270 C CA . SER A 1 289 ? -2.114 -2.546 13.209 1.00 98.56 289 SER A CA 1
ATOM 2271 C C . SER A 1 289 ? -2.227 -4.038 12.865 1.00 98.56 289 SER A C 1
ATOM 2273 O O . SER A 1 289 ? -1.838 -4.469 11.782 1.00 98.56 289 SER A O 1
ATOM 2275 N N . ASP A 1 290 ? -2.809 -4.836 13.764 1.00 98.25 290 ASP A N 1
ATOM 2276 C CA . ASP A 1 290 ? -2.959 -6.291 13.581 1.00 98.25 290 ASP A CA 1
ATOM 2277 C C . ASP A 1 290 ? -3.996 -6.656 12.508 1.00 98.25 290 ASP A C 1
ATOM 2279 O O . ASP A 1 290 ? -4.027 -7.781 12.006 1.00 98.25 290 ASP A O 1
ATOM 2283 N N . PHE A 1 291 ? -4.867 -5.706 12.171 1.00 98.62 291 PHE A N 1
ATOM 2284 C CA . PHE A 1 291 ? -5.844 -5.811 11.099 1.00 98.62 291 PHE A CA 1
ATOM 2285 C C . PHE A 1 291 ? -6.195 -4.416 10.580 1.00 98.62 291 PHE A C 1
ATOM 2287 O O . PHE A 1 291 ? -6.179 -3.453 11.349 1.00 98.62 291 PHE A O 1
ATOM 2294 N N . LEU A 1 292 ? -6.527 -4.300 9.296 1.00 98.81 292 LEU A N 1
ATOM 2295 C CA . LEU A 1 292 ? -6.883 -3.036 8.650 1.00 98.81 292 LEU A CA 1
ATOM 2296 C C . LEU A 1 292 ? -8.311 -3.077 8.103 1.00 98.81 292 LEU A C 1
ATOM 2298 O O . LEU A 1 292 ? -8.618 -3.889 7.241 1.00 98.81 292 LEU A O 1
ATOM 2302 N N . VAL A 1 293 ? -9.174 -2.161 8.535 1.00 98.56 293 VAL A N 1
ATOM 2303 C CA . VAL A 1 293 ? -10.527 -1.992 7.986 1.00 98.56 293 VAL A CA 1
ATOM 2304 C C . VAL A 1 293 ? -10.626 -0.650 7.277 1.00 98.56 293 VAL A C 1
ATOM 2306 O O . VAL A 1 293 ? -10.354 0.403 7.861 1.00 98.56 293 VAL A O 1
ATOM 2309 N N . CYS A 1 294 ? -10.993 -0.660 5.999 1.00 96.88 294 CYS A N 1
ATOM 2310 C CA . CYS A 1 294 ? -11.031 0.562 5.204 1.00 96.88 294 CYS A CA 1
ATOM 2311 C C . CYS A 1 294 ? -11.872 0.426 3.925 1.00 96.88 294 CYS A C 1
ATOM 2313 O O . CYS A 1 294 ? -12.544 -0.572 3.695 1.00 96.88 294 CYS A O 1
ATOM 2315 N N . THR A 1 295 ? -11.776 1.426 3.050 1.00 94.25 295 THR A N 1
ATOM 2316 C CA . THR A 1 295 ? -12.171 1.350 1.639 1.00 94.25 295 THR A CA 1
ATOM 2317 C C . THR A 1 295 ? -10.930 1.318 0.743 1.00 94.25 295 THR A C 1
ATOM 2319 O O . THR A 1 295 ? -10.124 2.259 0.746 1.00 94.25 295 THR A O 1
ATOM 2322 N N . MET A 1 296 ? -10.755 0.263 -0.060 1.00 94.25 296 MET A N 1
ATOM 2323 C CA . MET A 1 296 ? -9.620 0.143 -0.990 1.00 94.25 296 MET A CA 1
ATOM 2324 C C . MET A 1 296 ? -9.733 1.099 -2.173 1.00 94.25 296 MET A C 1
ATOM 2326 O O . MET A 1 296 ? -8.731 1.338 -2.848 1.00 94.25 296 MET A O 1
ATOM 2330 N N . SER A 1 297 ? -10.882 1.742 -2.403 1.00 91.88 297 SER A N 1
ATOM 2331 C CA . SER A 1 297 ? -10.936 2.924 -3.274 1.00 91.88 297 SER A CA 1
ATOM 2332 C C . SER A 1 297 ? -10.037 4.060 -2.772 1.00 91.88 297 SER A C 1
ATOM 2334 O O . SER A 1 297 ? -9.657 4.935 -3.551 1.00 91.88 297 SER A O 1
ATOM 2336 N N . SER A 1 298 ? -9.685 4.113 -1.480 1.00 93.56 298 SER A N 1
ATOM 2337 C CA . SER A 1 298 ? -8.786 5.131 -0.927 1.00 93.56 298 SER A CA 1
ATOM 2338 C C . SER A 1 298 ? -7.329 4.758 -1.165 1.00 93.56 298 SER A C 1
ATOM 2340 O O . SER A 1 298 ? -6.830 3.798 -0.584 1.00 93.56 298 SER A O 1
ATOM 2342 N N . GLY A 1 299 ? -6.607 5.576 -1.940 1.00 94.81 299 GLY A N 1
ATOM 2343 C CA . GLY A 1 299 ? -5.156 5.419 -2.088 1.00 94.81 299 GLY A CA 1
ATOM 2344 C C . GLY A 1 299 ? -4.423 5.413 -0.745 1.00 94.81 299 GLY A C 1
ATOM 2345 O O . GLY A 1 299 ? -3.457 4.678 -0.590 1.00 94.81 299 GLY A O 1
ATOM 2346 N N . PHE A 1 300 ? -4.931 6.156 0.243 1.00 95.38 300 PHE A N 1
ATOM 2347 C CA . PHE A 1 300 ? -4.390 6.181 1.601 1.00 95.38 300 PHE A CA 1
ATOM 2348 C C . PHE A 1 300 ? -4.429 4.796 2.260 1.00 95.38 300 PHE A C 1
ATOM 2350 O O . PHE A 1 300 ? -3.415 4.333 2.775 1.00 95.38 300 PHE A O 1
ATOM 2357 N N . CYS A 1 301 ? -5.569 4.097 2.168 1.00 97.12 301 CYS A N 1
ATOM 2358 C CA . CYS A 1 301 ? -5.662 2.736 2.687 1.00 97.12 301 CYS A CA 1
ATOM 2359 C C . CYS A 1 301 ? -4.774 1.770 1.900 1.00 97.12 301 CYS A C 1
ATOM 2361 O O . CYS A 1 301 ? -4.096 0.936 2.492 1.00 97.12 301 CYS A O 1
ATOM 2363 N N . ARG A 1 302 ? -4.727 1.902 0.569 1.00 98.06 302 ARG A N 1
ATOM 2364 C CA . ARG A 1 302 ? -3.884 1.034 -0.262 1.00 98.06 302 ARG A CA 1
ATOM 2365 C C . ARG A 1 302 ? -2.406 1.138 0.104 1.00 98.06 302 ARG A C 1
ATOM 2367 O O . ARG A 1 302 ? -1.760 0.106 0.219 1.00 98.06 302 ARG A O 1
ATOM 2374 N N . VAL A 1 303 ? -1.901 2.345 0.365 1.00 98.69 303 VAL A N 1
ATOM 2375 C CA . VAL A 1 303 ? -0.521 2.544 0.841 1.00 98.69 303 VAL A CA 1
ATOM 2376 C C . VAL A 1 303 ? -0.307 1.901 2.215 1.00 98.69 303 VAL A C 1
ATOM 2378 O O . VAL A 1 303 ? 0.701 1.227 2.416 1.00 98.69 303 VAL A O 1
ATOM 2381 N N . ALA A 1 304 ? -1.248 2.056 3.153 1.00 98.69 304 ALA A N 1
ATOM 2382 C CA . ALA A 1 304 ? -1.154 1.395 4.457 1.00 98.69 304 ALA A CA 1
ATOM 2383 C C . ALA A 1 304 ? -1.132 -0.140 4.320 1.00 98.69 304 ALA A C 1
ATOM 2385 O O . ALA A 1 304 ? -0.293 -0.806 4.923 1.00 98.69 304 ALA A O 1
ATOM 2386 N N . TYR A 1 305 ? -1.990 -0.699 3.464 1.00 98.75 305 TYR A N 1
ATOM 2387 C CA . TYR A 1 305 ? -2.040 -2.129 3.166 1.00 98.75 305 TYR A CA 1
ATOM 2388 C C . TYR A 1 305 ? -0.760 -2.639 2.484 1.00 98.75 305 TYR A C 1
ATOM 2390 O O . TYR A 1 305 ? -0.253 -3.694 2.855 1.00 98.75 305 TYR A O 1
ATOM 2398 N N . GLU A 1 306 ? -0.199 -1.888 1.532 1.00 98.81 306 GLU A N 1
ATOM 2399 C CA . GLU A 1 306 ? 1.090 -2.186 0.888 1.00 98.81 306 GLU A CA 1
ATOM 2400 C C . GLU A 1 306 ? 2.229 -2.219 1.919 1.00 98.81 306 GLU A C 1
ATOM 2402 O O . GLU A 1 306 ? 3.002 -3.175 1.969 1.00 98.81 306 GLU A O 1
ATOM 2407 N N . LEU A 1 307 ? 2.312 -1.214 2.796 1.00 98.75 307 LEU A N 1
ATOM 2408 C CA . LEU A 1 307 ? 3.311 -1.171 3.867 1.00 98.75 307 LEU A CA 1
ATOM 2409 C C . LEU A 1 307 ? 3.124 -2.297 4.890 1.00 98.75 307 LEU A C 1
ATOM 2411 O O . LEU A 1 307 ? 4.117 -2.848 5.368 1.00 98.75 307 LEU A O 1
ATOM 2415 N N . MET A 1 308 ? 1.882 -2.684 5.187 1.00 98.62 308 MET A N 1
ATOM 2416 C CA . MET A 1 308 ? 1.580 -3.852 6.017 1.00 98.62 308 MET A CA 1
ATOM 2417 C C . MET A 1 308 ? 2.163 -5.133 5.395 1.00 98.62 308 MET A C 1
ATOM 2419 O O . MET A 1 308 ? 2.824 -5.905 6.092 1.00 98.62 308 MET A O 1
ATOM 2423 N N . GLN A 1 309 ? 2.058 -5.320 4.071 1.00 98.31 309 GLN A N 1
ATOM 2424 C CA . GLN A 1 309 ? 2.681 -6.470 3.392 1.00 98.31 309 GLN A CA 1
ATOM 2425 C C . GLN A 1 309 ? 4.213 -6.490 3.525 1.00 98.31 309 GLN A C 1
ATOM 2427 O O . GLN A 1 309 ? 4.832 -7.550 3.473 1.00 98.31 309 GLN A O 1
ATOM 2432 N N . ALA A 1 310 ? 4.858 -5.335 3.717 1.00 97.00 310 ALA A N 1
ATOM 2433 C CA . ALA A 1 310 ? 6.303 -5.276 3.924 1.00 97.00 310 ALA A CA 1
ATOM 2434 C C . ALA A 1 310 ? 6.742 -5.694 5.342 1.00 97.00 310 ALA A C 1
ATOM 2436 O O . ALA A 1 310 ? 7.919 -6.028 5.555 1.00 97.00 310 ALA A O 1
ATOM 2437 N N . ARG A 1 311 ? 5.814 -5.678 6.309 1.00 95.19 311 ARG A N 1
ATOM 2438 C CA . ARG A 1 311 ? 6.057 -5.975 7.729 1.00 95.19 311 ARG A CA 1
ATOM 2439 C C . ARG A 1 311 ? 5.889 -7.458 8.060 1.00 95.19 311 ARG A C 1
ATOM 2441 O O . ARG A 1 311 ? 6.679 -7.985 8.844 1.00 95.19 311 ARG A O 1
ATOM 2448 N N . HIS A 1 312 ? 4.955 -8.145 7.408 1.00 94.31 312 HIS A N 1
ATOM 2449 C CA . HIS A 1 312 ? 4.637 -9.552 7.672 1.00 94.31 312 HIS A CA 1
ATOM 2450 C C . HIS A 1 312 ? 5.084 -10.480 6.530 1.00 94.31 312 HIS A C 1
ATOM 2452 O O . HIS A 1 312 ? 5.302 -10.015 5.412 1.00 94.31 312 HIS A O 1
ATOM 2458 N N . PRO A 1 313 ? 5.232 -11.796 6.781 1.00 93.75 313 PRO A N 1
ATOM 2459 C CA . PRO A 1 313 ? 5.456 -12.767 5.714 1.00 93.75 313 PRO A CA 1
ATOM 2460 C C . PRO A 1 313 ? 4.327 -12.799 4.684 1.00 93.75 313 PRO A C 1
ATOM 2462 O O . PRO A 1 313 ? 4.616 -12.802 3.495 1.00 93.75 313 PRO A O 1
ATOM 2465 N N . ASP A 1 314 ? 3.074 -12.804 5.147 1.00 95.25 314 ASP A N 1
ATOM 2466 C CA . ASP A 1 314 ? 1.863 -12.708 4.331 1.00 95.25 314 ASP A CA 1
ATOM 2467 C C . ASP A 1 314 ? 0.764 -12.027 5.157 1.00 95.25 314 ASP A C 1
ATOM 2469 O O . ASP A 1 314 ? 0.221 -12.624 6.087 1.00 95.25 314 ASP A O 1
ATOM 2473 N N . ALA A 1 315 ? 0.470 -10.765 4.840 1.00 96.44 315 ALA A N 1
ATOM 2474 C CA . ALA A 1 315 ? -0.606 -9.987 5.459 1.00 96.44 315 ALA A CA 1
ATOM 2475 C C . ALA A 1 315 ? -1.791 -9.798 4.501 1.00 96.44 315 ALA A C 1
ATOM 2477 O O . ALA A 1 315 ? -2.602 -8.887 4.677 1.00 96.44 315 ALA A O 1
ATOM 2478 N N . SER A 1 316 ? -1.905 -10.635 3.466 1.00 95.94 316 SER A N 1
ATOM 2479 C CA . SER A 1 316 ? -2.925 -10.456 2.428 1.00 95.94 316 SER A CA 1
ATOM 2480 C C . SER A 1 316 ? -4.357 -10.617 2.940 1.00 95.94 316 SER A C 1
ATOM 2482 O O . SER A 1 316 ? -5.284 -10.051 2.367 1.00 95.94 316 SER A O 1
ATOM 2484 N N . LEU A 1 317 ? -4.526 -11.355 4.039 1.00 94.69 317 LEU A N 1
ATOM 2485 C CA . LEU A 1 317 ? -5.801 -11.563 4.728 1.00 94.69 317 LEU A CA 1
ATOM 2486 C C . LEU A 1 317 ? -5.936 -10.723 6.006 1.00 94.69 317 LEU A C 1
ATOM 2488 O O . LEU A 1 317 ? -6.896 -10.904 6.742 1.00 94.69 317 LEU A O 1
ATOM 2492 N N . MET A 1 318 ? -4.992 -9.819 6.292 1.00 96.94 318 MET A N 1
ATOM 2493 C CA . MET A 1 318 ? -5.025 -8.939 7.472 1.00 96.94 318 MET A CA 1
ATOM 2494 C C . MET A 1 318 ? -5.749 -7.612 7.187 1.00 96.94 318 MET A C 1
ATOM 2496 O O . MET A 1 318 ? -5.501 -6.603 7.844 1.00 96.94 318 MET A O 1
ATOM 2500 N N . ALA A 1 319 ? -6.635 -7.592 6.189 1.00 97.56 319 ALA A N 1
ATOM 2501 C CA . ALA A 1 319 ? -7.421 -6.417 5.854 1.00 97.56 319 ALA A CA 1
ATOM 2502 C C . ALA A 1 319 ? -8.835 -6.772 5.382 1.00 97.56 319 ALA A C 1
ATOM 2504 O O . ALA A 1 319 ? -9.037 -7.766 4.684 1.00 97.56 319 ALA A O 1
ATOM 2505 N N . ALA A 1 320 ? -9.793 -5.905 5.705 1.00 96.62 320 ALA A N 1
ATOM 2506 C CA . ALA A 1 320 ? -11.147 -5.901 5.174 1.00 96.62 320 ALA A CA 1
ATOM 2507 C C . ALA A 1 320 ? -11.405 -4.581 4.435 1.00 96.62 320 ALA A C 1
ATOM 2509 O O . ALA A 1 320 ? -11.219 -3.488 4.978 1.00 96.62 320 ALA A O 1
ATOM 2510 N N . SER A 1 321 ? -11.836 -4.696 3.181 1.00 95.38 321 SER A N 1
ATOM 2511 C CA . SER A 1 321 ? -12.270 -3.567 2.361 1.00 95.38 321 SER A CA 1
ATOM 2512 C C . SER A 1 321 ? -13.790 -3.549 2.292 1.00 95.38 321 SER A C 1
ATOM 2514 O O . SER A 1 321 ? -14.382 -4.583 1.992 1.00 95.38 321 SER A O 1
ATOM 2516 N N . LEU A 1 322 ? -14.417 -2.398 2.526 1.00 93.62 322 LEU A N 1
ATOM 2517 C CA . LEU A 1 322 ? -15.876 -2.266 2.455 1.00 93.62 322 LEU A CA 1
ATOM 2518 C C . LEU A 1 322 ? -16.419 -2.182 1.023 1.00 93.62 322 LEU A C 1
ATOM 2520 O O . LEU A 1 322 ? -17.601 -2.442 0.809 1.00 93.62 322 LEU A O 1
ATOM 2524 N N . ASP A 1 323 ? -15.580 -1.831 0.046 1.00 91.38 323 ASP A N 1
ATOM 2525 C CA . ASP A 1 323 ? -16.006 -1.537 -1.324 1.00 91.38 323 ASP A CA 1
ATOM 2526 C C . ASP A 1 323 ? -15.457 -2.546 -2.347 1.00 91.38 323 ASP A C 1
ATOM 2528 O O . ASP A 1 323 ? -16.173 -3.426 -2.831 1.00 91.38 323 ASP A O 1
ATOM 2532 N N . VAL A 1 324 ? -14.176 -2.436 -2.687 1.00 91.94 324 VAL A N 1
ATOM 2533 C CA . VAL A 1 324 ? -13.538 -3.168 -3.786 1.00 91.94 324 VAL A CA 1
ATOM 2534 C C . VAL A 1 324 ? -12.298 -3.920 -3.326 1.00 91.94 324 VAL A C 1
ATOM 2536 O O . VAL A 1 324 ? -11.720 -3.630 -2.278 1.00 91.94 324 VAL A O 1
ATOM 2539 N N . GLU A 1 325 ? -11.870 -4.892 -4.130 1.00 92.56 325 GLU A N 1
ATOM 2540 C CA . GLU A 1 325 ? -10.578 -5.550 -3.943 1.00 92.56 325 GLU A CA 1
ATOM 2541 C C . GLU A 1 325 ? -9.416 -4.564 -4.151 1.00 92.56 325 GLU A C 1
ATOM 2543 O O . GLU A 1 325 ? -9.557 -3.513 -4.779 1.00 92.56 325 GLU A O 1
ATOM 2548 N N . TYR A 1 326 ? -8.237 -4.926 -3.647 1.00 94.94 326 TYR A N 1
ATOM 2549 C CA . TYR A 1 326 ? -7.008 -4.170 -3.861 1.00 94.94 326 TYR A CA 1
ATOM 2550 C C . TYR A 1 326 ? -6.683 -3.989 -5.359 1.00 94.94 326 TYR A C 1
ATOM 2552 O O . TYR A 1 326 ? -6.736 -4.936 -6.142 1.00 94.94 326 TYR A O 1
ATOM 2560 N N . PHE A 1 327 ? -6.278 -2.776 -5.744 1.00 93.56 327 PHE A N 1
ATOM 2561 C CA . PHE A 1 327 ? -5.863 -2.416 -7.104 1.00 93.56 327 PHE A CA 1
ATOM 2562 C C . PHE A 1 327 ? -4.816 -1.300 -7.072 1.00 93.56 327 PHE A C 1
ATOM 2564 O O . PHE A 1 327 ? -4.686 -0.594 -6.079 1.00 93.56 327 PHE A O 1
ATOM 2571 N N . TYR A 1 328 ? -4.093 -1.078 -8.168 1.00 92.75 328 TYR A N 1
ATOM 2572 C CA . TYR A 1 328 ? -3.134 0.024 -8.253 1.00 92.75 328 TYR A CA 1
ATOM 2573 C C . TYR A 1 328 ? -3.687 1.188 -9.078 1.00 92.75 328 TYR A C 1
ATOM 2575 O O . TYR A 1 328 ? -3.890 1.063 -10.286 1.00 92.75 328 TYR A O 1
ATOM 2583 N N . ALA A 1 329 ? -3.863 2.341 -8.427 1.00 86.69 329 ALA A N 1
ATOM 2584 C CA . ALA A 1 329 ? -4.299 3.603 -9.026 1.00 86.69 329 ALA A CA 1
ATOM 2585 C C . ALA A 1 329 ? -5.516 3.467 -9.962 1.00 86.69 329 ALA A C 1
ATOM 2587 O O . ALA A 1 329 ? -6.637 3.473 -9.488 1.00 86.69 329 ALA A O 1
ATOM 2588 N N . TYR A 1 330 ? -5.307 3.372 -11.270 1.00 83.81 330 TYR A N 1
ATOM 2589 C CA . TYR A 1 330 ? -6.335 3.165 -12.300 1.00 83.81 330 TYR A CA 1
ATOM 2590 C C . TYR A 1 330 ? -5.842 2.167 -13.363 1.00 83.81 330 TYR A C 1
ATOM 2592 O O . TYR A 1 330 ? -6.313 2.142 -14.498 1.00 83.81 330 TYR A O 1
ATOM 2600 N N . VAL A 1 331 ? -4.811 1.380 -13.034 1.00 88.19 331 VAL A N 1
ATOM 2601 C CA . VAL A 1 331 ? -4.212 0.419 -13.961 1.00 88.19 331 VAL A CA 1
ATOM 2602 C C . VAL A 1 331 ? -4.955 -0.911 -13.800 1.00 88.19 331 VAL A C 1
ATOM 2604 O O . VAL A 1 331 ? -4.873 -1.516 -12.728 1.00 88.19 331 VAL A O 1
ATOM 2607 N N . PRO A 1 332 ? -5.687 -1.381 -14.826 1.00 87.62 332 PRO A N 1
ATOM 2608 C CA . PRO A 1 332 ? -6.455 -2.612 -14.718 1.00 87.62 332 PRO A CA 1
ATOM 2609 C C . PRO A 1 332 ? -5.506 -3.806 -14.634 1.00 87.62 332 PRO A C 1
ATOM 2611 O O . PRO A 1 332 ? -4.639 -3.983 -15.491 1.00 87.62 332 PRO A O 1
ATOM 2614 N N . PHE A 1 333 ? -5.671 -4.611 -13.584 1.00 92.31 333 PHE A N 1
ATOM 2615 C CA . PHE A 1 333 ? -4.867 -5.810 -13.356 1.00 92.31 333 PHE A CA 1
ATOM 2616 C C . PHE A 1 333 ? -5.030 -6.814 -14.507 1.00 92.31 333 PHE A C 1
ATOM 2618 O O . PHE A 1 333 ? -6.029 -6.767 -15.235 1.00 92.31 333 PHE A O 1
ATOM 2625 N N . PRO A 1 334 ? -4.068 -7.741 -14.690 1.00 93.50 334 PRO A N 1
ATOM 2626 C CA . PRO A 1 334 ? -4.207 -8.782 -15.699 1.00 93.50 334 PRO A CA 1
ATOM 2627 C C . PRO A 1 334 ? -5.490 -9.602 -15.481 1.00 93.50 334 PRO A C 1
ATOM 2629 O O . PRO A 1 334 ? -6.007 -9.646 -14.361 1.00 93.50 334 PRO A O 1
ATOM 2632 N N . PRO A 1 335 ? -6.010 -10.283 -16.515 1.00 94.69 335 PRO A N 1
ATOM 2633 C CA . PRO A 1 335 ? -7.213 -11.094 -16.376 1.00 94.69 335 PRO A CA 1
ATOM 2634 C C . PRO A 1 335 ? -7.089 -12.142 -15.266 1.00 94.69 335 PRO A C 1
ATOM 2636 O O . PRO A 1 335 ? -6.007 -12.657 -14.984 1.00 94.69 335 PRO A O 1
ATOM 2639 N N . ARG A 1 336 ? -8.209 -12.512 -14.660 1.00 95.81 336 ARG A N 1
ATOM 2640 C CA . ARG A 1 336 ? -8.284 -13.659 -13.752 1.00 95.81 336 ARG A CA 1
ATOM 2641 C C . ARG A 1 336 ? -8.555 -14.920 -14.559 1.00 95.81 336 ARG A C 1
ATOM 2643 O O . ARG A 1 336 ? -9.243 -14.869 -15.574 1.00 95.81 336 ARG A O 1
ATOM 2650 N N . ARG A 1 337 ? -8.025 -16.056 -14.118 1.00 96.94 337 ARG A N 1
ATOM 2651 C CA . ARG A 1 337 ? -8.268 -17.369 -14.721 1.00 96.94 337 ARG A CA 1
ATOM 2652 C C . ARG A 1 337 ? -9.289 -18.133 -13.890 1.00 96.94 337 ARG A C 1
ATOM 2654 O O . ARG A 1 337 ? -9.151 -18.210 -12.671 1.00 96.94 337 ARG A O 1
ATOM 2661 N N . THR A 1 338 ? -10.293 -18.714 -14.531 1.00 97.38 338 THR A N 1
ATOM 2662 C CA . THR A 1 338 ? -11.308 -19.526 -13.850 1.00 97.38 338 THR A CA 1
ATOM 2663 C C . THR A 1 338 ? -10.727 -20.856 -13.368 1.00 97.38 338 THR A C 1
ATOM 2665 O O . THR A 1 338 ? -9.888 -21.463 -14.039 1.00 97.38 338 THR A O 1
ATOM 2668 N N . LEU A 1 339 ? -11.170 -21.306 -12.191 1.00 97.25 339 LEU A N 1
ATOM 2669 C CA . LEU A 1 339 ? -10.738 -22.559 -11.556 1.00 97.25 339 LEU A CA 1
ATOM 2670 C C . LEU A 1 339 ? -11.750 -23.697 -11.741 1.00 97.25 339 LEU A C 1
ATOM 2672 O O . LEU A 1 339 ? -11.378 -24.863 -11.732 1.00 97.25 339 LEU A O 1
ATOM 2676 N N . GLN A 1 340 ? -13.026 -23.358 -11.909 1.00 95.06 340 GLN A N 1
ATOM 2677 C CA . GLN A 1 340 ? -14.149 -24.292 -12.016 1.00 95.06 340 GLN A CA 1
ATOM 2678 C C . GLN A 1 340 ? -15.298 -23.629 -12.787 1.00 95.06 340 GLN A C 1
ATOM 2680 O O . GLN A 1 340 ? -15.288 -22.400 -12.871 1.00 95.06 340 GLN A O 1
ATOM 2685 N N . PRO A 1 341 ? -16.271 -24.372 -13.350 1.00 96.19 341 PRO A N 1
ATOM 2686 C CA . PRO A 1 341 ? -17.431 -23.783 -14.026 1.00 96.19 341 PRO A CA 1
ATOM 2687 C C . PRO A 1 341 ? -18.255 -22.844 -13.127 1.00 96.19 341 PRO A C 1
ATOM 2689 O O . PRO A 1 341 ? -18.310 -23.004 -11.901 1.00 96.19 341 PRO A O 1
ATOM 2692 N N . ASN A 1 342 ? -18.939 -21.880 -13.750 1.00 96.31 342 ASN A N 1
ATOM 2693 C CA . ASN A 1 342 ? -19.916 -21.023 -13.083 1.00 96.31 342 ASN A CA 1
ATOM 2694 C C . ASN A 1 342 ? -21.228 -20.993 -13.859 1.00 96.31 342 ASN A C 1
ATOM 2696 O O . ASN A 1 342 ? -21.276 -20.511 -14.991 1.00 96.31 342 ASN A O 1
ATOM 2700 N N . VAL A 1 343 ? -22.280 -21.503 -13.226 1.00 95.56 343 VAL A N 1
ATOM 2701 C CA . VAL A 1 343 ? -23.653 -21.392 -13.714 1.00 95.56 343 VAL A CA 1
ATOM 2702 C C . VAL A 1 343 ? -24.268 -20.164 -13.037 1.00 95.56 343 VAL A C 1
ATOM 2704 O O . VAL A 1 343 ? -24.318 -20.158 -11.807 1.00 95.56 343 VAL A O 1
ATOM 2707 N N . PRO A 1 344 ? -24.694 -19.135 -13.795 1.00 95.00 344 PRO A N 1
ATOM 2708 C CA . PRO A 1 344 ? -25.309 -17.936 -13.232 1.00 95.00 344 PRO A CA 1
ATOM 2709 C C . PRO A 1 344 ? -26.524 -18.261 -12.363 1.00 95.00 344 PRO A C 1
ATOM 2711 O O . PRO A 1 344 ? -27.452 -18.931 -12.815 1.00 95.00 344 PRO A O 1
ATOM 2714 N N . SER A 1 345 ? -26.531 -17.751 -11.135 1.00 94.06 345 SER A N 1
ATOM 2715 C CA . SER A 1 345 ? -27.648 -17.852 -10.190 1.00 94.06 345 SER A CA 1
ATOM 2716 C C . SER A 1 345 ? -28.615 -16.670 -10.316 1.00 94.06 345 SER A C 1
ATOM 2718 O O . SER A 1 345 ? -29.752 -16.745 -9.858 1.00 94.06 345 SER A O 1
ATOM 2720 N N . PHE A 1 346 ? -28.178 -15.570 -10.937 1.00 93.81 346 PHE A N 1
ATOM 2721 C CA . PHE A 1 346 ? -28.975 -14.366 -11.171 1.00 93.81 346 PHE A CA 1
ATOM 2722 C C . PHE A 1 346 ? -28.577 -13.674 -12.483 1.00 93.81 346 PHE A C 1
ATOM 2724 O O . PHE A 1 346 ? -27.516 -13.935 -13.048 1.00 93.81 346 PHE A O 1
ATOM 2731 N N . ALA A 1 347 ? -29.440 -12.782 -12.980 1.00 90.75 347 ALA A N 1
ATOM 2732 C CA . ALA A 1 347 ? -29.363 -12.240 -14.342 1.00 90.75 347 ALA A CA 1
ATOM 2733 C C . ALA A 1 347 ? -28.055 -11.499 -14.679 1.00 90.75 347 ALA A C 1
ATOM 2735 O O . ALA A 1 347 ? -27.634 -11.496 -15.833 1.00 90.75 347 ALA A O 1
ATOM 2736 N N . SER A 1 348 ? -27.421 -10.859 -13.695 1.00 89.50 348 SER A N 1
ATOM 2737 C CA . SER A 1 348 ? -26.169 -10.113 -13.871 1.00 89.50 348 SER A CA 1
ATOM 2738 C C . SER A 1 348 ? -24.911 -10.917 -13.523 1.00 89.50 348 SER A C 1
ATOM 2740 O O . SER A 1 348 ? -23.811 -10.362 -13.597 1.00 89.50 348 SER A O 1
ATOM 2742 N N . GLU A 1 349 ? -25.043 -12.199 -13.164 1.00 93.88 349 GLU A N 1
ATOM 2743 C CA . GLU A 1 349 ? -23.904 -13.075 -12.891 1.00 93.88 349 GLU A CA 1
ATOM 2744 C C . GLU A 1 349 ? -23.290 -13.609 -14.194 1.00 93.88 349 GLU A C 1
ATOM 2746 O O . GLU A 1 349 ? -23.974 -14.130 -15.076 1.00 93.88 349 GLU A O 1
ATOM 2751 N N . LEU A 1 350 ? -21.969 -13.505 -14.311 1.00 93.50 350 LEU A N 1
ATOM 2752 C CA . LEU A 1 350 ? -21.212 -14.006 -15.446 1.00 93.50 350 LEU A CA 1
ATOM 2753 C C . LEU A 1 350 ? -21.091 -15.531 -15.382 1.00 93.50 350 LEU A C 1
ATOM 2755 O O . LEU A 1 350 ? -20.547 -16.082 -14.425 1.00 93.50 350 LEU A O 1
ATOM 2759 N N . GLY A 1 351 ? -21.537 -16.211 -16.435 1.00 93.69 351 GLY A N 1
ATOM 2760 C CA . GLY A 1 351 ? -21.404 -17.661 -16.581 1.00 93.69 351 GLY A CA 1
ATOM 2761 C C . GLY A 1 351 ? -20.190 -18.068 -17.409 1.00 93.69 351 GLY A C 1
ATOM 2762 O O . GLY A 1 351 ? -19.796 -17.361 -18.336 1.00 93.69 351 GLY A O 1
ATOM 2763 N N . TRP A 1 352 ? -19.612 -19.232 -17.110 1.00 94.00 352 TRP A N 1
ATOM 2764 C CA . TRP A 1 352 ? -18.576 -19.859 -17.938 1.00 94.00 352 TRP A CA 1
ATOM 2765 C C . TRP A 1 352 ? -18.556 -21.380 -17.767 1.00 94.00 352 TRP A C 1
ATOM 2767 O O . TRP A 1 352 ? -18.893 -21.920 -16.713 1.00 94.00 352 TRP A O 1
ATOM 2777 N N . SER A 1 353 ? -18.127 -22.080 -18.817 1.00 92.19 353 SER A N 1
ATOM 2778 C CA . SER A 1 353 ? -18.269 -23.535 -18.944 1.00 92.19 353 SER A CA 1
ATOM 2779 C C . SER A 1 353 ? -17.232 -24.360 -18.182 1.00 92.19 353 SER A C 1
ATOM 2781 O O . SER A 1 353 ? -17.458 -25.545 -17.958 1.00 92.19 353 SER A O 1
ATOM 2783 N N . GLY A 1 354 ? -16.101 -23.780 -17.776 1.00 93.88 354 GLY A N 1
ATOM 2784 C CA . GLY A 1 354 ? -15.038 -24.547 -17.132 1.00 93.88 354 GLY A CA 1
ATOM 2785 C C . GLY A 1 354 ? -13.806 -23.732 -16.731 1.00 93.88 354 GLY A C 1
ATOM 2786 O O . GLY A 1 354 ? -13.821 -22.497 -16.804 1.00 93.88 354 GLY A O 1
ATOM 2787 N N . PRO A 1 355 ? -12.741 -24.410 -16.270 1.00 96.69 355 PRO A N 1
ATOM 2788 C CA . PRO A 1 355 ? -11.479 -23.774 -15.908 1.00 96.69 355 PRO A CA 1
ATOM 2789 C C . PRO A 1 355 ? -10.751 -23.190 -17.126 1.00 96.69 355 PRO A C 1
ATOM 2791 O O . PRO A 1 355 ? -10.981 -23.587 -18.265 1.00 96.69 355 PRO A O 1
ATOM 2794 N N . GLY A 1 356 ? -9.825 -22.263 -16.876 1.00 95.69 356 GLY A N 1
ATOM 2795 C CA . GLY A 1 356 ? -8.939 -21.710 -17.906 1.00 95.69 356 GLY A CA 1
ATOM 2796 C C . GLY A 1 356 ? -9.507 -20.531 -18.701 1.00 95.69 356 GLY A C 1
ATOM 2797 O O . GLY A 1 356 ? -8.756 -19.887 -19.433 1.00 95.69 356 GLY A O 1
ATOM 2798 N N . VAL A 1 357 ? -10.786 -20.190 -18.525 1.00 95.00 357 VAL A N 1
ATOM 2799 C CA . VAL A 1 357 ? -11.381 -18.983 -19.110 1.00 95.00 357 VAL A CA 1
ATOM 2800 C C . VAL A 1 357 ? -10.749 -17.756 -18.459 1.00 95.00 357 VAL A C 1
ATOM 2802 O O . VAL A 1 357 ? -10.552 -17.711 -17.244 1.00 95.00 357 VAL A O 1
ATOM 2805 N N . LEU A 1 358 ? -10.406 -16.760 -19.275 1.00 95.44 358 LEU A N 1
ATOM 2806 C CA . LEU A 1 358 ? -9.879 -15.492 -18.788 1.00 95.44 358 LEU A CA 1
ATOM 2807 C C . LEU A 1 358 ? -11.019 -14.494 -18.619 1.00 95.44 358 LEU A C 1
ATOM 2809 O O . LEU A 1 358 ? -11.758 -14.230 -19.567 1.00 95.44 358 LEU A O 1
ATOM 2813 N N . ILE A 1 359 ? -11.131 -13.929 -17.424 1.00 94.50 359 ILE A N 1
ATOM 2814 C CA . ILE A 1 359 ? -12.076 -12.869 -17.091 1.00 94.50 359 ILE A CA 1
ATOM 2815 C C . ILE A 1 359 ? -11.276 -11.587 -16.920 1.00 94.50 359 ILE A C 1
ATOM 2817 O O . ILE A 1 359 ? -10.437 -11.472 -16.027 1.00 94.50 359 ILE A O 1
ATOM 2821 N N . GLU A 1 360 ? -11.502 -10.633 -17.810 1.00 92.19 360 GLU A N 1
ATOM 2822 C CA . GLU A 1 360 ? -10.861 -9.329 -17.768 1.00 92.19 360 GLU A CA 1
ATOM 2823 C C . GLU A 1 360 ? -11.779 -8.280 -17.151 1.00 92.19 360 GLU A C 1
ATOM 2825 O O . GLU A 1 360 ? -13.009 -8.358 -17.218 1.00 92.19 360 GLU A O 1
ATOM 2830 N N . ARG A 1 361 ? -11.141 -7.258 -16.590 1.00 88.12 361 ARG A N 1
ATOM 2831 C CA . ARG A 1 361 ? -11.787 -6.058 -16.082 1.00 88.12 361 ARG A CA 1
ATOM 2832 C C . ARG A 1 361 ? -11.269 -4.850 -16.869 1.00 88.12 361 ARG A C 1
ATOM 2834 O O . ARG A 1 361 ? -10.364 -4.160 -16.401 1.00 88.12 361 ARG A O 1
ATOM 2841 N N . PRO A 1 362 ? -11.748 -4.648 -18.107 1.00 76.44 362 PRO A N 1
ATOM 2842 C CA . PRO A 1 362 ? -11.270 -3.575 -18.964 1.00 76.44 362 PRO A CA 1
ATOM 2843 C C . PRO A 1 362 ? -11.737 -2.216 -18.434 1.00 76.44 362 PRO A C 1
ATOM 2845 O O . PRO A 1 362 ? -12.830 -2.089 -17.887 1.00 76.44 362 PRO A O 1
ATOM 2848 N N . GLY A 1 363 ? -10.922 -1.189 -18.658 1.00 79.38 363 GLY A N 1
ATOM 2849 C CA . GLY A 1 363 ? -11.232 0.191 -18.290 1.00 79.38 363 GLY A CA 1
ATOM 2850 C C . GLY A 1 363 ? -10.378 0.690 -17.131 1.00 79.38 363 GLY A C 1
ATOM 2851 O O . GLY A 1 363 ? -10.250 0.043 -16.096 1.00 79.38 363 GLY A O 1
ATOM 2852 N N . THR A 1 364 ? -9.798 1.874 -17.308 1.00 76.88 364 THR A N 1
ATOM 2853 C CA . THR A 1 364 ? -8.919 2.502 -16.313 1.00 76.88 364 THR A CA 1
ATOM 2854 C C . THR A 1 364 ? -9.652 2.820 -15.009 1.00 76.88 364 THR A C 1
ATOM 2856 O O . THR A 1 364 ? -9.088 2.712 -13.927 1.00 76.88 364 THR A O 1
ATOM 2859 N N . PHE A 1 365 ? -10.940 3.150 -15.084 1.00 82.44 365 PHE A N 1
ATOM 2860 C CA . PHE A 1 365 ? -11.738 3.526 -13.915 1.00 82.44 365 PHE A CA 1
ATOM 2861 C C . PHE A 1 365 ? -12.580 2.387 -13.345 1.00 82.44 365 PHE A C 1
ATOM 2863 O O . PHE A 1 365 ? -13.289 2.610 -12.374 1.00 82.44 365 PHE A O 1
ATOM 2870 N N . ALA A 1 366 ? -12.457 1.158 -13.857 1.00 86.38 366 ALA A N 1
ATOM 2871 C CA . ALA A 1 366 ? -13.365 0.072 -13.497 1.00 86.38 366 ALA A CA 1
ATOM 2872 C C . ALA A 1 366 ? -13.451 -0.169 -11.979 1.00 86.38 366 ALA A C 1
ATOM 2874 O O . ALA A 1 366 ? -14.546 -0.385 -11.466 1.00 86.38 366 ALA A O 1
ATOM 2875 N N . SER A 1 367 ? -12.327 -0.143 -11.251 1.00 87.75 367 SER A N 1
ATOM 2876 C CA . SER A 1 367 ? -12.302 -0.293 -9.781 1.00 87.75 367 SER A CA 1
ATOM 2877 C C . SER A 1 367 ? -12.952 0.874 -9.045 1.00 87.75 367 SER A C 1
ATOM 2879 O O . SER A 1 367 ? -13.632 0.664 -8.048 1.00 87.75 367 SER A O 1
ATOM 2881 N N . LEU A 1 368 ? -12.777 2.097 -9.543 1.00 84.31 368 LEU A N 1
ATOM 2882 C CA . LEU A 1 368 ? -13.397 3.283 -8.955 1.00 84.31 368 LEU A CA 1
ATOM 2883 C C . LEU A 1 368 ? -14.897 3.321 -9.248 1.00 84.31 368 LEU A C 1
ATOM 2885 O O . LEU A 1 368 ? -15.679 3.631 -8.361 1.00 84.31 368 LEU A O 1
ATOM 2889 N N . ASP A 1 369 ? -15.307 2.954 -10.459 1.00 86.88 369 ASP A N 1
ATOM 2890 C CA . ASP A 1 369 ? -16.716 2.871 -10.827 1.00 86.88 369 ASP A CA 1
ATOM 2891 C C . ASP A 1 369 ? -17.432 1.804 -9.990 1.00 86.88 369 ASP A C 1
ATOM 2893 O O . ASP A 1 369 ? -18.491 2.080 -9.436 1.00 86.88 369 ASP A O 1
ATOM 2897 N N . GLU A 1 370 ? -16.831 0.623 -9.791 1.00 88.25 370 GLU A N 1
ATOM 2898 C CA . GLU A 1 370 ? -17.397 -0.370 -8.867 1.00 88.25 370 GLU A CA 1
ATOM 2899 C C . GLU A 1 370 ? -17.494 0.185 -7.443 1.00 88.25 370 GLU A C 1
ATOM 2901 O O . GLU A 1 370 ? -18.554 0.074 -6.843 1.00 88.25 370 GLU A O 1
ATOM 2906 N N . ALA A 1 371 ? -16.460 0.856 -6.927 1.00 87.06 371 ALA A N 1
ATOM 2907 C CA . ALA A 1 371 ? -16.495 1.429 -5.579 1.00 87.06 371 ALA A CA 1
ATOM 2908 C C . ALA A 1 371 ? -17.584 2.500 -5.375 1.00 87.06 371 ALA A C 1
ATOM 2910 O O . ALA A 1 371 ? -18.024 2.725 -4.250 1.00 87.06 371 ALA A O 1
ATOM 2911 N N . LYS A 1 372 ? -18.028 3.179 -6.441 1.00 84.88 372 LYS A N 1
ATOM 2912 C CA . LYS A 1 372 ? -19.131 4.153 -6.369 1.00 84.88 372 LYS A CA 1
ATOM 2913 C C . LYS A 1 372 ? -20.499 3.496 -6.265 1.00 84.88 372 LYS A C 1
ATOM 2915 O O . LYS A 1 372 ? -21.377 4.035 -5.599 1.00 84.88 372 LYS A O 1
ATOM 2920 N N . PHE A 1 373 ? -20.700 2.391 -6.979 1.00 82.12 373 PHE A N 1
ATOM 2921 C CA . PHE A 1 373 ? -22.027 1.791 -7.155 1.00 82.12 373 PHE A CA 1
ATOM 2922 C C . PHE A 1 373 ? -22.242 0.532 -6.317 1.00 82.12 373 PHE A C 1
ATOM 2924 O O . PHE A 1 373 ? -23.384 0.132 -6.090 1.00 82.12 373 PHE A O 1
ATOM 2931 N N . LYS A 1 374 ? -21.165 -0.100 -5.856 1.00 82.44 374 LYS A N 1
ATOM 2932 C CA . LYS A 1 374 ? -21.222 -1.288 -5.019 1.00 82.44 374 LYS A CA 1
ATOM 2933 C C . LYS A 1 374 ? -21.395 -0.887 -3.563 1.00 82.44 374 LYS A C 1
ATOM 2935 O O . LYS A 1 374 ? -20.612 -0.113 -3.023 1.00 82.44 374 LYS A O 1
ATOM 2940 N N . LYS A 1 375 ? -22.439 -1.428 -2.939 1.00 78.75 375 LYS A N 1
ATOM 2941 C CA . LYS A 1 375 ? -22.816 -1.095 -1.564 1.00 78.75 375 LYS A CA 1
ATOM 2942 C C . LYS A 1 375 ? -21.908 -1.755 -0.522 1.00 78.75 375 LYS A C 1
ATOM 2944 O O . LYS A 1 375 ? -21.703 -1.188 0.540 1.00 78.75 375 LYS A O 1
ATOM 2949 N N . ASN A 1 376 ? -21.404 -2.951 -0.808 1.00 80.00 376 ASN A N 1
ATOM 2950 C CA . ASN A 1 376 ? -20.638 -3.762 0.132 1.00 80.00 376 ASN A CA 1
ATOM 2951 C C . ASN A 1 376 ? -19.746 -4.763 -0.611 1.00 80.00 376 ASN A C 1
ATOM 2953 O O . ASN A 1 376 ? -20.106 -5.236 -1.690 1.00 80.00 376 ASN A O 1
ATOM 2957 N N . ALA A 1 377 ? -18.615 -5.137 -0.015 1.00 84.06 377 ALA A N 1
ATOM 2958 C CA . ALA A 1 377 ? -17.780 -6.232 -0.493 1.00 84.06 377 ALA A CA 1
ATOM 2959 C C . ALA A 1 377 ? -18.476 -7.589 -0.258 1.00 84.06 377 ALA A C 1
ATOM 2961 O O . ALA A 1 377 ? -18.485 -8.131 0.842 1.00 84.06 377 ALA A O 1
ATOM 2962 N N . ASP A 1 378 ? -19.074 -8.136 -1.313 1.00 88.31 378 ASP A N 1
ATOM 2963 C CA . ASP A 1 378 ? -19.959 -9.311 -1.301 1.00 88.31 378 ASP A CA 1
ATOM 2964 C C . ASP A 1 378 ? -19.320 -10.581 -1.900 1.00 88.31 378 ASP A C 1
ATOM 2966 O O . ASP A 1 378 ? -19.987 -11.595 -2.101 1.00 88.31 378 ASP A O 1
ATOM 2970 N N . GLY A 1 379 ? -18.023 -10.535 -2.213 1.00 90.81 379 GLY A N 1
ATOM 2971 C CA . GLY A 1 379 ? -17.298 -11.636 -2.857 1.00 90.81 379 GLY A CA 1
ATOM 2972 C C . GLY A 1 379 ? -17.503 -11.741 -4.375 1.00 90.81 379 GLY A C 1
ATOM 2973 O O . GLY A 1 379 ? -16.917 -12.631 -5.001 1.00 90.81 379 GLY A O 1
ATOM 2974 N N . PHE A 1 380 ? -18.270 -10.831 -4.981 1.00 92.69 380 PHE A N 1
ATOM 2975 C CA . PHE A 1 380 ? -18.392 -10.685 -6.430 1.00 92.69 380 PHE A CA 1
ATOM 2976 C C . PHE A 1 380 ? -17.603 -9.472 -6.915 1.00 92.69 380 PHE A C 1
ATOM 2978 O O . PHE A 1 380 ? -17.445 -8.505 -6.181 1.00 92.69 380 PHE A O 1
ATOM 2985 N N . VAL A 1 381 ? -17.107 -9.483 -8.150 1.00 92.31 381 VAL A N 1
ATOM 2986 C CA . VAL A 1 381 ? -16.481 -8.299 -8.772 1.00 92.31 381 VAL A CA 1
ATOM 2987 C C . VAL A 1 381 ? -16.895 -8.164 -10.227 1.00 92.31 381 VAL A C 1
ATOM 2989 O O . VAL A 1 381 ? -17.268 -9.146 -10.869 1.00 92.31 381 VAL A O 1
ATOM 2992 N N . ALA A 1 382 ? -16.835 -6.944 -10.760 1.00 91.06 382 ALA A N 1
ATOM 2993 C CA . ALA A 1 382 ? -17.199 -6.690 -12.147 1.00 91.06 382 ALA A CA 1
ATOM 2994 C C . ALA A 1 382 ? -16.143 -7.246 -13.127 1.00 91.06 382 ALA A C 1
ATOM 2996 O O . ALA A 1 382 ? -14.941 -7.012 -12.976 1.00 91.06 382 ALA A O 1
ATOM 2997 N N . GLY A 1 383 ? -16.593 -7.936 -14.177 1.00 91.75 383 GLY A N 1
ATOM 2998 C CA . GLY A 1 383 ? -15.759 -8.557 -15.204 1.00 91.75 383 GLY A CA 1
ATOM 2999 C C . GLY A 1 383 ? -16.525 -8.956 -16.460 1.00 91.75 383 GLY A C 1
ATOM 3000 O O . GLY A 1 383 ? -17.758 -8.964 -16.505 1.00 91.75 383 GLY A O 1
ATOM 3001 N N . ARG A 1 384 ? -15.764 -9.343 -17.482 1.00 91.38 384 ARG A N 1
ATOM 3002 C CA . ARG A 1 384 ? -16.270 -9.999 -18.692 1.00 91.38 384 ARG A CA 1
ATOM 3003 C C . ARG A 1 384 ? -15.282 -11.047 -19.193 1.00 91.38 384 ARG A C 1
ATOM 3005 O O . ARG A 1 384 ? -14.093 -10.976 -18.893 1.00 91.38 384 ARG A O 1
ATOM 3012 N N . ILE A 1 385 ? -15.749 -11.988 -20.008 1.00 91.94 385 ILE A N 1
ATOM 3013 C CA . ILE A 1 385 ? -14.861 -12.951 -20.671 1.00 91.94 385 ILE A CA 1
ATOM 3014 C C . ILE A 1 385 ? -13.955 -12.209 -21.664 1.00 91.94 385 ILE A C 1
ATOM 3016 O O . ILE A 1 385 ? -14.427 -11.470 -22.531 1.00 91.94 385 ILE A O 1
ATOM 3020 N N . ALA A 1 386 ? -12.644 -12.416 -21.543 1.00 89.00 386 ALA A N 1
ATOM 3021 C CA . ALA A 1 386 ? -11.651 -11.797 -22.409 1.00 89.00 386 ALA A CA 1
ATOM 3022 C C . ALA A 1 386 ? -11.855 -12.204 -23.874 1.00 89.00 386 ALA A C 1
ATOM 3024 O O . ALA A 1 386 ? -12.232 -13.336 -24.175 1.00 89.00 386 ALA A O 1
ATOM 3025 N N . LYS A 1 387 ? -11.569 -11.276 -24.798 1.00 77.00 387 LYS A N 1
ATOM 3026 C CA . LYS A 1 387 ? -11.695 -11.452 -26.262 1.00 77.00 387 LYS A CA 1
ATOM 3027 C C . LYS A 1 387 ? -13.126 -11.665 -26.790 1.00 77.00 387 LYS A C 1
ATOM 3029 O O . LYS A 1 387 ? -13.300 -11.792 -27.999 1.00 77.00 387 LYS A O 1
ATOM 3034 N N . HIS A 1 388 ? -14.155 -11.628 -25.940 1.00 71.69 388 HIS A N 1
ATOM 3035 C CA . HIS A 1 388 ? -15.553 -11.633 -26.377 1.00 71.69 388 HIS A CA 1
ATOM 3036 C C . HIS A 1 388 ? -16.012 -10.195 -26.693 1.00 71.69 388 HIS A C 1
ATOM 3038 O O . HIS A 1 388 ? -16.520 -9.476 -25.834 1.00 71.69 388 HIS A O 1
ATOM 3044 N N . ALA A 1 389 ? -15.806 -9.749 -27.939 1.00 52.31 389 ALA A N 1
ATOM 3045 C CA . ALA A 1 389 ? -16.080 -8.370 -28.374 1.00 52.31 389 ALA A CA 1
ATOM 3046 C C . ALA A 1 389 ? -17.558 -7.935 -28.239 1.00 52.31 389 ALA A C 1
ATOM 3048 O O . ALA A 1 389 ? -17.838 -6.739 -28.160 1.00 52.31 389 ALA A O 1
ATOM 3049 N N . ALA A 1 390 ? -18.492 -8.891 -28.191 1.00 55.50 390 ALA A N 1
ATOM 3050 C CA . ALA A 1 390 ? -19.932 -8.633 -28.120 1.00 55.50 390 ALA A CA 1
ATOM 3051 C C . ALA A 1 390 ? -20.408 -8.113 -26.747 1.00 55.50 390 ALA A C 1
ATOM 3053 O O . ALA A 1 390 ? -21.409 -7.403 -26.675 1.00 55.50 390 ALA A O 1
ATOM 3054 N N . LEU A 1 391 ? -19.686 -8.404 -25.659 1.00 56.47 391 LEU A N 1
ATOM 3055 C CA . LEU A 1 391 ? -20.050 -7.969 -24.309 1.00 56.47 391 LEU A CA 1
ATOM 3056 C C . LEU A 1 391 ? -19.301 -6.676 -23.967 1.00 56.47 391 LEU A C 1
ATOM 3058 O O . LEU A 1 391 ? -18.217 -6.681 -23.377 1.00 56.47 391 LEU A O 1
ATOM 3062 N N . LYS A 1 392 ? -19.863 -5.534 -24.381 1.00 58.34 392 LYS A N 1
ATOM 3063 C CA . LYS A 1 392 ? -19.415 -4.216 -23.892 1.00 58.34 392 LYS A CA 1
ATOM 3064 C C . LYS A 1 392 ? -19.821 -3.977 -22.435 1.00 58.34 392 LYS A C 1
ATOM 3066 O O . LYS A 1 392 ? -19.181 -3.181 -21.757 1.00 58.34 392 LYS A O 1
ATOM 3071 N N . GLN A 1 393 ? -20.865 -4.655 -21.966 1.00 69.81 393 GLN A N 1
ATOM 3072 C CA . GLN A 1 393 ? -21.373 -4.515 -20.609 1.00 69.81 393 GLN A CA 1
ATOM 3073 C C . GLN A 1 393 ? -20.614 -5.433 -19.649 1.00 69.81 393 GLN A C 1
ATOM 3075 O O . GLN A 1 393 ? -20.419 -6.616 -19.924 1.00 69.81 393 GLN A O 1
ATOM 3080 N N . MET A 1 394 ? -20.183 -4.862 -18.528 1.00 82.75 394 MET A N 1
ATOM 3081 C CA . MET A 1 394 ? -19.599 -5.603 -17.416 1.00 82.75 394 MET A CA 1
ATOM 3082 C C . MET A 1 394 ? -20.708 -6.313 -16.637 1.00 82.75 394 MET A C 1
ATOM 3084 O O . MET A 1 394 ? -21.742 -5.718 -16.336 1.00 82.75 394 MET A O 1
ATOM 3088 N N . THR A 1 395 ? -20.468 -7.572 -16.300 1.00 89.00 395 THR A N 1
ATOM 3089 C CA . THR A 1 395 ? -21.294 -8.402 -15.404 1.00 89.00 395 THR A CA 1
ATOM 3090 C C . THR A 1 395 ? -20.510 -8.684 -14.127 1.00 89.00 395 THR A C 1
ATOM 3092 O O . THR A 1 395 ? -19.329 -8.351 -14.063 1.00 89.00 395 THR A O 1
ATOM 3095 N N . VAL A 1 396 ? -21.109 -9.295 -13.109 1.00 92.62 396 VAL A N 1
ATOM 3096 C CA . VAL A 1 396 ? -20.384 -9.644 -11.876 1.00 92.62 396 VAL A CA 1
ATOM 3097 C C . VAL A 1 396 ? -20.029 -11.125 -11.837 1.00 92.62 396 VAL A C 1
ATOM 3099 O O . VAL A 1 396 ? -20.759 -11.949 -12.373 1.00 92.62 396 VAL A O 1
ATOM 3102 N N . PHE A 1 397 ? -18.913 -11.489 -11.214 1.00 94.00 397 PHE A N 1
ATOM 3103 C CA . PHE A 1 397 ? -18.511 -12.887 -11.058 1.00 94.00 397 PHE A CA 1
ATOM 3104 C C . PHE A 1 397 ? -17.965 -13.177 -9.657 1.00 94.00 397 PHE A C 1
ATOM 3106 O O . PHE A 1 397 ? -17.346 -12.294 -9.060 1.00 94.00 397 PHE A O 1
ATOM 3113 N N . PRO A 1 398 ? -18.148 -14.404 -9.137 1.00 95.31 398 PRO A N 1
ATOM 3114 C CA . PRO A 1 398 ? -17.630 -14.788 -7.830 1.00 95.31 398 PRO A CA 1
ATOM 3115 C C . PRO A 1 398 ? -16.102 -14.920 -7.846 1.00 95.31 398 PRO A C 1
ATOM 3117 O O . PRO A 1 398 ? -15.536 -15.748 -8.570 1.00 95.31 398 PRO A O 1
ATOM 3120 N N . VAL A 1 399 ? -15.422 -14.150 -6.994 1.00 94.19 399 VAL A N 1
ATOM 3121 C CA . VAL A 1 399 ? -13.952 -14.103 -6.922 1.00 94.19 399 VAL A CA 1
ATOM 3122 C C . VAL A 1 399 ? -13.364 -15.467 -6.555 1.00 94.19 399 VAL A C 1
ATOM 3124 O O . VAL A 1 399 ? -12.389 -15.894 -7.176 1.00 94.19 399 VAL A O 1
ATOM 3127 N N . PHE A 1 400 ? -13.986 -16.190 -5.617 1.00 94.00 400 PHE A N 1
ATOM 3128 C CA . PHE A 1 400 ? -13.498 -17.478 -5.101 1.00 94.00 400 PHE A CA 1
ATOM 3129 C C . PHE A 1 400 ? -13.421 -18.596 -6.159 1.00 94.00 400 PHE A C 1
ATOM 3131 O O . PHE A 1 400 ? -12.766 -19.612 -5.940 1.00 94.00 400 PHE A O 1
ATOM 3138 N N . LYS A 1 401 ? -14.064 -18.426 -7.325 1.00 96.69 401 LYS A N 1
ATOM 3139 C CA . LYS A 1 401 ? -13.980 -19.362 -8.463 1.00 96.69 401 LYS A CA 1
ATOM 3140 C C . LYS A 1 401 ? -12.856 -19.025 -9.446 1.00 96.69 401 LYS A C 1
ATOM 3142 O O . LYS A 1 401 ? -12.786 -19.605 -10.533 1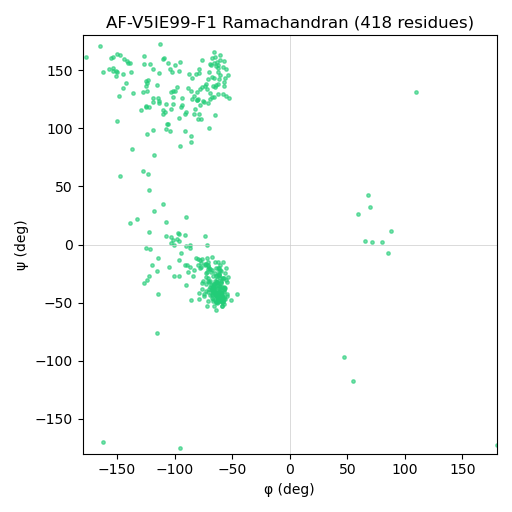.00 96.69 401 LYS A O 1
ATOM 3147 N N . THR A 1 402 ? -11.992 -18.075 -9.103 1.00 96.44 402 THR A N 1
ATOM 3148 C CA . THR A 1 402 ? -10.975 -17.530 -10.003 1.00 96.44 402 THR A CA 1
ATOM 3149 C C . THR A 1 402 ? -9.655 -17.286 -9.280 1.00 96.44 402 THR A C 1
ATOM 3151 O O . THR A 1 402 ? -9.625 -17.037 -8.079 1.00 96.44 402 THR A O 1
ATOM 3154 N N . VAL A 1 403 ? -8.560 -17.276 -10.035 1.00 95.62 403 VAL A N 1
ATOM 3155 C CA . VAL A 1 403 ? -7.227 -16.901 -9.550 1.00 95.62 403 VAL A CA 1
ATOM 3156 C C . VAL A 1 403 ? -6.668 -15.751 -10.382 1.00 95.62 403 VAL A C 1
ATOM 3158 O O . VAL A 1 403 ? -6.867 -15.699 -11.597 1.00 95.62 403 VAL A O 1
ATOM 3161 N N . GLN A 1 404 ? -5.972 -14.816 -9.740 1.00 95.69 404 GLN A N 1
ATOM 3162 C CA . GLN A 1 404 ? -5.290 -13.722 -10.428 1.00 95.69 404 GLN A CA 1
ATOM 3163 C C . GLN A 1 404 ? -4.156 -14.270 -11.310 1.00 95.69 404 GLN A C 1
ATOM 3165 O O . GLN A 1 404 ? -3.395 -15.135 -10.880 1.00 95.69 404 GLN A O 1
ATOM 3170 N N . THR A 1 405 ? -4.035 -13.778 -12.546 1.00 96.00 405 THR A N 1
ATOM 3171 C CA . THR A 1 405 ? -2.840 -14.027 -13.372 1.00 96.00 405 THR A CA 1
ATOM 3172 C C . THR A 1 405 ? -1.852 -12.871 -13.237 1.00 96.00 405 THR A C 1
ATOM 3174 O O . THR A 1 405 ? -2.237 -11.756 -12.882 1.00 96.00 405 THR A O 1
ATOM 3177 N N . TYR A 1 406 ? -0.577 -13.121 -13.521 1.00 95.88 406 TYR A N 1
ATOM 3178 C CA . TYR A 1 406 ? 0.485 -12.130 -13.357 1.00 95.88 406 TYR A CA 1
ATOM 3179 C C . TYR A 1 406 ? 1.246 -11.958 -14.663 1.00 95.88 406 TYR A C 1
ATOM 3181 O O . TYR A 1 406 ? 1.515 -12.935 -15.366 1.00 95.88 406 TYR A O 1
ATOM 3189 N N . ARG A 1 407 ? 1.613 -10.715 -14.984 1.00 94.75 407 ARG A N 1
ATOM 3190 C CA . ARG A 1 407 ? 2.598 -10.455 -16.037 1.00 94.75 407 ARG A CA 1
ATOM 3191 C C . ARG A 1 407 ? 3.986 -10.551 -15.432 1.00 94.75 407 ARG A C 1
ATOM 3193 O O . ARG A 1 407 ? 4.205 -10.145 -14.292 1.00 94.75 407 ARG A O 1
ATOM 3200 N N . VAL A 1 408 ? 4.912 -11.084 -16.212 1.00 95.94 408 VAL A N 1
ATOM 3201 C CA . VAL A 1 408 ? 6.283 -11.341 -15.784 1.00 95.94 408 VAL A CA 1
ATOM 3202 C C . VAL A 1 408 ? 7.224 -10.640 -16.748 1.00 95.94 408 VAL A C 1
ATOM 3204 O O . VAL A 1 408 ? 7.018 -10.694 -17.960 1.00 95.94 408 VAL A O 1
ATOM 3207 N N . ALA A 1 409 ? 8.250 -9.982 -16.219 1.00 95.81 409 ALA A N 1
ATOM 3208 C CA . ALA A 1 409 ? 9.277 -9.339 -17.025 1.00 95.81 409 ALA A CA 1
ATOM 3209 C C . ALA A 1 409 ? 10.663 -9.511 -16.407 1.00 95.81 409 ALA A C 1
ATOM 3211 O O . ALA A 1 409 ? 10.813 -9.710 -15.201 1.00 95.81 409 ALA A O 1
ATOM 3212 N N . ASN A 1 410 ? 11.687 -9.376 -17.244 1.00 95.69 410 ASN A N 1
ATOM 3213 C CA . ASN A 1 410 ? 13.061 -9.279 -16.776 1.00 95.69 410 ASN A CA 1
ATOM 3214 C C . ASN A 1 410 ? 13.328 -7.867 -16.254 1.00 95.69 410 ASN A C 1
ATOM 3216 O O . ASN A 1 410 ? 12.986 -6.877 -16.901 1.00 95.69 410 ASN A O 1
ATOM 3220 N N . TYR A 1 411 ? 13.954 -7.793 -15.086 1.00 97.12 411 TYR A N 1
ATOM 3221 C CA . TYR A 1 411 ? 14.388 -6.545 -14.478 1.00 97.12 411 TYR A CA 1
ATOM 3222 C C . TYR A 1 411 ? 15.911 -6.537 -14.424 1.00 97.12 411 TYR A C 1
ATOM 3224 O O . TYR A 1 411 ? 16.500 -7.442 -13.835 1.00 97.12 411 TYR A O 1
ATOM 3232 N N . SER A 1 412 ? 16.557 -5.504 -14.969 1.00 96.25 412 SER A N 1
ATOM 3233 C CA . SER A 1 412 ? 18.023 -5.404 -14.943 1.00 96.25 412 SER A CA 1
ATOM 3234 C C . SER A 1 412 ? 18.590 -5.393 -13.518 1.00 96.25 412 SER A C 1
ATOM 3236 O O . SER A 1 412 ? 19.657 -5.952 -13.284 1.00 96.25 412 SER A O 1
ATOM 3238 N N . ALA A 1 413 ? 17.863 -4.823 -12.547 1.00 95.06 413 ALA A N 1
ATOM 3239 C CA . ALA A 1 413 ? 18.261 -4.830 -11.135 1.00 95.06 413 ALA A CA 1
ATOM 3240 C C . ALA A 1 413 ? 18.161 -6.212 -10.454 1.00 95.06 413 ALA A C 1
ATOM 3242 O O . ALA A 1 413 ? 18.732 -6.418 -9.385 1.00 95.06 413 ALA A O 1
ATOM 3243 N N . PHE A 1 414 ? 17.455 -7.164 -11.070 1.00 93.25 414 PHE A N 1
ATOM 3244 C CA . PHE A 1 414 ? 17.194 -8.500 -10.535 1.00 93.25 414 PHE A CA 1
ATOM 3245 C C . PHE A 1 414 ? 17.706 -9.585 -11.489 1.00 93.25 414 PHE A C 1
ATOM 3247 O O . PHE A 1 414 ? 16.998 -10.540 -11.795 1.00 93.25 414 PHE A O 1
ATOM 3254 N N . SER A 1 415 ? 18.936 -9.425 -11.981 1.00 85.69 415 SER A N 1
ATOM 3255 C CA . SER A 1 415 ? 19.567 -10.331 -12.953 1.00 85.69 415 SER A CA 1
ATOM 3256 C C . SER A 1 415 ? 20.078 -11.652 -12.363 1.00 85.69 415 SER A C 1
ATOM 3258 O O . SER A 1 415 ? 20.402 -12.568 -13.113 1.00 85.69 415 SER A O 1
ATOM 3260 N N . THR A 1 416 ? 20.148 -11.774 -11.035 1.00 81.81 416 THR A N 1
ATOM 3261 C CA . THR A 1 416 ? 20.585 -12.992 -10.332 1.00 81.81 416 THR A CA 1
ATOM 3262 C C . THR A 1 416 ? 19.430 -13.592 -9.545 1.00 81.81 416 THR A C 1
ATOM 3264 O O . THR A 1 416 ? 18.613 -12.844 -9.019 1.00 81.81 416 THR A O 1
ATOM 3267 N N . LEU A 1 417 ? 19.372 -14.912 -9.392 1.00 79.62 417 LEU A N 1
ATOM 3268 C CA . LEU A 1 417 ? 18.337 -15.555 -8.575 1.00 79.62 417 LEU A CA 1
ATOM 3269 C C . LEU A 1 417 ? 18.508 -15.245 -7.072 1.00 79.62 417 LEU A C 1
ATOM 3271 O O . LEU A 1 417 ? 19.625 -14.932 -6.641 1.00 79.62 417 LEU A O 1
ATOM 3275 N N . PRO A 1 418 ? 17.420 -15.299 -6.279 1.00 73.56 418 PRO A N 1
ATOM 3276 C CA . PRO A 1 418 ? 17.516 -15.275 -4.825 1.00 73.56 418 PRO A CA 1
ATOM 3277 C C . PRO A 1 418 ? 18.293 -16.498 -4.305 1.00 73.56 418 PRO A C 1
ATOM 3279 O O . PRO A 1 418 ? 18.286 -17.547 -4.953 1.00 73.56 418 PRO A O 1
ATOM 3282 N N . PRO A 1 419 ? 18.968 -16.386 -3.147 1.00 70.62 419 PRO A N 1
ATOM 3283 C CA . PRO A 1 419 ? 19.628 -17.526 -2.519 1.00 70.62 419 PRO A CA 1
ATOM 3284 C C . PRO A 1 419 ? 18.607 -18.613 -2.148 1.00 70.62 419 PRO A C 1
ATOM 3286 O O . PRO A 1 419 ? 17.492 -18.298 -1.724 1.00 70.62 419 PRO A O 1
ATOM 3289 N N . SER A 1 420 ? 19.009 -19.879 -2.310 1.00 63.12 420 SER A N 1
ATOM 3290 C CA . SER A 1 420 ? 18.196 -21.078 -2.035 1.00 63.12 420 SER A CA 1
ATOM 3291 C C . SER A 1 420 ? 17.721 -21.178 -0.589 1.00 63.12 420 SER A C 1
ATOM 3293 O O . SER A 1 420 ? 18.521 -20.930 0.345 1.00 63.12 420 SER A O 1
#

Nearest PDB structures (foldseek):
  6vlg-assembly2_B-3  TM=8.963E-01  e=1.156E-37  Mus musculus
  6x5t-assembly2_C  TM=8.966E-01  e=2.246E-36  Homo sapiens
  6x5h-assembly2_C  TM=8.952E-01  e=2.415E-34  Homo sapiens
  6vle-assembly1_A  TM=8.560E-01  e=4.120E-35  Homo sapiens
  6vld-assembly2_G  TM=8.514E-01  e=1.087E-34  Homo sapiens

pLDDT: mean 91.29, std 8.97, range [52.31, 98.88]

Foldseek 3Di:
DVVVVVVVVCCVVVCVQVVLQVLLVLLLVVLLVLQQPLQEDPALQPFAAEEAEQQDQDAPLVSLLLQLLLSLLCQQVSHHYQYDDCNQQQQHDNRLVVWADGLHDPNNPPHDCPNYPHDPGVDDVCCPPSVLCLQADAPQRVVSQVVNEPDSSLQSSLSSSCSRGHTDPVLVVVLVVLCVVLVPDPQEEEEEAEDQPCLPQFDDDDLVLQVVVLVVVVVVVVVPDDDPAYEYEYDYLDPVSLVVCCVVPVRYRYGYDPVLNPQSVDPVRSRHNVNSSRLVSSLCSNLPHQAYEEALSDSSSSSSSSNVSSVGSYCLVRYDHFFFDHDRQQNWAFWWWFAAFDDDPDDQEDGDDTTGFTWGQDGSCQSRVRRNPPRGDPQKGWTDTPPPPVPPDTGIYHNVRTGGDGHHDHGPSCPDHRDD

Secondary structure (DSSP, 8-state):
-HHHHHHHHHHHHTTHHHHHHHHHHHHHHHHHHHHHHHHS-S-TTTS-EEEEE----S-HHHHHHHHHHHHHHHHHHT-EEEEE-TT-TTSTTTTHHHHB--SS-GGGTT--STTEE-SSSSSTTTHHHHHHGGGEEETTTHHHHHHH-S-HHHHHHHHHHHHHTPBPHHHHHHHHHHHHHHT--SS-EEEEE--SSGGGTS----HHHHHHHHHHHHHHHTTTS--S-EEEEEEES-THHHHHHHHH-TTEEEE--HHHHHHHH-TTTTTSGGGHHHHHHHHHHHHHSSEEEE-TT-HHHHHHHHHHHHHSS--TTSEEESS----BTTBPPPPEEESS-B--SSTTBPPBSSTT-EEE--STTHHHHHHHH--S--SEEEEEETT-TT--S-EEEEGGGEEE--EEE--GGG-SPPP-

Radius of gyration: 21.72 Å; Cα contacts (8 Å, |Δi|>4): 750; chains: 1; bounding box: 60×54×56 Å